Protein 4LXQ (pdb70)

Solvent-accessible surface area: 25357 Å² total; per-residue (Å²): 122,87,118,22,85,0,0,0,0,0,55,16,39,0,0,2,28,0,0,86,53,0,47,171,70,78,23,128,22,76,48,1,3,0,8,21,8,152,111,26,158,16,134,63,86,80,9,77,8,1,34,77,31,0,112,93,50,95,4,121,71,18,76,18,110,110,0,37,100,8,117,114,0,3,0,1,8,0,40,28,55,68,116,9,140,55,138,67,14,118,5,94,27,5,0,18,1,14,6,0,21,6,24,72,16,3,10,36,63,15,9,12,0,0,0,45,57,46,29,67,98,2,0,0,0,0,4,77,28,42,55,13,59,21,15,1,44,34,24,29,66,82,54,9,88,6,88,53,38,21,8,0,77,54,1,24,72,35,0,10,114,59,0,32,61,5,1,79,150,13,2,93,52,0,40,95,91,67,44,179,46,142,175,18,72,11,59,46,0,8,19,28,24,161,199,51,16,107,67,118,43,186,16,55,72,143,23,0,0,1,8,0,0,1,15,0,1,0,2,5,13,79,74,135,40,12,7,87,8,87,148,25,106,0,55,64,0,54,11,35,106,93,108,51,23,66,95,44,89,93,73,75,155,99,76,0,28,0,3,0,15,5,0,17,53,0,46,0,68,36,31,153,198,106,84,113,8,74,0,0,0,0,0,53,17,33,0,0,4,25,0,0,85,54,0,49,169,73,73,27,123,27,83,41,1,1,0,9,20,7,191,94,28,162,18,115,74,79,78,9,86,8,0,40,72,27,0,119,94,51,133,6,119,66,8,79,15,114,93,1,34,106,8,98,109,0,3,0,1,8,0,39,28,79,92,109,9,132,58,136,69,12,118,4,93,24,6,0,18,1,14,5,0,22,5,27,72,16,3,10,55,46,13,8,11,0,0,0,43,58,45,29,65,99,4,0,0,0,0,5,76,27,42,54,12,60,21,17,1,45,35,25,30,63,79,55,8,87,6,90,54,33,21,8,0,76,56,0,24,70,32,0,7,118,60,0,34,62,5,0,80,150,13,0,86,54,0,40,80,89,65,41,177,51,138,144,12,72,12,56,47,0,8,19,30,23,161,192,51,18,104,68,130,60,182,17,50,73,152,24,0,0,1,9,0,0,1,15,0,1,0,2,5,14,92,75,136,41,19,16,104,8,81,150,16,110,0,55,58,0,54,11,36,118,98,112,50,22,64,95,35,75,98,79,91,152,52,63,0,27,1,4,0,15,6,0,24,52,0,48,0,47,15,70,91,82,237

Structure (mmCIF, N/CA/C/O backbone):
data_4LXQ
#
_entry.id   4LXQ
#
_cell.length_a   97.861
_cell.length_b   63.259
_cell.length_c   136.212
_cell.angle_alpha   90.00
_cell.angle_beta   110.04
_cell.angle_gamma   90.00
#
_symmetry.space_group_name_H-M   'C 1 2 1'
#
loop_
_entity.id
_entity.type
_entity.pdbx_description
1 polymer 'WlaRD, a sugar 3N-formyl transferase'
2 non-polymer 'N-{[4-({[(6R)-2-amino-5-formyl-4-oxo-1,4,5,6,7,8-hexahydropteridin-6-yl]methyl}amino)phenyl]carbonyl}-L-glutamic acid'
3 non-polymer "THYMIDINE-5'-DIPHOSPHATE"
4 non-polymer '3[N-MORPHOLINO]PROPANE SULFONIC ACID'
5 non-polymer 1,2-ETHANEDIOL
6 non-polymer 'CHLORIDE ION'
7 water water
#
loop_
_atom_site.group_PDB
_atom_site.id
_atom_site.type_symbol
_atom_site.label_atom_id
_atom_site.label_alt_id
_atom_site.label_comp_id
_atom_site.label_asym_id
_atom_site.label_entity_id
_atom_site.label_seq_id
_atom_site.pdbx_PDB_ins_code
_atom_site.Cartn_x
_atom_site.Cartn_y
_atom_site.Cartn_z
_atom_site.occupancy
_atom_site.B_iso_or_equiv
_atom_site.auth_seq_id
_atom_site.auth_comp_id
_atom_site.auth_asym_id
_atom_site.auth_atom_id
_atom_site.pdbx_PDB_model_num
ATOM 1 N N . GLY A 1 1 ? -37.715 -18.634 1.940 1.00 29.51 -1 GLY A N 1
ATOM 2 C CA . GLY A 1 1 ? -37.426 -17.469 2.818 1.00 26.54 -1 GLY A CA 1
ATOM 3 C C . GLY A 1 1 ? -37.573 -16.216 1.982 1.00 26.91 -1 GLY A C 1
ATOM 4 O O . GLY A 1 1 ? -37.657 -16.290 0.747 1.00 26.61 -1 GLY A O 1
ATOM 5 N N . HIS A 1 2 ? -37.597 -15.066 2.658 1.00 21.86 0 HIS A N 1
ATOM 6 C CA . HIS A 1 2 ? -37.720 -13.794 1.978 1.00 20.42 0 HIS A CA 1
ATOM 7 C C . HIS A 1 2 ? -36.505 -13.593 1.071 1.00 15.83 0 HIS A C 1
ATOM 8 O O . HIS A 1 2 ? -35.428 -14.129 1.356 1.00 17.86 0 HIS A O 1
ATOM 15 N N . MET A 1 3 ? -36.677 -12.815 0.005 1.00 16.13 1 MET A N 1
ATOM 16 C CA . MET A 1 3 ? -35.555 -12.405 -0.835 1.00 16.14 1 MET A CA 1
ATOM 17 C C . MET A 1 3 ? -34.451 -11.718 -0.012 1.00 15.74 1 MET A C 1
ATOM 18 O O . MET A 1 3 ? -33.254 -11.947 -0.211 1.00 14.61 1 MET A O 1
ATOM 23 N N . ILE A 1 4 ? -34.859 -10.863 0.921 1.00 14.70 2 ILE A N 1
ATOM 24 C CA . ILE A 1 4 ? -33.884 -10.022 1.652 1.00 12.82 2 ILE A CA 1
ATOM 25 C C . ILE A 1 4 ? -33.322 -10.810 2.821 1.00 11.70 2 ILE A C 1
ATOM 26 O O . ILE A 1 4 ? -34.060 -11.389 3.619 1.00 13.04 2 ILE A O 1
ATOM 31 N N . LYS A 1 5 ? -31.996 -10.835 2.882 1.00 11.10 3 LYS A N 1
ATOM 32 C CA . LYS A 1 5 ? -31.263 -11.568 3.914 1.00 11.62 3 LYS A CA 1
ATOM 33 C C . LYS A 1 5 ? -30.633 -10.680 5.012 1.00 10.80 3 LYS A C 1
ATOM 34 O O . LYS A 1 5 ? -30.374 -11.157 6.116 1.00 10.60 3 LYS A O 1
ATOM 40 N N . ILE A 1 6 ? -30.281 -9.457 4.639 1.00 9.46 4 ILE A N 1
ATOM 41 C CA . ILE A 1 6 ? -29.467 -8.620 5.540 1.00 10.52 4 ILE A CA 1
ATOM 42 C C . ILE A 1 6 ? -29.754 -7.166 5.258 1.00 10.68 4 ILE A C 1
ATOM 43 O O . ILE A 1 6 ? -29.908 -6.753 4.116 1.00 11.17 4 ILE A O 1
ATOM 48 N N . CYS A 1 7 ? -29.707 -6.387 6.344 1.00 10.51 5 CYS A N 1
ATOM 49 C CA . CYS A 1 7 ? -29.814 -4.933 6.268 1.00 10.35 5 CYS A CA 1
ATOM 50 C C . CYS A 1 7 ? -28.589 -4.318 6.936 1.00 9.20 5 CYS A C 1
ATOM 51 O O . CYS A 1 7 ? -28.265 -4.678 8.070 1.00 9.97 5 CYS A O 1
ATOM 54 N N . ILE A 1 8 ? -27.911 -3.428 6.228 1.00 9.20 6 ILE A N 1
ATOM 55 C CA . ILE A 1 8 ? -26.822 -2.615 6.790 1.00 9.34 6 ILE A CA 1
ATOM 56 C C . ILE A 1 8 ? -27.398 -1.229 7.025 1.00 9.66 6 ILE A C 1
ATOM 57 O O . ILE A 1 8 ? -27.887 -0.574 6.103 1.00 10.71 6 ILE A O 1
ATOM 62 N N . ALA A 1 9 ? -27.369 -0.821 8.287 1.00 8.85 7 ALA A N 1
ATOM 63 C CA . ALA A 1 9 ? -27.921 0.486 8.723 1.00 8.83 7 ALA A CA 1
ATOM 64 C C . ALA A 1 9 ? -26.806 1.326 9.350 1.00 9.41 7 ALA A C 1
ATOM 65 O O . ALA A 1 9 ? -26.109 0.830 10.246 1.00 9.65 7 ALA A O 1
ATOM 67 N N . GLY A 1 10 ? -26.602 2.548 8.858 1.00 8.90 8 GLY A N 1
ATOM 68 C CA . GLY A 1 10 ? -25.549 3.383 9.438 1.00 10.11 8 GLY A CA 1
ATOM 69 C C . GLY A 1 10 ? -24.805 4.206 8.419 1.00 9.16 8 GLY A C 1
ATOM 70 O O . GLY A 1 10 ? -25.404 4.685 7.452 1.00 10.52 8 GLY A O 1
ATOM 71 N N . LYS A 1 11 ? -23.541 4.453 8.718 1.00 9.03 9 LYS A N 1
ATOM 72 C CA . LYS A 1 11 ? -22.768 5.426 7.934 1.00 8.63 9 LYS A CA 1
ATOM 73 C C . LYS A 1 11 ? -21.283 5.154 7.956 1.00 9.34 9 LYS A C 1
ATOM 74 O O . LYS A 1 11 ? -20.761 4.380 8.766 1.00 9.83 9 LYS A O 1
ATOM 80 N N . ASN A 1 12 ? -20.600 5.905 7.089 1.00 9.71 10 ASN A N 1
ATOM 81 C CA . ASN A 1 12 ? -19.145 6.101 7.073 1.00 10.01 10 ASN A CA 1
ATOM 82 C C . ASN A 1 12 ? -18.426 4.854 6.601 1.00 9.35 10 ASN A C 1
ATOM 83 O O . ASN A 1 12 ? -19.083 3.910 6.103 1.00 10.10 10 ASN A O 1
ATOM 88 N N . ASN A 1 13 ? -17.097 4.833 6.650 1.00 9.75 11 ASN A N 1
ATOM 89 C CA . ASN A 1 13 ? -16.333 3.809 5.949 1.00 10.73 11 ASN A CA 1
ATOM 90 C C . ASN A 1 13 ? -16.555 2.439 6.558 1.00 10.46 11 ASN A C 1
ATOM 91 O O . ASN A 1 13 ? -16.481 1.443 5.824 1.00 10.91 11 ASN A O 1
ATOM 96 N N . ILE A 1 14 ? -16.870 2.369 7.847 1.00 9.60 12 ILE A N 1
ATOM 97 C CA . ILE A 1 14 ? -17.183 1.070 8.415 1.00 10.55 12 ILE A CA 1
ATOM 98 C C . ILE A 1 14 ? -18.429 0.465 7.754 1.00 10.43 12 ILE A C 1
ATOM 99 O O . ILE A 1 14 ? -18.410 -0.699 7.400 1.00 11.26 12 ILE A O 1
ATOM 104 N N . ALA A 1 15 ? -19.491 1.237 7.562 1.00 8.82 13 ALA A N 1
ATOM 105 C CA . ALA A 1 15 ? -20.688 0.720 6.889 1.00 9.18 13 ALA A CA 1
ATOM 106 C C . ALA A 1 15 ? -20.425 0.418 5.433 1.00 11.11 13 ALA A C 1
ATOM 107 O O . ALA A 1 15 ? -20.832 -0.650 4.949 1.00 10.50 13 ALA A O 1
ATOM 109 N N . VAL A 1 16 ? -19.798 1.350 4.718 1.00 10.67 14 VAL A N 1
ATOM 110 C CA . VAL A 1 16 ? -19.591 1.156 3.286 1.00 10.63 14 VAL A CA 1
ATOM 111 C C . VAL A 1 16 ? -18.688 -0.045 3.055 1.00 10.76 14 VAL A C 1
ATOM 112 O O . VAL A 1 16 ? -18.977 -0.898 2.214 1.00 12.17 14 VAL A O 1
ATOM 116 N N . ASN A 1 17 ? -17.577 -0.156 3.767 1.00 10.38 15 ASN A N 1
ATOM 117 C CA . ASN A 1 17 ? -16.606 -1.219 3.511 1.00 10.88 15 ASN A CA 1
ATOM 118 C C . ASN A 1 17 ? -17.105 -2.576 3.980 1.00 12.22 15 ASN A C 1
ATOM 119 O O . ASN A 1 17 ? -16.772 -3.605 3.376 1.00 12.14 15 ASN A O 1
ATOM 124 N N . SER A 1 18 ? -17.924 -2.599 5.029 1.00 11.05 16 SER A N 1
ATOM 125 C CA . SER A 1 18 ? -18.514 -3.863 5.473 1.00 11.17 16 SER A CA 1
ATOM 126 C C . SER A 1 18 ? -19.577 -4.303 4.452 1.00 10.00 16 SER A C 1
ATOM 127 O O . SER A 1 18 ? -19.663 -5.514 4.147 1.00 11.58 16 SER A O 1
ATOM 130 N N . LEU A 1 19 ? -20.342 -3.364 3.912 1.00 10.23 17 LEU A N 1
ATOM 131 C CA . LEU A 1 19 ? -21.310 -3.692 2.864 1.00 10.21 17 LEU A CA 1
ATOM 132 C C . LEU A 1 19 ? -20.579 -4.205 1.624 1.00 12.69 17 LEU A C 1
ATOM 133 O O . LEU A 1 19 ? -20.989 -5.221 1.044 1.00 12.70 17 LEU A O 1
ATOM 138 N N . GLN A 1 20 ? -19.502 -3.560 1.214 1.00 12.65 18 GLN A N 1
ATOM 139 C CA . GLN A 1 20 ? -18.735 -4.047 0.078 1.00 13.32 18 GLN A CA 1
ATOM 140 C C . GLN A 1 20 ? -18.273 -5.469 0.316 1.00 14.26 18 GLN A C 1
ATOM 141 O O . GLN A 1 20 ? -18.342 -6.320 -0.589 1.00 14.67 18 GLN A O 1
ATOM 147 N N . PHE A 1 21 ? -17.801 -5.765 1.518 1.00 12.90 19 PHE A N 1
ATOM 148 C CA . PHE A 1 21 ? -17.293 -7.080 1.852 1.00 12.23 19 PHE A CA 1
ATOM 149 C C . PHE A 1 21 ? -18.384 -8.125 1.697 1.00 14.83 19 PHE A C 1
ATOM 150 O O . PHE A 1 21 ? -18.110 -9.210 1.180 1.00 14.24 19 PHE A O 1
ATOM 158 N N . ILE A 1 22 ? -19.586 -7.883 2.207 1.00 12.68 20 ILE A N 1
ATOM 159 C CA . ILE A 1 22 ? -20.598 -8.933 2.144 1.00 11.84 20 ILE A CA 1
ATOM 160 C C . ILE A 1 22 ? -21.146 -9.044 0.721 1.00 13.92 20 ILE A C 1
ATOM 161 O O . ILE A 1 22 ? -21.545 -10.149 0.345 1.00 13.49 20 ILE A O 1
ATOM 166 N N . LEU A 1 23 ? -21.172 -7.957 -0.040 1.00 11.49 21 LEU A N 1
ATOM 167 C CA . LEU A 1 23 ? -21.600 -8.009 -1.459 1.00 13.23 21 LEU A CA 1
ATOM 168 C C . LEU A 1 23 ? -20.600 -8.854 -2.243 1.00 15.67 21 LEU A C 1
ATOM 169 O O . LEU A 1 23 ? -21.025 -9.635 -3.114 1.00 17.18 21 LEU A O 1
ATOM 174 N N . LYS A 1 24 ? -19.311 -8.758 -1.945 1.00 15.56 22 LYS A N 1
ATOM 175 C CA . LYS A 1 24 ? -18.298 -9.556 -2.650 1.00 16.04 22 LYS A CA 1
ATOM 176 C C . LYS A 1 24 ? -18.310 -11.018 -2.215 1.00 18.07 22 LYS A C 1
ATOM 177 O O . LYS A 1 24 ? -18.219 -11.930 -3.059 1.00 20.60 22 LYS A O 1
ATOM 183 N N . ASN A 1 25 ? -18.489 -11.304 -0.932 1.00 15.93 23 ASN A N 1
ATOM 184 C CA . ASN A 1 25 ? -18.253 -12.620 -0.358 1.00 17.12 23 ASN A CA 1
ATOM 185 C C . ASN A 1 25 ? -19.454 -13.495 0.005 1.00 17.12 23 ASN A C 1
ATOM 186 O O . ASN A 1 25 ? -19.300 -14.710 0.255 1.00 17.31 23 ASN A O 1
ATOM 191 N N . TYR A 1 26 ? -20.630 -12.880 0.154 1.00 13.62 24 TYR A N 1
ATOM 192 C CA . TYR A 1 26 ? -21.771 -13.646 0.620 1.00 14.42 24 TYR A CA 1
ATOM 193 C C . TYR A 1 26 ? -23.057 -13.465 -0.151 1.00 14.23 24 TYR A C 1
ATOM 194 O O . TYR A 1 26 ? -23.758 -14.466 -0.367 1.00 16.45 24 TYR A O 1
ATOM 203 N N . PHE A 1 27 ? -23.452 -12.236 -0.474 1.00 13.90 25 PHE A N 1
ATOM 204 C CA . PHE A 1 27 ? -24.821 -11.964 -0.862 1.00 14.68 25 PHE A CA 1
ATOM 205 C C . PHE A 1 27 ? -24.880 -11.306 -2.222 1.00 15.49 25 PHE A C 1
ATOM 206 O O . PHE A 1 27 ? -23.989 -10.525 -2.585 1.00 16.13 25 PHE A O 1
ATOM 214 N N . GLU A 1 28 ? -25.963 -11.561 -2.955 1.00 14.56 26 GLU A N 1
ATOM 215 C CA . GLU A 1 28 ? -26.298 -10.786 -4.134 1.00 14.87 26 GLU A CA 1
ATOM 216 C C . GLU A 1 28 ? -26.939 -9.453 -3.780 1.00 14.94 26 GLU A C 1
ATOM 217 O O . GLU A 1 28 ? -27.490 -9.308 -2.684 1.00 14.44 26 GLU A O 1
ATOM 223 N N . ALA A 1 29 ? -26.858 -8.476 -4.678 1.00 13.72 27 ALA A N 1
ATOM 224 C CA . ALA A 1 29 ? -27.478 -7.180 -4.406 1.00 14.47 27 ALA A CA 1
ATOM 225 C C . ALA A 1 29 ? -28.921 -7.227 -3.948 1.00 15.33 27 ALA A C 1
ATOM 226 O O . ALA A 1 29 ? -29.317 -6.490 -3.031 1.00 14.76 27 ALA A O 1
ATOM 228 N N . ASP A 1 30 ? -29.724 -8.092 -4.569 1.00 15.36 28 ASP A N 1
ATOM 229 C CA . ASP A 1 30 ? -31.138 -8.156 -4.218 1.00 15.55 28 ASP A CA 1
ATOM 230 C C . ASP A 1 30 ? -31.391 -8.680 -2.812 1.00 14.10 28 ASP A C 1
ATOM 231 O O . ASP A 1 30 ? -32.491 -8.477 -2.276 1.00 15.85 28 ASP A O 1
ATOM 236 N N . GLN A 1 31 ? -30.376 -9.304 -2.206 1.00 12.31 29 GLN A N 1
ATOM 237 C CA . GLN A 1 31 ? -30.491 -9.887 -0.866 1.00 12.26 29 GLN A CA 1
ATOM 238 C C . GLN A 1 31 ? -30.158 -8.871 0.243 1.00 11.64 29 GLN A C 1
ATOM 239 O O . GLN A 1 31 ? -30.344 -9.206 1.415 1.00 12.49 29 GLN A O 1
ATOM 245 N N . ILE A 1 32 ? -29.689 -7.690 -0.151 1.00 11.42 30 ILE A N 1
ATOM 246 C CA . ILE A 1 32 ? -29.206 -6.687 0.830 1.00 10.94 30 ILE A CA 1
ATOM 247 C C . ILE A 1 32 ? -30.064 -5.439 0.718 1.00 11.39 30 ILE A C 1
ATOM 248 O O . ILE A 1 32 ? -30.419 -5.008 -0.375 1.00 13.97 30 ILE A O 1
ATOM 253 N N . VAL A 1 33 ? -30.393 -4.822 1.863 1.00 11.94 31 VAL A N 1
ATOM 254 C CA . VAL A 1 33 ? -30.996 -3.487 1.882 1.00 11.63 31 VAL A CA 1
ATOM 255 C C . VAL A 1 33 ? -30.223 -2.614 2.858 1.00 11.42 31 VAL A C 1
ATOM 256 O O . VAL A 1 33 ? -29.479 -3.140 3.699 1.00 10.87 31 VAL A O 1
ATOM 260 N N . VAL A 1 34 ? -30.358 -1.304 2.690 1.00 10.86 32 VAL A N 1
ATOM 261 C CA A VAL A 1 34 ? -29.615 -0.381 3.547 0.50 9.74 32 VAL A CA 1
ATOM 262 C CA B VAL A 1 34 ? -29.610 -0.369 3.499 0.50 10.80 32 VAL A CA 1
ATOM 263 C C . VAL A 1 34 ? -30.557 0.634 4.139 1.00 10.29 32 VAL A C 1
ATOM 264 O O . VAL A 1 34 ? -31.558 1.045 3.516 1.00 11.79 32 VAL A O 1
ATOM 271 N N . ILE A 1 35 ? -30.210 1.083 5.342 1.00 9.63 33 ILE A N 1
ATOM 272 C CA . ILE A 1 35 ? -30.861 2.254 5.954 1.00 10.75 33 ILE A CA 1
ATOM 273 C C . ILE A 1 35 ? -29.787 3.286 6.286 1.00 11.59 33 ILE A C 1
ATOM 274 O O . ILE A 1 35 ? -29.085 3.157 7.284 1.00 10.72 33 ILE A O 1
ATOM 279 N N . PRO A 1 36 ? -29.631 4.317 5.445 1.00 10.31 34 PRO A N 1
ATOM 280 C CA . PRO A 1 36 ? -28.634 5.355 5.742 1.00 11.38 34 PRO A CA 1
ATOM 281 C C . PRO A 1 36 ? -29.081 6.190 6.941 1.00 10.66 34 PRO A C 1
ATOM 282 O O . PRO A 1 36 ? -30.263 6.200 7.312 1.00 13.28 34 PRO A O 1
ATOM 286 N N . ASN A 1 37 ? -28.125 6.892 7.532 1.00 11.46 35 ASN A N 1
ATOM 287 C CA . ASN A 1 37 ? -28.450 7.848 8.576 1.00 12.76 35 ASN A CA 1
ATOM 288 C C . ASN A 1 37 ? -29.156 9.067 7.994 1.00 13.69 35 ASN A C 1
ATOM 289 O O . ASN A 1 37 ? -29.142 9.321 6.788 1.00 13.98 35 ASN A O 1
ATOM 294 N N . LYS A 1 38 ? -29.759 9.829 8.904 1.00 16.31 36 LYS A N 1
ATOM 295 C CA . LYS A 1 38 ? -30.688 10.899 8.534 1.00 20.09 36 LYS A CA 1
ATOM 296 C C . LYS A 1 38 ? -30.063 11.964 7.636 1.00 20.34 36 LYS A C 1
ATOM 297 O O . LYS A 1 38 ? -30.741 12.569 6.797 1.00 23.25 36 LYS A O 1
ATOM 303 N N . ASN A 1 39 ? -28.777 12.203 7.823 1.00 16.55 37 ASN A N 1
ATOM 304 C CA . ASN A 1 39 ? -28.101 13.291 7.140 1.00 18.22 37 ASN A CA 1
ATOM 305 C C . ASN A 1 39 ? -27.314 12.872 5.901 1.00 17.07 37 ASN A C 1
ATOM 306 O O . ASN A 1 39 ? -26.600 13.661 5.282 1.00 18.60 37 ASN A O 1
ATOM 311 N N . ASP A 1 40 ? -27.410 11.605 5.504 1.00 13.96 38 ASP A N 1
ATOM 312 C CA . ASP A 1 40 ? -26.718 11.110 4.332 1.00 14.41 38 ASP A CA 1
ATOM 313 C C . ASP A 1 40 ? -27.509 11.531 3.096 1.00 12.97 38 ASP A C 1
ATOM 314 O O . ASP A 1 40 ? -28.645 11.111 2.888 1.00 15.53 38 ASP A O 1
ATOM 319 N N . LYS A 1 41 ? -26.853 12.337 2.272 1.00 13.79 39 LYS A N 1
ATOM 320 C CA . LYS A 1 41 ? -27.472 12.815 1.027 1.00 13.75 39 LYS A CA 1
ATOM 321 C C . LYS A 1 41 ? -26.831 12.218 -0.206 1.00 14.97 39 LYS A C 1
ATOM 322 O O . LYS A 1 41 ? -27.092 12.666 -1.342 1.00 17.54 39 LYS A O 1
ATOM 328 N N . GLY A 1 42 ? -25.988 11.200 -0.041 1.00 12.72 40 GLY A N 1
ATOM 329 C CA . GLY A 1 42 ? -25.352 10.513 -1.135 1.00 14.81 40 GLY A CA 1
ATOM 330 C C . GLY A 1 42 ? -24.079 11.142 -1.663 1.00 13.34 40 GLY A C 1
ATOM 331 O O . GLY A 1 42 ? -23.679 10.828 -2.792 1.00 15.79 40 GLY A O 1
ATOM 332 N N . ILE A 1 43 ? -23.411 11.958 -0.847 1.00 13.87 41 ILE A N 1
ATOM 333 C CA . ILE A 1 43 ? -22.192 12.671 -1.272 1.00 15.72 41 ILE A CA 1
ATOM 334 C C . ILE A 1 43 ? -21.023 12.196 -0.400 1.00 11.86 41 ILE A C 1
ATOM 335 O O . ILE A 1 43 ? -21.085 12.388 0.820 1.00 13.58 41 ILE A O 1
ATOM 340 N N . ASP A 1 44 ? -19.991 11.632 -0.994 1.00 12.52 42 ASP A N 1
ATOM 341 C CA . ASP A 1 44 ? -18.791 11.265 -0.243 1.00 12.63 42 ASP A CA 1
ATOM 342 C C . ASP A 1 44 ? -18.120 12.525 0.281 1.00 14.65 42 ASP A C 1
ATOM 343 O O . ASP A 1 44 ? -18.121 13.572 -0.394 1.00 16.49 42 ASP A O 1
ATOM 348 N N . SER A 1 45 ? -17.488 12.442 1.445 1.00 12.44 43 SER A N 1
ATOM 349 C CA . SER A 1 45 ? -16.758 13.587 1.983 1.00 12.60 43 SER A CA 1
ATOM 350 C C . SER A 1 45 ? -15.499 13.056 2.642 1.00 10.88 43 SER A C 1
ATOM 351 O O . SER A 1 45 ? -14.716 12.383 1.982 1.00 13.95 43 SER A O 1
ATOM 354 N N . TRP A 1 46 ? -15.251 13.388 3.919 1.00 10.61 44 TRP A N 1
ATOM 355 C CA . TRP A 1 46 ? -14.094 12.831 4.611 1.00 11.08 44 TRP A CA 1
ATOM 356 C C . TRP A 1 46 ? -14.343 11.371 5.050 1.00 10.78 44 TRP A C 1
ATOM 357 O O . TRP A 1 46 ? -13.415 10.673 5.511 1.00 11.62 44 TRP A O 1
ATOM 368 N N . GLN A 1 47 ? -15.583 10.925 4.854 1.00 11.11 45 GLN A N 1
ATOM 369 C CA . GLN A 1 47 ? -15.971 9.508 4.879 1.00 10.54 45 GLN A CA 1
ATOM 370 C C . GLN A 1 47 ? -16.883 9.251 3.680 1.00 10.59 45 GLN A C 1
ATOM 371 O O . GLN A 1 47 ? -17.560 10.176 3.213 1.00 10.84 45 GLN A O 1
ATOM 377 N N . LYS A 1 48 ? -16.910 8.009 3.198 1.00 10.42 46 LYS A N 1
ATOM 378 C CA . LYS A 1 48 ? -17.828 7.617 2.117 1.00 10.53 46 LYS A CA 1
ATOM 379 C C . LYS A 1 48 ? -19.283 7.642 2.572 1.00 8.97 46 LYS A C 1
ATOM 380 O O . LYS A 1 48 ? -19.634 7.434 3.756 1.00 11.12 46 LYS A O 1
ATOM 386 N N . SER A 1 49 ? -20.158 7.900 1.604 1.00 10.84 47 SER A N 1
ATOM 387 C CA . SER A 1 49 ? -21.604 7.863 1.790 1.00 10.64 47 SER A CA 1
ATOM 388 C C . SER A 1 49 ? -22.159 6.444 1.596 1.00 10.22 47 SER A C 1
ATOM 389 O O . SER A 1 49 ? -22.012 5.824 0.522 1.00 11.77 47 SER A O 1
ATOM 392 N N . LEU A 1 50 ? -22.878 5.929 2.604 1.00 10.30 48 LEU A N 1
ATOM 393 C CA . LEU A 1 50 ? -23.559 4.631 2.457 1.00 12.11 48 LEU A CA 1
ATOM 394 C C . LEU A 1 50 ? -24.655 4.690 1.404 1.00 11.38 48 LEU A C 1
ATOM 395 O O . LEU A 1 50 ? -24.795 3.770 0.600 1.00 11.90 48 LEU A O 1
ATOM 400 N N . LEU A 1 51 ? -25.426 5.777 1.405 1.00 10.25 49 LEU A N 1
ATOM 401 C CA . LEU A 1 51 ? -26.459 5.965 0.386 1.00 12.96 49 LEU A CA 1
ATOM 402 C C . LEU A 1 51 ? -25.857 5.894 -1.010 1.00 12.80 49 LEU A C 1
ATOM 403 O O . LEU A 1 51 ? -26.376 5.175 -1.873 1.00 13.89 49 LEU A O 1
ATOM 408 N N . LYS A 1 52 ? -24.759 6.594 -1.244 1.00 12.66 50 LYS A N 1
ATOM 409 C CA . LYS A 1 52 ? -24.135 6.563 -2.575 1.00 13.03 50 LYS A CA 1
ATOM 410 C C . LYS A 1 52 ? -23.672 5.166 -2.959 1.00 13.38 50 LYS A C 1
ATOM 411 O O . LYS A 1 52 ? -23.907 4.715 -4.085 1.00 13.77 50 LYS A O 1
ATOM 417 N N . PHE A 1 53 ? -23.031 4.418 -2.061 1.00 12.25 51 PHE A N 1
ATOM 418 C CA . PHE A 1 53 ? -22.592 3.090 -2.409 1.00 12.38 51 PHE A CA 1
ATOM 419 C C . PHE A 1 53 ? -23.792 2.217 -2.753 1.00 13.07 51 PHE A C 1
ATOM 420 O O . PHE A 1 53 ? -23.764 1.456 -3.742 1.00 12.94 51 PHE A O 1
ATOM 428 N N . ALA A 1 54 ? -24.854 2.261 -1.953 1.00 13.03 52 ALA A N 1
ATOM 429 C CA . ALA A 1 54 ? -26.059 1.483 -2.281 1.00 12.50 52 ALA A CA 1
ATOM 430 C C . ALA A 1 54 ? -26.645 1.802 -3.653 1.00 13.95 52 ALA A C 1
ATOM 431 O O . ALA A 1 54 ? -26.904 0.884 -4.472 1.00 14.39 52 ALA A O 1
ATOM 433 N N . LEU A 1 55 ? -26.805 3.086 -3.938 1.00 13.98 53 LEU A N 1
ATOM 434 C CA . LEU A 1 55 ? -27.355 3.469 -5.257 1.00 15.08 53 LEU A CA 1
ATOM 435 C C . LEU A 1 55 ? -26.420 2.980 -6.359 1.00 17.80 53 LEU A C 1
ATOM 436 O O . LEU A 1 55 ? -26.896 2.437 -7.367 1.00 18.70 53 LEU A O 1
ATOM 441 N N . ASP A 1 56 ? -25.117 3.165 -6.212 1.00 15.39 54 ASP A N 1
ATOM 442 C CA . ASP A 1 56 ? -24.156 2.791 -7.252 1.00 17.14 54 ASP A CA 1
ATOM 443 C C . ASP A 1 56 ? -24.106 1.284 -7.479 1.00 19.74 54 ASP A C 1
ATOM 444 O O . ASP A 1 56 ? -23.590 0.798 -8.503 1.00 19.19 54 ASP A O 1
ATOM 449 N N . ASN A 1 57 ? -24.582 0.507 -6.512 1.00 15.74 55 ASN A N 1
ATOM 450 C CA . ASN A 1 57 ? -24.456 -0.950 -6.601 1.00 16.39 55 ASN A CA 1
ATOM 451 C C . ASN A 1 57 ? -25.804 -1.661 -6.607 1.00 14.90 55 ASN A C 1
ATOM 452 O O . ASN A 1 57 ? -25.873 -2.868 -6.313 1.00 17.24 55 ASN A O 1
ATOM 457 N N . ASN A 1 58 ? -26.850 -0.893 -6.870 1.00 15.56 56 ASN A N 1
ATOM 458 C CA . ASN A 1 58 ? -28.184 -1.451 -7.073 1.00 18.25 56 ASN A CA 1
ATOM 459 C C . ASN A 1 58 ? -28.731 -2.128 -5.822 1.00 18.60 56 ASN A C 1
ATOM 460 O O . ASN A 1 58 ? -29.391 -3.170 -5.892 1.00 17.65 56 ASN A O 1
ATOM 465 N N . ILE A 1 59 ? -28.440 -1.532 -4.669 1.00 15.58 57 ILE A N 1
ATOM 466 C CA . ILE A 1 59 ? -28.966 -1.998 -3.388 1.00 14.92 57 ILE A CA 1
ATOM 467 C C . ILE A 1 59 ? -30.071 -1.072 -2.907 1.00 14.68 57 ILE A C 1
ATOM 468 O O . ILE A 1 59 ? -29.890 0.143 -2.880 1.00 17.16 57 ILE A O 1
ATOM 473 N N . LYS A 1 60 ? -31.210 -1.653 -2.543 1.00 13.97 58 LYS A N 1
ATOM 474 C CA . LYS A 1 60 ? -32.368 -0.844 -2.207 1.00 14.10 58 LYS A CA 1
ATOM 475 C C . LYS A 1 60 ? -32.241 -0.161 -0.844 1.00 13.74 58 LYS A C 1
ATOM 476 O O . LYS A 1 60 ? -31.719 -0.726 0.129 1.00 14.02 58 LYS A O 1
ATOM 482 N N . ILE A 1 61 ? -32.804 1.030 -0.764 1.00 12.63 59 ILE A N 1
ATOM 483 C CA . ILE A 1 61 ? -32.869 1.795 0.465 1.00 13.81 59 ILE A CA 1
ATOM 484 C C . ILE A 1 61 ? -34.253 1.522 1.069 1.00 14.86 59 ILE A C 1
ATOM 485 O O . ILE A 1 61 ? -35.284 1.598 0.381 1.00 16.55 59 ILE A O 1
ATOM 490 N N . VAL A 1 62 ? -34.277 1.211 2.359 1.00 12.44 60 VAL A N 1
ATOM 491 C CA . VAL A 1 62 ? -35.522 0.857 3.058 1.00 13.77 60 VAL A CA 1
ATOM 492 C C . VAL A 1 62 ? -35.654 1.689 4.338 1.00 13.40 60 VAL A C 1
ATOM 493 O O . VAL A 1 62 ? -34.696 2.352 4.778 1.00 12.53 60 VAL A O 1
ATOM 497 N N . THR A 1 63 ? -36.832 1.634 4.963 1.00 13.31 61 THR A N 1
ATOM 498 C CA . THR A 1 63 ? -37.005 2.136 6.319 1.00 12.45 61 THR A CA 1
ATOM 499 C C . THR A 1 63 ? -37.099 0.957 7.288 1.00 13.18 61 THR A C 1
ATOM 500 O O . THR A 1 63 ? -37.232 -0.192 6.869 1.00 13.61 61 THR A O 1
ATOM 504 N N . LEU A 1 64 ? -37.011 1.240 8.590 1.00 11.69 62 LEU A N 1
ATOM 505 C CA . LEU A 1 64 ? -37.170 0.168 9.570 1.00 11.16 62 LEU A CA 1
ATOM 506 C C . LEU A 1 64 ? -38.519 -0.530 9.425 1.00 12.18 62 LEU A C 1
ATOM 507 O O . LEU A 1 64 ? -38.600 -1.752 9.513 1.00 12.22 62 LEU A O 1
ATOM 512 N N . ASP A 1 65 ? -39.570 0.265 9.223 1.00 12.75 63 ASP A N 1
ATOM 513 C CA . ASP A 1 65 ? -40.900 -0.327 9.097 1.00 14.83 63 ASP A CA 1
ATOM 514 C C . ASP A 1 65 ? -40.971 -1.376 7.981 1.00 15.77 63 ASP A C 1
ATOM 515 O O . ASP A 1 65 ? -41.727 -2.348 8.090 1.00 16.62 63 ASP A O 1
ATOM 520 N N . GLU A 1 66 ? -40.171 -1.215 6.929 1.00 14.59 64 GLU A N 1
ATOM 521 C CA . GLU A 1 66 ? -40.176 -2.146 5.794 1.00 15.03 64 GLU A CA 1
ATOM 522 C C . GLU A 1 66 ? -39.475 -3.455 6.069 1.00 16.01 64 GLU A C 1
ATOM 523 O O . GLU A 1 66 ? -39.628 -4.407 5.308 1.00 17.98 64 GLU A O 1
ATOM 529 N N . ILE A 1 67 ? -38.675 -3.520 7.134 1.00 12.28 65 ILE A N 1
ATOM 530 C CA . ILE A 1 67 ? -37.952 -4.746 7.438 1.00 12.69 65 ILE A CA 1
ATOM 531 C C . ILE A 1 67 ? -38.419 -5.524 8.676 1.00 11.02 65 ILE A C 1
ATOM 532 O O . ILE A 1 67 ? -38.020 -6.661 8.890 1.00 12.32 65 ILE A O 1
ATOM 537 N N . TYR A 1 68 ? -39.258 -4.895 9.497 1.00 12.18 66 TYR A N 1
ATOM 538 C CA . TYR A 1 68 ? -39.671 -5.541 10.744 1.00 10.59 66 TYR A CA 1
ATOM 539 C C . TYR A 1 68 ? -40.171 -6.973 10.582 1.00 11.98 66 TYR A C 1
ATOM 540 O O . TYR A 1 68 ? -39.874 -7.824 11.413 1.00 12.50 66 TYR A O 1
ATOM 549 N N . ASN A 1 69 ? -40.942 -7.191 9.515 1.00 12.43 67 ASN A N 1
ATOM 550 C CA . ASN A 1 69 ? -41.645 -8.457 9.350 1.00 15.41 67 ASN A CA 1
ATOM 551 C C . ASN A 1 69 ? -40.877 -9.458 8.512 1.00 16.95 67 ASN A C 1
ATOM 552 O O . ASN A 1 69 ? -41.413 -10.505 8.145 1.00 18.30 67 ASN A O 1
ATOM 557 N N . ILE A 1 70 ? -39.618 -9.178 8.196 1.00 12.78 68 ILE A N 1
ATOM 558 C CA . ILE A 1 70 ? -38.841 -10.101 7.375 1.00 12.59 68 ILE A CA 1
ATOM 559 C C . ILE A 1 70 ? -38.236 -11.170 8.262 1.00 15.23 68 ILE A C 1
ATOM 560 O O . ILE A 1 70 ? -37.315 -10.904 9.051 1.00 14.50 68 ILE A O 1
ATOM 565 N N . GLU A 1 71 ? -38.766 -12.384 8.169 1.00 15.99 69 GLU A N 1
ATOM 566 C CA . GLU A 1 71 ? -38.256 -13.468 8.961 1.00 16.03 69 GLU A CA 1
ATOM 567 C C . GLU A 1 71 ? -36.768 -13.690 8.699 1.00 12.80 69 GLU A C 1
ATOM 568 O O . GLU A 1 71 ? -36.291 -13.708 7.563 1.00 14.48 69 GLU A O 1
ATOM 574 N N . GLN A 1 72 ? -36.046 -13.877 9.793 1.00 14.23 70 GLN A N 1
ATOM 575 C CA . GLN A 1 72 ? -34.652 -14.300 9.760 1.00 14.55 70 GLN A CA 1
ATOM 576 C C . GLN A 1 72 ? -33.675 -13.246 9.214 1.00 13.64 70 GLN A C 1
ATOM 577 O O . GLN A 1 72 ? -32.525 -13.589 8.991 1.00 13.87 70 GLN A O 1
ATOM 583 N N . ILE A 1 73 ? -34.133 -12.018 8.962 1.00 11.80 71 ILE A N 1
ATOM 584 C CA . ILE A 1 73 ? -33.203 -10.991 8.483 1.00 11.76 71 ILE A CA 1
ATOM 585 C C . ILE A 1 73 ? -32.074 -10.768 9.499 1.00 11.19 71 ILE A C 1
ATOM 586 O O . ILE A 1 73 ? -32.288 -10.771 10.699 1.00 11.23 71 ILE A O 1
ATOM 591 N N . ILE A 1 74 ? -30.864 -10.597 8.975 1.00 9.79 72 ILE A N 1
ATOM 592 C CA . ILE A 1 74 ? -29.756 -10.063 9.792 1.00 10.04 72 ILE A CA 1
ATOM 593 C C . ILE A 1 74 ? -29.812 -8.534 9.740 1.00 10.49 72 ILE A C 1
ATOM 594 O O . ILE A 1 74 ? -29.767 -7.951 8.675 1.00 12.01 72 ILE A O 1
ATOM 599 N N . PHE A 1 75 ? -29.947 -7.905 10.909 1.00 10.81 73 PHE A N 1
ATOM 600 C CA . PHE A 1 75 ? -29.912 -6.443 10.995 1.00 9.97 73 PHE A CA 1
ATOM 601 C C . PHE A 1 75 ? -28.578 -6.041 11.618 1.00 9.46 73 PHE A C 1
ATOM 602 O O . PHE A 1 75 ? -28.257 -6.492 12.733 1.00 9.64 73 PHE A O 1
ATOM 610 N N . PHE A 1 76 ? -27.807 -5.228 10.900 1.00 8.30 74 PHE A N 1
ATOM 611 C CA . PHE A 1 76 ? -26.507 -4.817 11.405 1.00 10.15 74 PHE A CA 1
ATOM 612 C C . PHE A 1 76 ? -26.387 -3.302 11.426 1.00 10.02 74 PHE A C 1
ATOM 613 O O . PHE A 1 76 ? -26.392 -2.676 10.354 1.00 11.33 74 PHE A O 1
ATOM 621 N N . SER A 1 77 ? -26.286 -2.748 12.632 1.00 9.09 75 SER A N 1
ATOM 622 C CA . SER A 1 77 ? -26.035 -1.316 12.827 1.00 8.81 75 SER A CA 1
ATOM 623 C C . SER A 1 77 ? -24.531 -1.056 12.882 1.00 8.98 75 SER A C 1
ATOM 624 O O . SER A 1 77 ? -23.784 -1.683 13.662 1.00 10.10 75 SER A O 1
ATOM 627 N N . LEU A 1 78 ? -24.098 -0.164 11.983 1.00 8.80 76 LEU A N 1
ATOM 628 C CA . LEU A 1 78 ? -22.694 0.274 11.880 1.00 9.25 76 LEU A CA 1
ATOM 629 C C . LEU A 1 78 ? -22.724 1.802 11.885 1.00 9.99 76 LEU A C 1
ATOM 630 O O . LEU A 1 78 ? -22.850 2.447 10.826 1.00 10.03 76 LEU A O 1
ATOM 635 N N . GLU A 1 79 ? -22.729 2.358 13.096 1.00 9.05 77 GLU A N 1
ATOM 636 C CA . GLU A 1 79 ? -22.896 3.800 13.318 1.00 8.73 77 GLU A CA 1
ATOM 637 C C . GLU A 1 79 ? -24.266 4.330 12.993 1.00 9.03 77 GLU A C 1
ATOM 638 O O . GLU A 1 79 ? -24.488 5.510 12.744 1.00 11.35 77 GLU A O 1
ATOM 644 N N . PHE A 1 80 ? -25.270 3.451 13.109 1.00 9.33 78 PHE A N 1
ATOM 645 C CA . PHE A 1 80 ? -26.662 3.868 12.889 1.00 10.77 78 PHE A CA 1
ATOM 646 C C . PHE A 1 80 ? -27.183 4.810 13.981 1.00 10.94 78 PHE A C 1
ATOM 647 O O . PHE A 1 80 ? -26.757 4.732 15.152 1.00 12.64 78 PHE A O 1
ATOM 655 N N . ASP A 1 81 ? -28.071 5.703 13.556 1.00 10.84 79 ASP A N 1
ATOM 656 C CA . ASP A 1 81 ? -28.488 6.808 14.407 1.00 13.18 79 ASP A CA 1
ATOM 657 C C . ASP A 1 81 ? -29.832 6.616 15.050 1.00 15.93 79 ASP A C 1
ATOM 658 O O . ASP A 1 81 ? -30.233 7.528 15.758 1.00 18.83 79 ASP A O 1
ATOM 663 N N . GLN A 1 82 ? -30.545 5.508 14.842 1.00 13.19 80 GLN A N 1
ATOM 664 C CA . GLN A 1 82 ? -31.874 5.344 15.472 1.00 13.55 80 GLN A CA 1
ATOM 665 C C . GLN A 1 82 ? -31.876 4.199 16.473 1.00 13.52 80 GLN A C 1
ATOM 666 O O . GLN A 1 82 ? -31.397 3.118 16.144 1.00 13.77 80 GLN A O 1
ATOM 672 N N . ILE A 1 83 ? -32.405 4.408 17.676 1.00 14.92 81 ILE A N 1
ATOM 673 C CA . ILE A 1 83 ? -32.603 3.326 18.643 1.00 13.50 81 ILE A CA 1
ATOM 674 C C . ILE A 1 83 ? -33.751 2.441 18.146 1.00 13.31 81 ILE A C 1
ATOM 675 O O . ILE A 1 83 ? -34.806 2.931 17.770 1.00 17.00 81 ILE A O 1
ATOM 680 N N . ILE A 1 84 ? -33.497 1.143 18.102 1.00 9.37 82 ILE A N 1
ATOM 681 C CA . ILE A 1 84 ? -34.553 0.205 17.728 1.00 10.78 82 ILE A CA 1
ATOM 682 C C . ILE A 1 84 ? -35.172 -0.408 18.974 1.00 10.41 82 ILE A C 1
ATOM 683 O O . ILE A 1 84 ? -34.583 -0.452 20.059 1.00 11.38 82 ILE A O 1
ATOM 688 N N . LYS A 1 85 ? -36.385 -0.918 18.786 1.00 11.06 83 LYS A N 1
ATOM 689 C CA . LYS A 1 85 ? -37.080 -1.687 19.819 1.00 11.83 83 LYS A CA 1
ATOM 690 C C . LYS A 1 85 ? -37.166 -3.110 19.300 1.00 10.69 83 LYS A C 1
ATOM 691 O O . LYS A 1 85 ? -37.725 -3.356 18.201 1.00 11.98 83 LYS A O 1
ATOM 697 N N . ILE A 1 86 ? -36.604 -4.050 20.040 1.00 10.03 84 ILE A N 1
ATOM 698 C CA . ILE A 1 86 ? -36.412 -5.382 19.466 1.00 11.72 84 ILE A CA 1
ATOM 699 C C . ILE A 1 86 ? -37.763 -6.103 19.215 1.00 12.08 84 ILE A C 1
ATOM 700 O O . ILE A 1 86 ? -37.841 -6.954 18.310 1.00 11.63 84 ILE A O 1
ATOM 705 N N . GLU A 1 87 ? -38.818 -5.748 19.950 1.00 9.29 85 GLU A N 1
ATOM 706 C CA . GLU A 1 87 ? -40.093 -6.490 19.774 1.00 8.95 85 GLU A CA 1
ATOM 707 C C . GLU A 1 87 ? -40.771 -6.024 18.494 1.00 11.12 85 GLU A C 1
ATOM 708 O O . GLU A 1 87 ? -41.724 -6.674 18.056 1.00 12.46 85 GLU A O 1
ATOM 714 N N . ASN A 1 88 ? -40.314 -4.972 17.817 1.00 9.46 86 ASN A N 1
ATOM 715 C CA . ASN A 1 88 ? -40.814 -4.667 16.480 1.00 10.12 86 ASN A CA 1
ATOM 716 C C . ASN A 1 88 ? -40.430 -5.746 15.476 1.00 11.33 86 ASN A C 1
ATOM 717 O O . ASN A 1 88 ? -41.115 -5.890 14.454 1.00 12.18 86 ASN A O 1
ATOM 722 N N . PHE A 1 89 ? -39.288 -6.402 15.660 1.00 11.59 87 PHE A N 1
ATOM 723 C CA . PHE A 1 89 ? -38.715 -7.293 14.643 1.00 11.60 87 PHE A CA 1
ATOM 724 C C . PHE A 1 89 ? -39.185 -8.729 14.896 1.00 11.81 87 PHE A C 1
ATOM 725 O O . PHE A 1 89 ? -39.115 -9.242 16.025 1.00 13.94 87 PHE A O 1
ATOM 733 N N . LYS A 1 90 ? -39.549 -9.421 13.814 1.00 11.82 88 LYS A N 1
ATOM 734 C CA . LYS A 1 90 ? -39.716 -10.868 13.870 1.00 14.19 88 LYS A CA 1
ATOM 735 C C . LYS A 1 90 ? -38.400 -11.570 14.168 1.00 11.87 88 LYS A C 1
ATOM 736 O O . LYS A 1 90 ? -38.292 -12.495 14.981 1.00 14.06 88 LYS A O 1
ATOM 742 N N . SER A 1 91 ? -37.336 -11.101 13.508 1.00 11.48 89 SER A N 1
ATOM 743 C CA . SER A 1 91 ? -36.007 -11.674 13.655 1.00 11.43 89 SER A CA 1
ATOM 744 C C . SER A 1 91 ? -35.335 -11.254 14.969 1.00 10.41 89 SER A C 1
ATOM 745 O O . SER A 1 91 ? -35.522 -10.114 15.444 1.00 12.14 89 SER A O 1
ATOM 748 N N . ASP A 1 92 ? -34.557 -12.172 15.524 1.00 9.90 90 ASP A N 1
ATOM 749 C CA . ASP A 1 92 ? -33.741 -11.864 16.702 1.00 12.65 90 ASP A CA 1
ATOM 750 C C . ASP A 1 92 ? -32.281 -11.703 16.314 1.00 12.86 90 ASP A C 1
ATOM 751 O O . ASP A 1 92 ? -31.427 -11.683 17.215 1.00 13.63 90 ASP A O 1
ATOM 756 N N . ARG A 1 93 ? -31.985 -11.571 15.025 1.00 10.45 91 ARG A N 1
ATOM 757 C CA . ARG A 1 93 ? -30.591 -11.470 14.576 1.00 11.08 91 ARG A CA 1
ATOM 758 C C . ARG A 1 93 ? -30.159 -10.012 14.370 1.00 10.00 91 ARG A C 1
ATOM 759 O O . ARG A 1 93 ? -29.998 -9.552 13.248 1.00 10.28 91 ARG A O 1
ATOM 767 N N . LEU A 1 94 ? -30.031 -9.325 15.504 1.00 9.96 92 LEU A N 1
ATOM 768 C CA . LEU A 1 94 ? -29.870 -7.856 15.546 1.00 9.09 92 LEU A CA 1
ATOM 769 C C . LEU A 1 94 ? -28.520 -7.529 16.193 1.00 7.99 92 LEU A C 1
ATOM 770 O O . LEU A 1 94 ? -28.281 -7.896 17.361 1.00 9.58 92 LEU A O 1
ATOM 775 N N . PHE A 1 95 ? -27.638 -6.829 15.476 1.00 8.22 93 PHE A N 1
ATOM 776 C CA . PHE A 1 95 ? -26.240 -6.687 15.944 1.00 8.39 93 PHE A CA 1
ATOM 777 C C . PHE A 1 95 ? -25.772 -5.248 15.746 1.00 8.71 93 PHE A C 1
ATOM 778 O O . PHE A 1 95 ? -26.260 -4.546 14.858 1.00 9.37 93 PHE A O 1
ATOM 786 N N . ASN A 1 96 ? -24.819 -4.823 16.585 1.00 7.64 94 ASN A N 1
ATOM 787 C CA . ASN A 1 96 ? -24.211 -3.487 16.498 1.00 8.06 94 ASN A CA 1
ATOM 788 C C . ASN A 1 96 ? -22.727 -3.656 16.755 1.00 8.67 94 ASN A C 1
ATOM 789 O O . ASN A 1 96 ? -22.259 -4.498 17.529 1.00 8.67 94 ASN A O 1
ATOM 794 N N . ILE A 1 97 ? -21.954 -2.790 16.096 1.00 8.27 95 ILE A N 1
ATOM 795 C CA . ILE A 1 97 ? -20.568 -2.537 16.530 1.00 8.50 95 ILE A CA 1
ATOM 796 C C . ILE A 1 97 ? -20.480 -1.182 17.218 1.00 9.08 95 ILE A C 1
ATOM 797 O O . ILE A 1 97 ? -20.798 -0.159 16.607 1.00 9.49 95 ILE A O 1
ATOM 802 N N . HIS A 1 98 ? -20.124 -1.216 18.499 1.00 8.08 96 HIS A N 1
ATOM 803 C CA . HIS A 1 98 ? -20.049 0.018 19.293 1.00 8.91 96 HIS A CA 1
ATOM 804 C C . HIS A 1 98 ? -18.603 0.431 19.429 1.00 8.02 96 HIS A C 1
ATOM 805 O O . HIS A 1 98 ? -17.716 -0.389 19.672 1.00 8.26 96 HIS A O 1
ATOM 812 N N . PHE A 1 99 ? -18.376 1.736 19.258 1.00 9.08 97 PHE A N 1
ATOM 813 C CA . PHE A 1 99 ? -17.014 2.299 19.325 1.00 8.84 97 PHE A CA 1
ATOM 814 C C . PHE A 1 99 ? -16.574 2.583 20.772 1.00 8.69 97 PHE A C 1
ATOM 815 O O . PHE A 1 99 ? -16.300 3.734 21.140 1.00 9.33 97 PHE A O 1
ATOM 823 N N . SER A 1 100 ? -16.447 1.524 21.577 1.00 8.14 98 SER A N 1
ATOM 824 C CA . SER A 1 100 ? -15.766 1.627 22.871 1.00 7.80 98 SER A CA 1
ATOM 825 C C . SER A 1 100 ? -15.462 0.227 23.309 1.00 8.90 98 SER A C 1
ATOM 826 O O . SER A 1 100 ? -15.968 -0.744 22.729 1.00 8.75 98 SER A O 1
ATOM 829 N N . ALA A 1 101 ? -14.665 0.123 24.356 1.00 9.16 99 ALA A N 1
ATOM 830 C CA . ALA A 1 101 ? -14.403 -1.179 24.990 1.00 8.90 99 ALA A CA 1
ATOM 831 C C . ALA A 1 101 ? -15.471 -1.369 26.078 1.00 9.56 99 ALA A C 1
ATOM 832 O O . ALA A 1 101 ? -15.284 -1.058 27.272 1.00 9.79 99 ALA A O 1
ATOM 834 N N . LEU A 1 102 ? -16.639 -1.865 25.661 1.00 8.71 100 LEU A N 1
ATOM 835 C CA . LEU A 1 102 ? -17.767 -2.111 26.575 1.00 8.32 100 LEU A CA 1
ATOM 836 C C . LEU A 1 102 ? -17.299 -3.083 27.675 1.00 8.13 100 LEU A C 1
ATOM 837 O O . LEU A 1 102 ? -16.444 -3.942 27.427 1.00 8.74 100 LEU A O 1
ATOM 842 N N . PRO A 1 103 ? -17.765 -2.865 28.912 1.00 9.07 101 PRO A N 1
ATOM 843 C CA . PRO A 1 103 ? -18.912 -2.070 29.278 1.00 8.95 101 PRO A CA 1
ATOM 844 C C . PRO A 1 103 ? -18.650 -0.577 29.472 1.00 9.03 101 PRO A C 1
ATOM 845 O O . PRO A 1 103 ? -19.627 0.128 29.720 1.00 7.91 101 PRO A O 1
ATOM 849 N N . LYS A 1 104 ? -17.408 -0.118 29.320 1.00 8.85 102 LYS A N 1
ATOM 850 C CA . LYS A 1 104 ? -17.160 1.325 29.468 1.00 8.86 102 LYS A CA 1
ATOM 851 C C . LYS A 1 104 ? -17.665 2.112 28.263 1.00 7.73 102 LYS A C 1
ATOM 852 O O . LYS A 1 104 ? -17.715 1.587 27.141 1.00 9.25 102 LYS A O 1
ATOM 858 N N . TYR A 1 105 ? -18.122 3.340 28.494 1.00 8.32 103 TYR A N 1
ATOM 859 C CA . TYR A 1 105 ? -18.390 4.337 27.448 1.00 8.13 103 TYR A CA 1
ATOM 860 C C . TYR A 1 105 ? -19.500 3.872 26.515 1.00 8.78 103 TYR A C 1
ATOM 861 O O . TYR A 1 105 ? -19.449 4.048 25.295 1.00 9.20 103 TYR A O 1
ATOM 870 N N . LYS A 1 106 ? -20.556 3.368 27.128 1.00 9.11 104 LYS A N 1
ATOM 871 C CA . LYS A 1 106 ? -21.858 3.377 26.459 1.00 8.74 104 LYS A CA 1
ATOM 872 C C . LYS A 1 106 ? -22.275 4.787 26.069 1.00 9.44 104 LYS A C 1
ATOM 873 O O . LYS A 1 106 ? -21.773 5.763 26.653 1.00 9.28 104 LYS A O 1
ATOM 879 N N . GLY A 1 107 ? -23.200 4.935 25.136 1.00 9.79 105 GLY A N 1
ATOM 880 C CA . GLY A 1 107 ? -23.761 6.236 24.784 1.00 10.15 105 GLY A CA 1
ATOM 881 C C . GLY A 1 107 ? -22.988 6.839 23.614 1.00 10.24 105 GLY A C 1
ATOM 882 O O . GLY A 1 107 ? -22.623 6.110 22.664 1.00 12.10 105 GLY A O 1
ATOM 883 N N . VAL A 1 108 ? -22.772 8.159 23.673 1.00 9.05 106 VAL A N 1
ATOM 884 C CA . VAL A 1 108 ? -22.355 8.874 22.473 1.00 9.65 106 VAL A CA 1
ATOM 885 C C . VAL A 1 108 ? -20.999 9.561 22.636 1.00 8.64 106 VAL A C 1
ATOM 886 O O . VAL A 1 108 ? -20.381 9.512 23.714 1.00 9.87 106 VAL A O 1
ATOM 890 N N . PHE A 1 109 ? -20.565 10.153 21.530 1.00 9.38 107 PHE A N 1
ATOM 891 C CA . PHE A 1 109 ? -19.311 10.937 21.519 1.00 9.35 107 PHE A CA 1
ATOM 892 C C . PHE A 1 109 ? -18.169 10.083 22.059 1.00 9.08 107 PHE A C 1
ATOM 893 O O . PHE A 1 109 ? -17.334 10.549 22.858 1.00 8.87 107 PHE A O 1
ATOM 901 N N . THR A 1 110 ? -18.058 8.829 21.628 1.00 8.83 108 THR A N 1
ATOM 902 C CA . THR A 1 110 ? -17.085 7.931 22.212 1.00 8.93 108 THR A CA 1
ATOM 903 C C . THR A 1 110 ? -15.641 8.096 21.732 1.00 7.70 108 THR A C 1
ATOM 904 O O . THR A 1 110 ? -14.755 7.408 22.204 1.00 8.35 108 THR A O 1
ATOM 908 N N . SER A 1 111 ? -15.399 9.040 20.814 1.00 8.81 109 SER A N 1
ATOM 909 C CA . SER A 1 111 ? -14.025 9.474 20.528 1.00 9.43 109 SER A CA 1
ATOM 910 C C . SER A 1 111 ? -13.599 10.567 21.487 1.00 8.95 109 SER A C 1
ATOM 911 O O . SER A 1 111 ? -12.400 10.885 21.508 1.00 8.97 109 SER A O 1
ATOM 914 N N . ILE A 1 112 ? -14.527 11.145 22.222 1.00 7.66 110 ILE A N 1
ATOM 915 C CA . ILE A 1 112 ? -14.259 12.209 23.197 1.00 7.45 110 ILE A CA 1
ATOM 916 C C . ILE A 1 112 ? -14.191 11.616 24.589 1.00 9.45 110 ILE A C 1
ATOM 917 O O . ILE A 1 112 ? -13.230 11.868 25.358 1.00 9.56 110 ILE A O 1
ATOM 922 N N . THR A 1 113 ? -15.207 10.816 24.950 1.00 8.50 111 THR A N 1
ATOM 923 C CA . THR A 1 113 ? -15.370 10.435 26.350 1.00 9.10 111 THR A CA 1
ATOM 924 C C . THR A 1 113 ? -14.189 9.641 26.951 1.00 7.79 111 THR A C 1
ATOM 925 O O . THR A 1 113 ? -13.807 9.932 28.106 1.00 9.20 111 THR A O 1
ATOM 929 N N . PRO A 1 114 ? -13.595 8.674 26.246 1.00 7.72 112 PRO A N 1
ATOM 930 C CA . PRO A 1 114 ? -12.488 7.941 26.853 1.00 8.58 112 PRO A CA 1
ATOM 931 C C . PRO A 1 114 ? -11.276 8.834 27.097 1.00 8.42 112 PRO A C 1
ATOM 932 O O . PRO A 1 114 ? -10.559 8.665 28.102 1.00 9.44 112 PRO A O 1
ATOM 936 N N . ILE A 1 115 ? -11.010 9.744 26.158 1.00 8.88 113 ILE A N 1
ATOM 937 C CA . ILE A 1 115 ? -9.849 10.646 26.331 1.00 9.81 113 ILE A CA 1
ATOM 938 C C . ILE A 1 115 ? -10.080 11.577 27.514 1.00 9.83 113 ILE A C 1
ATOM 939 O O . ILE A 1 115 ? -9.194 11.772 28.369 1.00 9.66 113 ILE A O 1
ATOM 944 N N . LEU A 1 116 ? -11.270 12.157 27.573 1.00 9.00 114 LEU A N 1
ATOM 945 C CA . LEU A 1 116 ? -11.635 13.103 28.605 1.00 11.63 114 LEU A CA 1
ATOM 946 C C . LEU A 1 116 ? -11.563 12.417 29.962 1.00 11.75 114 LEU A C 1
ATOM 947 O O . LEU A 1 116 ? -11.348 13.092 30.977 1.00 13.28 114 LEU A O 1
ATOM 952 N N . ASN A 1 117 ? -11.849 11.112 30.034 1.00 9.64 115 ASN A N 1
ATOM 953 C CA . ASN A 1 117 ? -11.802 10.363 31.267 1.00 9.18 115 ASN A CA 1
ATOM 954 C C . ASN A 1 117 ? -10.489 9.617 31.416 1.00 10.47 115 ASN A C 1
ATOM 955 O O . ASN A 1 117 ? -10.376 8.682 32.200 1.00 12.15 115 ASN A O 1
ATOM 960 N N . ASN A 1 118 ? -9.445 10.123 30.749 1.00 9.18 116 ASN A N 1
ATOM 961 C CA . ASN A 1 118 ? -8.050 9.754 31.074 1.00 10.50 116 ASN A CA 1
ATOM 962 C C . ASN A 1 118 ? -7.626 8.343 30.732 1.00 11.22 116 ASN A C 1
ATOM 963 O O . ASN A 1 118 ? -6.679 7.779 31.270 1.00 11.34 116 ASN A O 1
ATOM 968 N N . GLU A 1 119 ? -8.335 7.733 29.778 1.00 9.63 117 GLU A N 1
ATOM 969 C CA . GLU A 1 119 ? -7.975 6.376 29.361 1.00 10.07 117 GLU A CA 1
ATOM 970 C C . GLU A 1 119 ? -6.719 6.327 28.499 1.00 9.64 117 GLU A C 1
ATOM 971 O O . GLU A 1 119 ? -6.477 7.233 27.696 1.00 10.31 117 GLU A O 1
ATOM 977 N N . LEU A 1 120 ? -6.028 5.191 28.579 1.00 10.41 118 LEU A N 1
ATOM 978 C CA . LEU A 1 120 ? -4.854 4.895 27.756 1.00 11.04 118 LEU A CA 1
ATOM 979 C C . LEU A 1 120 ? -5.190 3.933 26.618 1.00 9.42 118 LEU A C 1
ATOM 980 O O . LEU A 1 120 ? -4.329 3.635 25.795 1.00 11.29 118 LEU A O 1
ATOM 985 N N . GLU A 1 121 ? -6.417 3.399 26.639 1.00 10.41 119 GLU A N 1
ATOM 986 C CA . GLU A 1 121 ? -6.855 2.414 25.638 1.00 12.07 119 GLU A CA 1
ATOM 987 C C . GLU A 1 121 ? -8.342 2.596 25.395 1.00 8.86 119 GLU A C 1
ATOM 988 O O . GLU A 1 121 ? -9.074 3.161 26.218 1.00 9.69 119 GLU A O 1
ATOM 994 N N . SER A 1 122 ? -8.774 2.105 24.227 1.00 9.36 120 SER A N 1
ATOM 995 C CA . SER A 1 122 ? -10.191 2.011 23.931 1.00 9.45 120 SER A CA 1
ATOM 996 C C . SER A 1 122 ? -10.453 0.696 23.216 1.00 9.28 120 SER A C 1
ATOM 997 O O . SER A 1 122 ? -9.643 -0.237 23.336 1.00 9.80 120 SER A O 1
ATOM 1000 N N . GLY A 1 123 ? -11.543 0.588 22.466 1.00 8.82 121 GLY A N 1
ATOM 1001 C CA . GLY A 1 123 ? -11.758 -0.660 21.754 1.00 10.41 121 GLY A CA 1
ATOM 1002 C C . GLY A 1 123 ? -12.982 -0.515 20.878 1.00 8.20 121 GLY A C 1
ATOM 1003 O O . GLY A 1 123 ? -13.672 0.494 20.895 1.00 9.09 121 GLY A O 1
ATOM 1004 N N . VAL A 1 124 ? -13.252 -1.579 20.110 1.00 9.12 122 VAL A N 1
ATOM 1005 C CA . VAL A 1 124 ? -14.509 -1.764 19.380 1.00 10.34 122 VAL A CA 1
ATOM 1006 C C . VAL A 1 124 ? -15.161 -3.055 19.887 1.00 7.86 122 VAL A C 1
ATOM 1007 O O . VAL A 1 124 ? -14.445 -4.017 20.188 1.00 10.36 122 VAL A O 1
ATOM 1011 N N . THR A 1 125 ? -16.481 -3.013 20.004 1.00 8.58 123 THR A N 1
ATOM 1012 C CA . THR A 1 125 ? -17.185 -4.179 20.565 1.00 8.47 123 THR A CA 1
ATOM 1013 C C . THR A 1 125 ? -18.348 -4.531 19.669 1.00 7.92 123 THR A C 1
ATOM 1014 O O . THR A 1 125 ? -19.216 -3.716 19.410 1.00 8.89 123 THR A O 1
ATOM 1018 N N . LEU A 1 126 ? -18.390 -5.793 19.222 1.00 8.93 124 LEU A N 1
ATOM 1019 C CA . LEU A 1 126 ? -19.559 -6.354 18.527 1.00 8.95 124 LEU A CA 1
ATOM 1020 C C . LEU A 1 126 ? -20.522 -6.976 19.549 1.00 7.90 124 LEU A C 1
ATOM 1021 O O . LEU A 1 126 ? -20.034 -7.767 20.386 1.00 9.24 124 LEU A O 1
ATOM 1026 N N . HIS A 1 127 ? -21.770 -6.539 19.536 1.00 8.02 125 HIS A N 1
ATOM 1027 C CA . HIS A 1 127 ? -22.701 -7.043 20.533 1.00 8.41 125 HIS A CA 1
ATOM 1028 C C . HIS A 1 127 ? -24.090 -7.231 19.917 1.00 8.76 125 HIS A C 1
ATOM 1029 O O . HIS A 1 127 ? -24.404 -6.659 18.874 1.00 9.10 125 HIS A O 1
ATOM 1036 N N . ARG A 1 128 ? -24.908 -8.065 20.550 1.00 9.49 126 ARG A N 1
ATOM 1037 C CA A ARG A 1 128 ? -26.336 -8.135 20.217 0.50 9.82 126 ARG A CA 1
ATOM 1038 C CA B ARG A 1 128 ? -26.332 -8.131 20.204 0.50 9.76 126 ARG A CA 1
ATOM 1039 C C . ARG A 1 128 ? -27.009 -6.826 20.589 1.00 8.05 126 ARG A C 1
ATOM 1040 O O . ARG A 1 128 ? -26.710 -6.230 21.674 1.00 9.19 126 ARG A O 1
ATOM 1055 N N . ILE A 1 129 ? -27.957 -6.368 19.772 1.00 8.80 127 ILE A N 1
ATOM 1056 C CA . ILE A 1 129 ? -28.769 -5.227 20.163 1.00 8.98 127 ILE A CA 1
ATOM 1057 C C . ILE A 1 129 ? -29.871 -5.703 21.097 1.00 10.69 127 ILE A C 1
ATOM 1058 O O . ILE A 1 129 ? -30.625 -6.637 20.764 1.00 12.25 127 ILE A O 1
ATOM 1063 N N . ASP A 1 130 ? -29.983 -5.114 22.278 1.00 9.84 128 ASP A N 1
ATOM 1064 C CA . ASP A 1 130 ? -31.181 -5.271 23.114 1.00 9.75 128 ASP A CA 1
ATOM 1065 C C . ASP A 1 130 ? -31.845 -3.908 23.255 1.00 9.40 128 ASP A C 1
ATOM 1066 O O . ASP A 1 130 ? -31.469 -2.951 22.536 1.00 9.94 128 ASP A O 1
ATOM 1071 N N . ASN A 1 131 ? -32.868 -3.733 24.093 1.00 10.40 129 ASN A N 1
ATOM 1072 C CA . ASN A 1 131 ? -33.601 -2.481 24.101 1.00 10.50 129 ASN A CA 1
ATOM 1073 C C . ASN A 1 131 ? -32.866 -1.302 24.733 1.00 9.93 129 ASN A C 1
ATOM 1074 O O . ASN A 1 131 ? -33.306 -0.184 24.532 1.00 12.50 129 ASN A O 1
ATOM 1079 N N . GLY A 1 132 ? -31.777 -1.566 25.450 1.00 10.23 130 GLY A N 1
ATOM 1080 C CA . GLY A 1 132 ? -30.985 -0.460 26.055 1.00 10.70 130 GLY A CA 1
ATOM 1081 C C . GLY A 1 132 ? -29.904 0.040 25.126 1.00 11.02 130 GLY A C 1
ATOM 1082 O O . GLY A 1 132 ? -29.672 -0.512 24.048 1.00 10.83 130 GLY A O 1
ATOM 1083 N N . ILE A 1 133 ? -29.234 1.107 25.576 1.00 10.61 131 ILE A N 1
ATOM 1084 C CA . ILE A 1 133 ? -28.196 1.770 24.781 1.00 10.26 131 ILE A CA 1
ATOM 1085 C C . ILE A 1 133 ? -26.852 1.094 24.993 1.00 8.44 131 ILE A C 1
ATOM 1086 O O . ILE A 1 133 ? -26.216 1.206 26.064 1.00 9.47 131 ILE A O 1
ATOM 1091 N N . ASP A 1 134 ? -26.420 0.332 24.004 1.00 9.24 132 ASP A N 1
ATOM 1092 C CA . ASP A 1 134 ? -25.167 -0.397 24.015 1.00 8.34 132 ASP A CA 1
ATOM 1093 C C . ASP A 1 134 ? -25.010 -1.392 25.161 1.00 8.52 132 ASP A C 1
ATOM 1094 O O . ASP A 1 134 ? -23.901 -1.702 25.623 1.00 9.70 132 ASP A O 1
ATOM 1099 N N . THR A 1 135 ? -26.151 -1.998 25.537 1.00 9.22 133 THR A N 1
ATOM 1100 C CA . THR A 1 135 ? -26.246 -2.849 26.738 1.00 8.74 133 THR A CA 1
ATOM 1101 C C . THR A 1 135 ? -26.239 -4.343 26.409 1.00 7.87 133 THR A C 1
ATOM 1102 O O . THR A 1 135 ? -26.080 -5.144 27.332 1.00 9.25 133 THR A O 1
ATOM 1106 N N . GLY A 1 136 ? -26.416 -4.707 25.145 1.00 9.55 134 GLY A N 1
ATOM 1107 C CA . GLY A 1 136 ? -26.598 -6.136 24.823 1.00 9.19 134 GLY A CA 1
ATOM 1108 C C . GLY A 1 136 ? -25.356 -6.982 24.963 1.00 9.40 134 GLY A C 1
ATOM 1109 O O . GLY A 1 136 ? -24.224 -6.496 25.128 1.00 9.11 134 GLY A O 1
ATOM 1110 N N . ASN A 1 137 ? -25.532 -8.300 24.899 1.00 10.77 135 ASN A N 1
ATOM 1111 C CA . ASN A 1 137 ? -24.436 -9.217 25.199 1.00 9.90 135 ASN A CA 1
ATOM 1112 C C . ASN A 1 137 ? -23.333 -9.081 24.156 1.00 10.28 135 ASN A C 1
ATOM 1113 O O . ASN A 1 137 ? -23.563 -8.929 22.949 1.00 9.96 135 ASN A O 1
ATOM 1118 N N . ILE A 1 138 ? -22.115 -9.158 24.666 1.00 9.43 136 ILE A N 1
ATOM 1119 C CA . ILE A 1 138 ? -20.911 -9.014 23.852 1.00 9.73 136 ILE A CA 1
ATOM 1120 C C . ILE A 1 138 ? -20.558 -10.284 23.096 1.00 12.16 136 ILE A C 1
ATOM 1121 O O . ILE A 1 138 ? -20.471 -11.354 23.728 1.00 12.02 136 ILE A O 1
ATOM 1126 N N . ILE A 1 139 ? -20.309 -10.146 21.798 1.00 10.06 137 ILE A N 1
ATOM 1127 C CA . ILE A 1 139 ? -19.910 -11.254 20.929 1.00 10.42 137 ILE A CA 1
ATOM 1128 C C . ILE A 1 139 ? -18.394 -11.263 20.740 1.00 11.50 137 ILE A C 1
ATOM 1129 O O . ILE A 1 139 ? -17.731 -12.304 20.806 1.00 12.17 137 ILE A O 1
ATOM 1134 N N . ASP A 1 140 ? -17.782 -10.094 20.518 1.00 10.02 138 ASP A N 1
ATOM 1135 C CA . ASP A 1 140 ? -16.347 -10.012 20.332 1.00 10.43 138 ASP A CA 1
ATOM 1136 C C . ASP A 1 140 ? -15.911 -8.584 20.681 1.00 10.10 138 ASP A C 1
ATOM 1137 O O . ASP A 1 140 ? -16.705 -7.638 20.605 1.00 10.07 138 ASP A O 1
ATOM 1142 N N . GLN A 1 141 ? -14.640 -8.439 21.020 1.00 10.14 139 GLN A N 1
ATOM 1143 C CA . GLN A 1 141 ? -14.063 -7.127 21.351 1.00 10.90 139 GLN A CA 1
ATOM 1144 C C . GLN A 1 141 ? -12.608 -7.082 20.912 1.00 11.01 139 GLN A C 1
ATOM 1145 O O . GLN A 1 141 ? -11.878 -8.073 21.057 1.00 11.74 139 GLN A O 1
ATOM 1151 N N . HIS A 1 142 ? -12.173 -5.908 20.441 1.00 10.11 140 HIS A N 1
ATOM 1152 C CA . HIS A 1 142 ? -10.770 -5.658 20.139 1.00 10.55 140 HIS A CA 1
ATOM 1153 C C . HIS A 1 142 ? -10.366 -4.345 20.784 1.00 10.48 140 HIS A C 1
ATOM 1154 O O . HIS A 1 142 ? -10.924 -3.301 20.438 1.00 11.06 140 HIS A O 1
ATOM 1161 N N . CYS A 1 143 ? -9.470 -4.433 21.761 1.00 11.12 141 CYS A N 1
ATOM 1162 C CA . CYS A 1 143 ? -8.920 -3.238 22.413 1.00 10.84 141 CYS A CA 1
ATOM 1163 C C . CYS A 1 143 ? -7.638 -2.763 21.750 1.00 11.94 141 CYS A C 1
ATOM 1164 O O . CYS A 1 143 ? -6.881 -3.556 21.180 1.00 12.59 141 CYS A O 1
ATOM 1167 N N . PHE A 1 144 ? -7.363 -1.460 21.874 1.00 11.12 142 PHE A N 1
ATOM 1168 C CA . PHE A 1 144 ? -6.171 -0.908 21.225 1.00 11.44 142 PHE A CA 1
ATOM 1169 C C . PHE A 1 144 ? -5.792 0.376 21.986 1.00 10.56 142 PHE A C 1
ATOM 1170 O O . PHE A 1 144 ? -6.628 0.978 22.673 1.00 11.01 142 PHE A O 1
ATOM 1178 N N . PRO A 1 145 ? -4.546 0.852 21.783 1.00 10.83 143 PRO A N 1
ATOM 1179 C CA . PRO A 1 145 ? -4.095 2.018 22.554 1.00 11.05 143 PRO A CA 1
ATOM 1180 C C . PRO A 1 145 ? -4.684 3.325 22.063 1.00 10.54 143 PRO A C 1
ATOM 1181 O O . PRO A 1 145 ? -4.934 3.541 20.855 1.00 11.97 143 PRO A O 1
ATOM 1185 N N . ILE A 1 146 ? -4.875 4.245 23.006 1.00 10.26 144 ILE A N 1
ATOM 1186 C CA . ILE A 1 146 ? -4.991 5.668 22.702 1.00 11.38 144 ILE A CA 1
ATOM 1187 C C . ILE A 1 146 ? -3.596 6.232 22.956 1.00 10.63 144 ILE A C 1
ATOM 1188 O O . ILE A 1 146 ? -3.171 6.345 24.118 1.00 11.84 144 ILE A O 1
ATOM 1193 N N . ASP A 1 147 ? -2.881 6.554 21.888 1.00 11.58 145 ASP A N 1
ATOM 1194 C CA . ASP A 1 147 ? -1.514 7.057 22.078 1.00 10.55 145 ASP A CA 1
ATOM 1195 C C . ASP A 1 147 ? -1.599 8.412 22.762 1.00 11.33 145 ASP A C 1
ATOM 1196 O O . ASP A 1 147 ? -2.613 9.120 22.682 1.00 9.75 145 ASP A O 1
ATOM 1201 N N . ILE A 1 148 ? -0.518 8.762 23.458 1.00 10.41 146 ILE A N 1
ATOM 1202 C CA . ILE A 1 148 ? -0.549 9.921 24.344 1.00 11.94 146 ILE A CA 1
ATOM 1203 C C . ILE A 1 148 ? -0.926 11.243 23.672 1.00 9.11 146 ILE A C 1
ATOM 1204 O O . ILE A 1 148 ? -1.615 12.060 24.297 1.00 10.10 146 ILE A O 1
ATOM 1209 N N . ASN A 1 149 ? -0.557 11.434 22.404 1.00 9.62 147 ASN A N 1
ATOM 1210 C CA . ASN A 1 149 ? -0.940 12.648 21.688 1.00 9.50 147 ASN A CA 1
ATOM 1211 C C . ASN A 1 149 ? -2.053 12.485 20.668 1.00 10.39 147 ASN A C 1
ATOM 1212 O O . ASN A 1 149 ? -2.342 13.412 19.921 1.00 10.60 147 ASN A O 1
ATOM 1217 N N . ASP A 1 150 ? -2.735 11.335 20.715 1.00 9.93 148 ASP A N 1
ATOM 1218 C CA . ASP A 1 150 ? -3.876 11.167 19.809 1.00 10.38 148 ASP A CA 1
ATOM 1219 C C . ASP A 1 150 ? -4.986 12.150 20.142 1.00 8.65 148 ASP A C 1
ATOM 1220 O O . ASP A 1 150 ? -5.260 12.463 21.308 1.00 9.75 148 ASP A O 1
ATOM 1225 N N . THR A 1 151 ? -5.646 12.664 19.113 1.00 9.21 149 THR A N 1
ATOM 1226 C CA . THR A 1 151 ? -6.832 13.485 19.268 1.00 8.38 149 THR A CA 1
ATOM 1227 C C . THR A 1 151 ? -8.109 12.605 19.155 1.00 8.48 149 THR A C 1
ATOM 1228 O O . THR A 1 151 ? -8.023 11.427 18.769 1.00 9.54 149 THR A O 1
ATOM 1232 N N . ALA A 1 152 ? -9.247 13.215 19.449 1.00 8.31 150 ALA A N 1
ATOM 1233 C CA . ALA A 1 152 ? -10.512 12.530 19.210 1.00 7.92 150 ALA A CA 1
ATOM 1234 C C . ALA A 1 152 ? -10.587 12.059 17.760 1.00 9.39 150 ALA A C 1
ATOM 1235 O O . ALA A 1 152 ? -11.074 10.925 17.490 1.00 9.42 150 ALA A O 1
ATOM 1237 N N . ARG A 1 153 ? -10.137 12.868 16.794 1.00 9.14 151 ARG A N 1
ATOM 1238 C CA . ARG A 1 153 ? -10.212 12.448 15.394 1.00 8.88 151 ARG A CA 1
ATOM 1239 C C . ARG A 1 153 ? -9.340 11.226 15.150 1.00 9.64 151 ARG A C 1
ATOM 1240 O O . ARG A 1 153 ? -9.740 10.289 14.424 1.00 8.96 151 ARG A O 1
ATOM 1248 N N . ASP A 1 154 ? -8.113 11.229 15.660 1.00 9.56 152 ASP A N 1
ATOM 1249 C CA . ASP A 1 154 ? -7.273 10.044 15.528 1.00 9.29 152 ASP A CA 1
ATOM 1250 C C . ASP A 1 154 ? -7.920 8.786 16.110 1.00 10.03 152 ASP A C 1
ATOM 1251 O O . ASP A 1 154 ? -7.853 7.700 15.504 1.00 9.66 152 ASP A O 1
ATOM 1256 N N . LEU A 1 155 ? -8.524 8.945 17.285 1.00 8.41 153 LEU A N 1
ATOM 1257 C CA . LEU A 1 155 ? -9.252 7.830 17.883 1.00 8.99 153 LEU A CA 1
ATOM 1258 C C . LEU A 1 155 ? -10.384 7.333 16.986 1.00 9.94 153 LEU A C 1
ATOM 1259 O O . LEU A 1 155 ? -10.531 6.108 16.783 1.00 9.34 153 LEU A O 1
ATOM 1264 N N . TYR A 1 156 ? -11.172 8.271 16.466 1.00 8.31 154 TYR A N 1
ATOM 1265 C CA . TYR A 1 156 ? -12.268 7.903 15.577 1.00 8.05 154 TYR A CA 1
ATOM 1266 C C . TYR A 1 156 ? -11.778 7.109 14.376 1.00 8.40 154 TYR A C 1
ATOM 1267 O O . TYR A 1 156 ? -12.399 6.096 13.990 1.00 8.70 154 TYR A O 1
ATOM 1276 N N . PHE A 1 157 ? -10.721 7.558 13.709 1.00 8.69 155 PHE A N 1
ATOM 1277 C CA . PHE A 1 157 ? -10.207 6.804 12.569 1.00 9.30 155 PHE A CA 1
ATOM 1278 C C . PHE A 1 157 ? -9.741 5.398 12.964 1.00 9.15 155 PHE A C 1
ATOM 1279 O O . PHE A 1 157 ? -9.879 4.432 12.184 1.00 10.28 155 PHE A O 1
ATOM 1287 N N . ASN A 1 158 ? -9.205 5.244 14.170 1.00 9.81 156 ASN A N 1
ATOM 1288 C CA . ASN A 1 158 ? -8.900 3.902 14.662 1.00 10.84 156 ASN A CA 1
ATOM 1289 C C . ASN A 1 158 ? -10.182 3.077 14.901 1.00 10.64 156 ASN A C 1
ATOM 1290 O O . ASN A 1 158 ? -10.192 1.876 14.560 1.00 10.50 156 ASN A O 1
ATOM 1295 N N . TYR A 1 159 ? -11.235 3.671 15.450 1.00 9.26 157 TYR A N 1
ATOM 1296 C CA . TYR A 1 159 ? -12.477 2.883 15.584 1.00 9.94 157 TYR A CA 1
ATOM 1297 C C . TYR A 1 159 ? -12.915 2.413 14.205 1.00 9.83 157 TYR A C 1
ATOM 1298 O O . TYR A 1 159 ? -13.377 1.268 14.051 1.00 9.66 157 TYR A O 1
ATOM 1307 N N . LEU A 1 160 ? -12.861 3.261 13.174 1.00 8.88 158 LEU A N 1
ATOM 1308 C CA . LEU A 1 160 ? -13.373 2.857 11.858 1.00 8.72 158 LEU A CA 1
ATOM 1309 C C . LEU A 1 160 ? -12.547 1.681 11.369 1.00 9.96 158 LEU A C 1
ATOM 1310 O O . LEU A 1 160 ? -13.120 0.730 10.791 1.00 10.87 158 LEU A O 1
ATOM 1315 N N . LYS A 1 161 ? -11.229 1.705 11.525 1.00 10.07 159 LYS A N 1
ATOM 1316 C CA . LYS A 1 161 ? -10.371 0.656 11.017 1.00 10.41 159 LYS A CA 1
ATOM 1317 C C . LYS A 1 161 ? -10.582 -0.649 11.808 1.00 11.14 159 LYS A C 1
ATOM 1318 O O . LYS A 1 161 ? -10.832 -1.727 11.242 1.00 11.16 159 LYS A O 1
ATOM 1324 N N . TYR A 1 162 ? -10.544 -0.579 13.129 1.00 10.58 160 TYR A N 1
ATOM 1325 C CA . TYR A 1 162 ? -10.682 -1.795 13.928 1.00 8.78 160 TYR A CA 1
ATOM 1326 C C . TYR A 1 162 ? -12.128 -2.294 13.892 1.00 10.38 160 TYR A C 1
ATOM 1327 O O . TYR A 1 162 ? -12.388 -3.506 13.968 1.00 10.12 160 TYR A O 1
ATOM 1336 N N . GLY A 1 163 ? -13.096 -1.399 13.745 1.00 9.85 161 GLY A N 1
ATOM 1337 C CA . GLY A 1 163 ? -14.491 -1.817 13.612 1.00 9.20 161 GLY A CA 1
ATOM 1338 C C . GLY A 1 163 ? -14.746 -2.554 12.315 1.00 10.46 161 GLY A C 1
ATOM 1339 O O . GLY A 1 163 ? -15.434 -3.563 12.328 1.00 10.27 161 GLY A O 1
ATOM 1340 N N . GLU A 1 164 ? -14.164 -2.075 11.226 1.00 9.79 162 GLU A N 1
ATOM 1341 C CA . GLU A 1 164 ? -14.293 -2.822 9.969 1.00 9.98 162 GLU A CA 1
ATOM 1342 C C . GLU A 1 164 ? -13.661 -4.197 10.116 1.00 10.06 162 GLU A C 1
ATOM 1343 O O . GLU A 1 164 ? -14.260 -5.206 9.664 1.00 11.34 162 GLU A O 1
ATOM 1349 N N . SE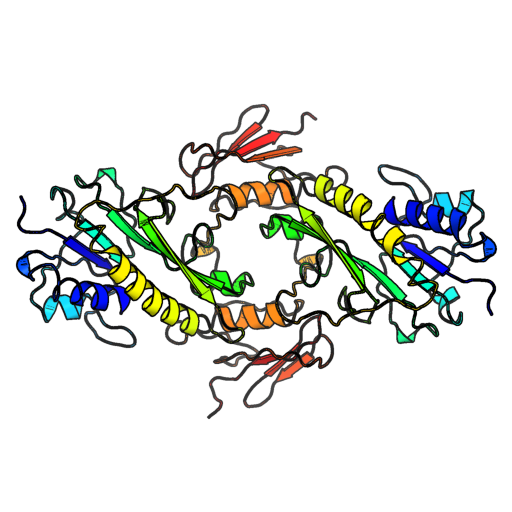R A 1 165 ? -12.505 -4.299 10.755 1.00 10.41 163 SER A N 1
ATOM 1350 C CA A SER A 1 165 ? -11.865 -5.592 10.958 0.50 9.57 163 SER A CA 1
ATOM 1351 C CA B SER A 1 165 ? -11.860 -5.589 10.941 0.50 10.65 163 SER A CA 1
ATOM 1352 C C . SER A 1 165 ? -12.685 -6.547 11.803 1.00 11.91 163 SER A C 1
ATOM 1353 O O . SER A 1 165 ? -12.778 -7.741 11.489 1.00 11.88 163 SER A O 1
ATOM 1358 N N . ILE A 1 166 ? -13.299 -6.066 12.881 1.00 9.54 164 ILE A N 1
ATOM 1359 C CA . ILE A 1 166 ? -14.051 -6.977 13.761 1.00 9.56 164 ILE A CA 1
ATOM 1360 C C . ILE A 1 166 ? -15.326 -7.422 13.041 1.00 10.19 164 ILE A C 1
ATOM 1361 O O . ILE A 1 166 ? -15.808 -8.556 13.274 1.00 10.66 164 ILE A O 1
ATOM 1366 N N . PHE A 1 167 ? -15.876 -6.593 12.165 1.00 9.99 165 PHE A N 1
ATOM 1367 C CA . PHE A 1 167 ? -16.999 -7.023 11.340 1.00 9.47 165 PHE A CA 1
ATOM 1368 C C . PHE A 1 167 ? -16.552 -8.196 10.464 1.00 11.16 165 PHE A C 1
ATOM 1369 O O . PHE A 1 167 ? -17.240 -9.251 10.454 1.00 10.54 165 PHE A O 1
ATOM 1377 N N . LYS A 1 168 ? -15.456 -8.039 9.735 1.00 11.29 166 LYS A N 1
ATOM 1378 C CA . LYS A 1 168 ? -14.967 -9.124 8.855 1.00 11.69 166 LYS A CA 1
ATOM 1379 C C . LYS A 1 168 ? -14.609 -10.376 9.617 1.00 12.25 166 LYS A C 1
ATOM 1380 O O . LYS A 1 168 ? -14.891 -11.485 9.123 1.00 13.86 166 LYS A O 1
ATOM 1386 N N . LYS A 1 169 ? -14.119 -10.252 10.844 1.00 11.38 167 LYS A N 1
ATOM 1387 C CA . LYS A 1 169 ? -13.718 -11.405 11.642 1.00 12.44 167 LYS A CA 1
ATOM 1388 C C . LYS A 1 169 ? -14.932 -12.253 12.040 1.00 12.98 167 LYS A C 1
ATOM 1389 O O . LYS A 1 169 ? -14.818 -13.481 12.192 1.00 15.04 167 LYS A O 1
ATOM 1395 N N . ASN A 1 170 ? -16.082 -11.631 12.256 1.00 11.22 168 ASN A N 1
ATOM 1396 C CA . ASN A 1 170 ? -17.219 -12.263 12.896 1.00 11.22 168 ASN A CA 1
ATOM 1397 C C . ASN A 1 170 ? -18.383 -12.544 11.959 1.00 10.11 168 ASN A C 1
ATOM 1398 O O . ASN A 1 170 ? -19.333 -13.249 12.358 1.00 11.51 168 ASN A O 1
ATOM 1403 N N . ILE A 1 171 ? -18.376 -11.997 10.752 1.00 11.37 169 ILE A N 1
ATOM 1404 C CA . ILE A 1 171 ? -19.578 -12.077 9.924 1.00 11.27 169 ILE A CA 1
ATOM 1405 C C . ILE A 1 171 ? -19.961 -13.508 9.556 1.00 11.32 169 ILE A C 1
ATOM 1406 O O . ILE A 1 171 ? -21.134 -13.824 9.534 1.00 12.62 169 ILE A O 1
ATOM 1411 N N . GLN A 1 172 ? -18.982 -14.370 9.340 1.00 12.55 170 GLN A N 1
ATOM 1412 C CA . GLN A 1 172 ? -19.364 -15.739 8.976 1.00 13.11 170 GLN A CA 1
ATOM 1413 C C . GLN A 1 172 ? -20.165 -16.426 10.079 1.00 12.26 170 GLN A C 1
ATOM 1414 O O . GLN A 1 172 ? -21.169 -17.096 9.809 1.00 13.15 170 GLN A O 1
ATOM 1420 N N . THR A 1 173 ? -19.744 -16.276 11.331 1.00 13.07 171 THR A N 1
ATOM 1421 C CA . THR A 1 173 ? -20.471 -16.862 12.455 1.00 14.57 171 THR A CA 1
ATOM 1422 C C . THR A 1 173 ? -21.813 -16.227 12.752 1.00 12.98 171 THR A C 1
ATOM 1423 O O . THR A 1 173 ? -22.713 -16.851 13.323 1.00 13.37 171 THR A O 1
ATOM 1427 N N . ILE A 1 174 ? -21.961 -14.970 12.342 1.00 12.52 172 ILE A N 1
ATOM 1428 C CA A ILE A 1 174 ? -23.275 -14.362 12.433 0.50 13.59 172 ILE A CA 1
ATOM 1429 C CA B ILE A 1 174 ? -23.256 -14.297 12.390 0.50 13.97 172 ILE A CA 1
ATOM 1430 C C . ILE A 1 174 ? -24.182 -14.926 11.339 1.00 13.20 172 ILE A C 1
ATOM 1431 O O . ILE A 1 174 ? -25.323 -15.308 11.624 1.00 14.74 172 ILE A O 1
ATOM 1440 N N . ILE A 1 175 ? -23.661 -15.056 10.118 1.00 13.16 173 ILE A N 1
ATOM 1441 C CA . ILE A 1 175 ? -24.440 -15.626 9.030 1.00 14.22 173 ILE A CA 1
ATOM 1442 C C . ILE A 1 175 ? -24.844 -17.068 9.330 1.00 14.93 173 ILE A C 1
ATOM 1443 O O . ILE A 1 175 ? -25.996 -17.461 9.062 1.00 17.00 173 ILE A O 1
ATOM 1448 N N . ASN A 1 176 ? -23.961 -17.850 9.945 1.00 13.64 174 ASN A N 1
ATOM 1449 C CA A ASN A 1 176 ? -24.206 -19.257 10.295 0.50 15.68 174 ASN A CA 1
ATOM 1450 C CA B ASN A 1 176 ? -24.381 -19.227 10.180 0.50 15.72 174 ASN A CA 1
ATOM 1451 C C . ASN A 1 176 ? -24.985 -19.411 11.580 1.00 18.34 174 ASN A C 1
ATOM 1452 O O . ASN A 1 176 ? -25.317 -20.525 12.015 1.00 20.66 174 ASN A O 1
ATOM 1461 N N . ASN A 1 177 ? -25.229 -18.293 12.250 1.00 18.06 175 ASN A N 1
ATOM 1462 C CA . ASN A 1 177 ? -25.801 -18.284 13.590 1.00 18.43 175 ASN A CA 1
ATOM 1463 C C . ASN A 1 177 ? -25.109 -19.187 14.605 1.00 18.30 175 ASN A C 1
ATOM 1464 O O . ASN A 1 177 ? -25.773 -19.813 15.440 1.00 21.96 175 ASN A O 1
ATOM 1469 N N . SER A 1 178 ? -23.786 -19.246 14.555 1.00 17.16 176 SER A N 1
ATOM 1470 C CA . SER A 1 178 ? -23.023 -20.058 15.489 1.00 17.59 176 SER A CA 1
ATOM 1471 C C . SER A 1 178 ? -22.228 -19.251 16.510 1.00 18.45 176 SER A C 1
ATOM 1472 O O . SER A 1 178 ? -21.414 -19.779 17.275 1.00 18.13 176 SER A O 1
ATOM 1475 N N . TYR A 1 179 ? -22.423 -17.934 16.466 1.00 15.49 177 TYR A N 1
ATOM 1476 C CA . TYR A 1 179 ? -21.674 -17.069 17.354 1.00 15.67 177 TYR A CA 1
ATOM 1477 C C . TYR A 1 179 ? -21.978 -17.325 18.833 1.00 16.24 177 TYR A C 1
ATOM 1478 O O . TYR A 1 179 ? -23.051 -17.827 19.186 1.00 17.66 177 TYR A O 1
ATOM 1487 N N . LYS A 1 180 ? -21.038 -16.924 19.684 1.00 14.99 178 LYS A N 1
ATOM 1488 C CA . LYS A 1 180 ? -21.165 -17.023 21.136 1.00 16.51 178 LYS A CA 1
ATOM 1489 C C . LYS A 1 180 ? -21.192 -15.617 21.734 1.00 16.50 178 LYS A C 1
ATOM 1490 O O . LYS A 1 180 ? -20.590 -14.708 21.150 1.00 18.47 178 LYS A O 1
ATOM 1496 N N . ASP A 1 181 ? -21.954 -15.416 22.800 1.00 14.25 179 ASP A N 1
ATOM 1497 C CA . ASP A 1 181 ? -21.947 -14.119 23.485 1.00 16.02 179 ASP A CA 1
ATOM 1498 C C . ASP A 1 181 ? -21.993 -14.271 24.999 1.00 17.18 179 ASP A C 1
ATOM 1499 O O . ASP A 1 181 ? -22.236 -15.361 25.547 1.00 18.64 179 ASP A O 1
ATOM 1504 N N . LEU A 1 182 ? -21.726 -13.174 25.703 1.00 14.42 180 LEU A N 1
ATOM 1505 C CA A LEU A 1 182 ? -21.640 -13.143 27.158 0.50 14.37 180 LEU A CA 1
ATOM 1506 C CA B LEU A 1 182 ? -21.709 -13.168 27.154 0.50 15.20 180 LEU A CA 1
ATOM 1507 C C . LEU A 1 182 ? -22.331 -11.870 27.659 1.00 14.76 180 LEU A C 1
ATOM 1508 O O . LEU A 1 182 ? -22.122 -10.778 27.090 1.00 13.02 180 LEU A O 1
ATOM 1517 N N . LYS A 1 183 ? -23.136 -11.933 28.708 1.00 13.82 181 LYS A N 1
ATOM 1518 C CA A LYS A 1 183 ? -23.741 -10.752 29.319 0.50 12.55 181 LYS A CA 1
ATOM 1519 C CA B LYS A 1 183 ? -23.749 -10.707 29.210 0.50 11.73 181 LYS A CA 1
ATOM 1520 C C . LYS A 1 183 ? -22.675 -9.738 29.706 1.00 11.66 181 LYS A C 1
ATOM 1521 O O . LYS A 1 183 ? -21.618 -10.141 30.173 1.00 14.27 181 LYS A O 1
ATOM 1532 N N . GLN A 1 184 ? -22.970 -8.458 29.543 1.00 11.07 182 GLN A N 1
ATOM 1533 C CA . GLN A 1 184 ? -22.055 -7.448 30.108 1.00 11.27 182 GLN A CA 1
ATOM 1534 C C . GLN A 1 184 ? -22.147 -7.437 31.629 1.00 11.90 182 GLN A C 1
ATOM 1535 O O . GLN A 1 184 ? -23.226 -7.609 32.204 1.00 12.48 182 GLN A O 1
ATOM 1541 N N . THR A 1 185 ? -21.017 -7.098 32.245 1.00 13.08 183 THR A N 1
ATOM 1542 C CA . THR A 1 185 ? -20.952 -6.890 33.699 1.00 13.37 183 THR A CA 1
ATOM 1543 C C . THR A 1 185 ? -21.626 -5.614 34.147 1.00 11.73 183 THR A C 1
ATOM 1544 O O . THR A 1 185 ? -21.706 -4.635 33.390 1.00 12.11 183 THR A O 1
ATOM 1548 N N . ASN A 1 186 ? -22.038 -5.575 35.405 1.00 11.54 184 ASN A N 1
ATOM 1549 C CA . ASN A 1 186 ? -22.430 -4.327 36.035 1.00 11.22 184 ASN A CA 1
ATOM 1550 C C . ASN A 1 186 ? -21.253 -3.395 36.385 1.00 10.54 184 ASN A C 1
ATOM 1551 O O . ASN A 1 186 ? -21.340 -2.189 36.147 1.00 11.85 184 ASN A O 1
ATOM 1556 N N . ILE A 1 187 ? -20.149 -3.979 36.868 1.00 11.96 185 ILE A N 1
ATOM 1557 C CA . ILE A 1 187 ? -19.010 -3.143 37.239 1.00 11.55 185 ILE A CA 1
ATOM 1558 C C . ILE A 1 187 ? -18.362 -2.674 35.951 1.00 12.48 185 ILE A C 1
ATOM 1559 O O . ILE A 1 187 ? -18.405 -3.292 34.893 1.00 12.74 185 ILE A O 1
ATOM 1564 N N . ASN A 1 188 ? -17.720 -1.524 36.076 1.00 9.99 186 ASN A N 1
ATOM 1565 C CA . ASN A 1 188 ? -17.049 -0.836 34.972 1.00 11.47 186 ASN A CA 1
ATOM 1566 C C . ASN A 1 188 ? -17.991 -0.210 33.979 1.00 10.88 186 ASN A C 1
ATOM 1567 O O . ASN A 1 188 ? -17.535 0.487 33.089 1.00 12.54 186 ASN A O 1
ATOM 1572 N N . SER A 1 189 ? -19.298 -0.441 34.056 1.00 8.71 187 SER A N 1
ATOM 1573 C CA . SER A 1 189 ? -20.203 0.091 33.061 1.00 9.19 187 SER A CA 1
ATOM 1574 C C . SER A 1 189 ? -20.341 1.599 33.223 1.00 10.09 187 SER A C 1
ATOM 1575 O O . SER A 1 189 ? -20.600 2.099 34.318 1.00 9.53 187 SER A O 1
ATOM 1578 N N . SER A 1 190 ? -20.136 2.335 32.120 1.00 8.99 188 SER A N 1
ATOM 1579 C CA . SER A 1 190 ? -20.308 3.779 32.180 1.00 9.61 188 SER A CA 1
ATOM 1580 C C . SER A 1 190 ? -20.998 4.283 30.924 1.00 8.34 188 SER A C 1
ATOM 1581 O O . SER A 1 190 ? -21.104 3.533 29.951 1.00 9.74 188 SER A O 1
ATOM 1584 N N . TYR A 1 191 ? -21.562 5.481 30.997 1.00 9.26 189 TYR A N 1
ATOM 1585 C CA . TYR A 1 191 ? -22.491 5.977 29.983 1.00 9.78 189 TYR A CA 1
ATOM 1586 C C . TYR A 1 191 ? -22.419 7.496 29.940 1.00 9.60 189 TYR A C 1
ATOM 1587 O O . TYR A 1 191 ? -22.405 8.160 30.975 1.00 10.39 189 TYR A O 1
ATOM 1596 N N . PHE A 1 192 ? -22.378 8.045 28.729 1.00 10.10 190 PHE A N 1
ATOM 1597 C CA . PHE A 1 192 ? -22.494 9.477 28.511 1.00 9.88 190 PHE A CA 1
ATOM 1598 C C . PHE A 1 192 ? -23.502 9.783 27.439 1.00 10.73 190 PHE A C 1
ATOM 1599 O O . PHE A 1 192 ? -23.511 9.183 26.356 1.00 11.59 190 PHE A O 1
ATOM 1607 N N . SER A 1 193 ? -24.356 10.747 27.750 1.00 10.47 191 SER A N 1
ATOM 1608 C CA . SER A 1 193 ? -25.329 11.263 26.791 1.00 12.09 191 SER A CA 1
ATOM 1609 C C . SER A 1 193 ? -24.888 12.591 26.181 1.00 12.52 191 SER A C 1
ATOM 1610 O O . SER A 1 193 ? -23.917 13.194 26.653 1.00 13.13 191 SER A O 1
ATOM 1613 N N . ARG A 1 194 ? -25.591 13.042 25.150 1.00 12.82 192 ARG A N 1
ATOM 1614 C CA . ARG A 1 194 ? -25.215 14.299 24.515 1.00 14.57 192 ARG A CA 1
ATOM 1615 C C . ARG A 1 194 ? -25.256 15.463 25.489 1.00 16.99 192 ARG A C 1
ATOM 1616 O O . ARG A 1 194 ? -24.376 16.311 25.427 1.00 18.54 192 ARG A O 1
ATOM 1624 N N . LYS A 1 195 ? -26.205 15.492 26.415 1.00 16.19 193 LYS A N 1
ATOM 1625 C CA . LYS A 1 195 ? -26.279 16.537 27.451 1.00 19.29 193 LYS A CA 1
ATOM 1626 C C . LYS A 1 195 ? -25.079 16.545 28.381 1.00 19.79 193 LYS A C 1
ATOM 1627 O O . LYS A 1 195 ? -24.767 17.591 28.972 1.00 22.32 193 LYS A O 1
ATOM 1633 N N . ASP A 1 196 ? -24.392 15.424 28.564 1.00 15.88 194 ASP A N 1
ATOM 1634 C CA . ASP A 1 196 ? -23.251 15.335 29.455 1.00 16.74 194 ASP A CA 1
ATOM 1635 C C . ASP A 1 196 ? -22.010 16.050 28.918 1.00 17.61 194 ASP A C 1
ATOM 1636 O O . ASP A 1 196 ? -21.064 16.307 29.673 1.00 20.10 194 ASP A O 1
ATOM 1641 N N . ILE A 1 197 ? -21.966 16.222 27.605 1.00 15.21 195 ILE A N 1
ATOM 1642 C CA . ILE A 1 197 ? -20.733 16.728 26.994 1.00 15.07 195 ILE A CA 1
ATOM 1643 C C . ILE A 1 197 ? -21.015 18.126 26.426 1.00 15.38 195 ILE A C 1
ATOM 1644 O O . ILE A 1 197 ? -21.891 18.288 25.592 1.00 18.45 195 ILE A O 1
ATOM 1649 N N . ASN A 1 198 ? -20.267 19.134 26.876 1.00 14.68 196 ASN A N 1
ATOM 1650 C CA . ASN A 1 198 ? -20.398 20.438 26.223 1.00 14.07 196 ASN A CA 1
ATOM 1651 C C . ASN A 1 198 ? -19.267 20.535 25.186 1.00 15.46 196 ASN A C 1
ATOM 1652 O O . ASN A 1 198 ? -18.095 20.566 25.556 1.00 15.62 196 ASN A O 1
ATOM 1657 N N . LEU A 1 199 ? -19.616 20.573 23.907 1.00 14.89 197 LEU A N 1
ATOM 1658 C CA . LEU A 1 199 ? -18.626 20.554 22.837 1.00 19.23 197 LEU A CA 1
ATOM 1659 C C . LEU A 1 199 ? -17.788 21.812 22.752 1.00 21.35 197 LEU A C 1
ATOM 1660 O O . LEU A 1 199 ? -16.771 21.822 22.036 1.00 25.26 197 LEU A O 1
ATOM 1665 N N . VAL A 1 200 ? -18.208 22.846 23.469 1.00 16.44 198 VAL A N 1
ATOM 1666 C CA . VAL A 1 200 ? -17.404 24.058 23.586 1.00 18.47 198 VAL A CA 1
ATOM 1667 C C . VAL A 1 200 ? -16.859 23.981 24.989 1.00 19.60 198 VAL A C 1
ATOM 1668 O O . VAL A 1 200 ? -17.458 24.434 25.957 1.00 20.58 198 VAL A O 1
ATOM 1672 N N . HIS A 1 201 ? -15.728 23.289 25.086 1.00 20.87 199 HIS A N 1
ATOM 1673 C CA . HIS A 1 201 ? -15.192 22.951 26.389 1.00 21.79 199 HIS A CA 1
ATOM 1674 C C . HIS A 1 201 ? -14.409 24.109 27.003 1.00 19.23 199 HIS A C 1
ATOM 1675 O O . HIS A 1 201 ? -13.596 24.742 26.313 1.00 21.19 199 HIS A O 1
ATOM 1682 N N . LYS A 1 202 ? -14.696 24.394 28.268 1.00 20.46 200 LYS A N 1
ATOM 1683 C CA . LYS A 1 202 ? -13.910 25.336 29.067 1.00 21.01 200 LYS A CA 1
ATOM 1684 C C . LYS A 1 202 ? -12.886 24.521 29.863 1.00 18.42 200 LYS A C 1
ATOM 1685 O O . LYS A 1 202 ? -13.242 23.693 30.713 1.00 19.42 200 LYS A O 1
ATOM 1691 N N . ILE A 1 203 ? -11.608 24.797 29.611 1.00 15.18 201 ILE A N 1
ATOM 1692 C CA . ILE A 1 203 ? -10.567 23.990 30.233 1.00 13.54 201 ILE A CA 1
ATOM 1693 C C . ILE A 1 203 ? -10.436 24.407 31.694 1.00 14.31 201 ILE A C 1
ATOM 1694 O O . ILE A 1 203 ? -10.372 25.599 32.030 1.00 14.41 201 ILE A O 1
ATOM 1699 N N . ASN A 1 204 ? -10.352 23.431 32.592 1.00 12.57 202 ASN A N 1
ATOM 1700 C CA . ASN A 1 204 ? -9.980 23.610 33.982 1.00 11.76 202 ASN A CA 1
ATOM 1701 C C . ASN A 1 204 ? -8.461 23.416 34.058 1.00 12.07 202 ASN A C 1
ATOM 1702 O O . ASN A 1 204 ? -7.955 22.306 33.854 1.00 11.59 202 ASN A O 1
ATOM 1707 N N . PHE A 1 205 ? -7.747 24.512 34.340 1.00 11.38 203 PHE A N 1
ATOM 1708 C CA . PHE A 1 205 ? -6.292 24.492 34.402 1.00 11.53 203 PHE A CA 1
ATOM 1709 C C . PHE A 1 205 ? -5.765 24.111 35.785 1.00 13.15 203 PHE A C 1
ATOM 1710 O O . PHE A 1 205 ? -4.580 23.845 35.917 1.00 12.57 203 PHE A O 1
ATOM 1718 N N . LYS A 1 206 ? -6.634 24.029 36.792 1.00 12.10 204 LYS A N 1
ATOM 1719 C CA . LYS A 1 206 ? -6.218 23.557 38.126 1.00 13.59 204 LYS A CA 1
ATOM 1720 C C . LYS A 1 206 ? -6.341 22.043 38.209 1.00 12.40 204 LYS A C 1
ATOM 1721 O O . LYS A 1 206 ? -7.120 21.437 38.949 1.00 13.44 204 LYS A O 1
ATOM 1727 N N . LYS A 1 207 ? -5.551 21.444 37.344 1.00 10.36 205 LYS A N 1
ATOM 1728 C CA . LYS A 1 207 ? -5.575 20.020 37.026 1.00 9.30 205 LYS A CA 1
ATOM 1729 C C . LYS A 1 207 ? -4.164 19.578 36.672 1.00 9.27 205 LYS A C 1
ATOM 1730 O O . LYS A 1 207 ? -3.251 20.445 36.530 1.00 9.07 205 LYS A O 1
ATOM 1736 N N . THR A 1 208 ? -3.866 18.301 36.528 1.00 8.95 206 THR A N 1
ATOM 1737 C CA . THR A 1 208 ? -2.544 17.872 36.128 1.00 8.45 206 THR A CA 1
ATOM 1738 C C . THR A 1 208 ? -2.311 18.191 34.649 1.00 8.68 206 THR A C 1
ATOM 1739 O O . THR A 1 208 ? -3.239 18.462 33.882 1.00 7.73 206 THR A O 1
ATOM 1743 N N . SER A 1 209 ? -1.028 18.142 34.256 1.00 7.99 207 SER A N 1
ATOM 1744 C CA . SER A 1 209 ? -0.747 18.355 32.836 1.00 8.20 207 SER A CA 1
ATOM 1745 C C . SER A 1 209 ? -1.481 17.290 31.993 1.00 8.80 207 SER A C 1
ATOM 1746 O O . SER A 1 209 ? -2.032 17.650 30.957 1.00 8.85 207 SER A O 1
ATOM 1749 N N . PHE A 1 210 ? -1.454 16.025 32.419 1.00 8.54 208 PHE A N 1
ATOM 1750 C CA . PHE A 1 210 ? -2.151 14.951 31.656 1.00 7.98 208 PHE A CA 1
ATOM 1751 C C . PHE A 1 210 ? -3.643 15.295 31.567 1.00 9.14 208 PHE A C 1
ATOM 1752 O O . PHE A 1 210 ? -4.165 15.224 30.451 1.00 8.21 208 PHE A O 1
ATOM 1760 N N . GLU A 1 211 ? -4.283 15.805 32.611 1.00 8.57 209 GLU A N 1
ATOM 1761 C CA . GLU A 1 211 ? -5.690 16.197 32.533 1.00 9.23 209 GLU A CA 1
ATOM 1762 C C . GLU A 1 211 ? -5.932 17.397 31.625 1.00 9.58 209 GLU A C 1
ATOM 1763 O O . GLU A 1 211 ? -6.912 17.453 30.900 1.00 9.86 209 GLU A O 1
ATOM 1769 N N . ILE A 1 212 ? -5.051 18.405 31.639 1.00 8.70 210 ILE A N 1
ATOM 1770 C CA . ILE A 1 212 ? -5.249 19.564 30.756 1.00 9.29 210 ILE A CA 1
ATOM 1771 C C . ILE A 1 212 ? -5.085 19.150 29.288 1.00 8.21 210 ILE A C 1
ATOM 1772 O O . ILE A 1 212 ? -5.921 19.507 28.452 1.00 8.89 210 ILE A O 1
ATOM 1777 N N . HIS A 1 213 ? -4.034 18.370 29.036 1.00 8.88 211 HIS A N 1
ATOM 1778 C CA . HIS A 1 213 ? -3.778 17.813 27.709 1.00 8.69 211 HIS A CA 1
ATOM 1779 C C . HIS A 1 213 ? -4.998 17.010 27.231 1.00 9.07 211 HIS A C 1
ATOM 1780 O O . HIS A 1 213 ? -5.408 17.190 26.080 1.00 9.48 211 HIS A O 1
ATOM 1787 N N . ASN A 1 214 ? -5.570 16.188 28.120 1.00 9.06 212 ASN A N 1
ATOM 1788 C CA . ASN A 1 214 ? -6.706 15.374 27.707 1.00 9.41 212 ASN A CA 1
ATOM 1789 C C . ASN A 1 214 ? -7.932 16.213 27.454 1.00 10.21 212 ASN A C 1
ATOM 1790 O O . ASN A 1 214 ? -8.668 15.954 26.479 1.00 11.07 212 ASN A O 1
ATOM 1795 N N . GLN A 1 215 ? -8.150 17.274 28.213 1.00 9.60 213 GLN A N 1
ATOM 1796 C CA . GLN A 1 215 ? -9.217 18.217 27.987 1.00 9.90 213 GLN A CA 1
ATOM 1797 C C . GLN A 1 215 ? -9.083 18.874 26.623 1.00 13.89 213 GLN A C 1
ATOM 1798 O O . GLN A 1 215 ? -10.112 19.156 25.958 1.00 19.20 213 GLN A O 1
ATOM 1804 N N . ILE A 1 216 ? -7.850 19.155 26.196 1.00 9.20 214 ILE A N 1
ATOM 1805 C CA . ILE A 1 216 ? -7.686 19.784 24.894 1.00 10.48 214 ILE A CA 1
ATOM 1806 C C . ILE A 1 216 ? -7.919 18.749 23.800 1.00 8.68 214 ILE A C 1
ATOM 1807 O O . ILE A 1 216 ? -8.748 18.960 22.901 1.00 9.67 214 ILE A O 1
ATOM 1812 N N . ARG A 1 217 ? -7.162 17.658 23.810 1.00 8.67 215 ARG A N 1
ATOM 1813 C CA . ARG A 1 217 ? -7.152 16.781 22.641 1.00 8.65 215 ARG A CA 1
ATOM 1814 C C . ARG A 1 217 ? -8.460 15.991 22.474 1.00 9.81 215 ARG A C 1
ATOM 1815 O O . ARG A 1 217 ? -8.750 15.547 21.351 1.00 9.31 215 ARG A O 1
ATOM 1823 N N . ALA A 1 218 ? -9.232 15.829 23.554 1.00 9.48 216 ALA A N 1
ATOM 1824 C CA . ALA A 1 218 ? -10.524 15.141 23.467 1.00 8.72 216 ALA A CA 1
ATOM 1825 C C . ALA A 1 218 ? -11.483 15.894 22.562 1.00 10.18 216 ALA A C 1
ATOM 1826 O O . ALA A 1 218 ? -12.448 15.276 22.054 1.00 9.81 216 ALA A O 1
ATOM 1828 N N . PHE A 1 219 ? -11.259 17.176 22.306 1.00 9.26 217 PHE A N 1
ATOM 1829 C CA . PHE A 1 219 ? -12.157 17.985 21.490 1.00 9.04 217 PHE A CA 1
ATOM 1830 C C . PHE A 1 219 ? -11.580 18.343 20.140 1.00 8.69 217 PHE A C 1
ATOM 1831 O O . PHE A 1 219 ? -12.246 19.070 19.382 1.00 10.54 217 PHE A O 1
ATOM 1839 N N . ILE A 1 220 ? -10.405 17.806 19.833 1.00 9.15 218 ILE A N 1
ATOM 1840 C CA . ILE A 1 220 ? -9.798 18.141 18.530 1.00 10.04 218 ILE A CA 1
ATOM 1841 C C . ILE A 1 220 ? -10.412 17.152 17.509 1.00 9.89 218 ILE A C 1
ATOM 1842 O O . ILE A 1 220 ? -9.989 15.980 17.429 1.00 9.71 218 ILE A O 1
ATOM 1847 N N . PHE A 1 221 ? -11.325 17.676 16.703 1.00 10.09 219 PHE A N 1
ATOM 1848 C CA . PHE A 1 221 ? -11.884 16.859 15.607 1.00 10.00 219 PHE A CA 1
ATOM 1849 C C . PHE A 1 221 ? -12.404 17.868 14.585 1.00 10.46 219 PHE A C 1
ATOM 1850 O O . PHE A 1 221 ? -13.579 18.269 14.632 1.00 11.19 219 PHE A O 1
ATOM 1858 N N . GLN A 1 222 ? -11.465 18.313 13.738 1.00 10.38 220 GLN A N 1
ATOM 1859 C CA . GLN A 1 222 ? -11.650 19.596 13.023 1.00 12.47 220 GLN A CA 1
ATOM 1860 C C . GLN A 1 222 ? -12.918 19.674 12.173 1.00 11.61 220 GLN A C 1
ATOM 1861 O O . GLN A 1 222 ? -13.519 20.755 12.101 1.00 13.05 220 GLN A O 1
ATOM 1867 N N . GLU A 1 223 ? -13.373 18.548 11.604 1.00 10.81 221 GLU A N 1
ATOM 1868 C CA . GLU A 1 223 ? -14.600 18.573 10.803 1.00 13.80 221 GLU A CA 1
ATOM 1869 C C . GLU A 1 223 ? -15.814 19.001 11.619 1.00 14.24 221 GLU A C 1
ATOM 1870 O O . GLU A 1 223 ? -16.810 19.469 11.055 1.00 15.75 221 GLU A O 1
ATOM 1876 N N . TYR A 1 224 ? -15.744 18.872 12.950 1.00 12.22 222 TYR A N 1
ATOM 1877 C CA . TYR A 1 224 ? -16.758 19.338 13.867 1.00 13.65 222 TYR A CA 1
ATOM 1878 C C . TYR A 1 224 ? -16.390 20.610 14.644 1.00 12.86 222 TYR A C 1
ATOM 1879 O O . TYR A 1 224 ? -17.079 21.641 14.559 1.00 14.52 222 TYR A O 1
ATOM 1888 N N . GLN A 1 225 ? -15.290 20.543 15.399 1.00 12.28 223 GLN A N 1
ATOM 1889 C CA . GLN A 1 225 ? -14.848 21.712 16.168 1.00 13.52 223 GLN A CA 1
ATOM 1890 C C . GLN A 1 225 ? -13.395 21.513 16.548 1.00 13.08 223 GLN A C 1
ATOM 1891 O O . GLN A 1 225 ? -12.825 20.429 16.467 1.00 11.06 223 GLN A O 1
ATOM 1897 N N . LEU A 1 226 ? -12.810 22.626 17.008 1.00 12.74 224 LEU A N 1
ATOM 1898 C CA . LEU A 1 226 ? -11.526 22.613 17.728 1.00 11.55 224 LEU A CA 1
ATOM 1899 C C . LEU A 1 226 ? -11.626 23.380 19.033 1.00 12.05 224 LEU A C 1
ATOM 1900 O O . LEU A 1 226 ? -12.372 24.363 19.099 1.00 13.39 224 LEU A O 1
ATOM 1905 N N . PRO A 1 227 ? -10.929 22.940 20.082 1.00 12.65 225 PRO A N 1
ATOM 1906 C CA . PRO A 1 227 ? -10.965 23.660 21.336 1.00 12.05 225 PRO A CA 1
ATOM 1907 C C . PRO A 1 227 ? -10.222 25.004 21.164 1.00 13.15 225 PRO A C 1
ATOM 1908 O O . PRO A 1 227 ? -9.342 25.164 20.308 1.00 12.66 225 PRO A O 1
ATOM 1912 N N . ILE A 1 228 ? -10.611 25.976 21.986 1.00 13.42 226 ILE A N 1
ATOM 1913 C CA . ILE A 1 228 ? -10.199 27.369 21.821 1.00 13.76 226 ILE A CA 1
ATOM 1914 C C . ILE A 1 228 ? -9.596 27.778 23.143 1.00 14.00 226 ILE A C 1
ATOM 1915 O O . ILE A 1 228 ? -10.169 27.530 24.206 1.00 15.34 226 ILE A O 1
ATOM 1920 N N . ILE A 1 229 ? -8.407 28.384 23.043 1.00 11.87 227 ILE A N 1
ATOM 1921 C CA . ILE A 1 229 ? -7.705 28.953 24.197 1.00 12.90 227 ILE A CA 1
ATOM 1922 C C . ILE A 1 229 ? -7.459 30.417 23.812 1.00 12.54 227 ILE A C 1
ATOM 1923 O O . ILE A 1 229 ? -6.896 30.683 22.768 1.00 13.59 227 ILE A O 1
ATOM 1928 N N . ASN A 1 230 ? -7.948 31.352 24.630 1.00 15.25 228 ASN A N 1
ATOM 1929 C CA . ASN A 1 230 ? -7.800 32.784 24.344 1.00 17.20 228 ASN A CA 1
ATOM 1930 C C . ASN A 1 230 ? -8.216 33.107 22.902 1.00 18.48 228 ASN A C 1
ATOM 1931 O O . ASN A 1 230 ? -7.477 33.760 22.160 1.00 20.92 228 ASN A O 1
ATOM 1936 N N . ASN A 1 231 ? -9.378 32.646 22.463 1.00 21.33 229 ASN A N 1
ATOM 1937 C CA . ASN A 1 231 ? -9.749 32.871 21.048 1.00 24.53 229 ASN A CA 1
ATOM 1938 C C . ASN A 1 231 ? -8.822 32.374 19.921 1.00 22.50 229 ASN A C 1
ATOM 1939 O O . ASN A 1 231 ? -8.967 32.826 18.775 1.00 24.53 229 ASN A O 1
ATOM 1944 N N . SER A 1 232 ? -7.895 31.454 20.207 1.00 14.96 230 SER A N 1
ATOM 1945 C CA . SER A 1 232 ? -7.208 30.675 19.173 1.00 14.11 230 SER A CA 1
ATOM 1946 C C . SER A 1 232 ? -7.658 29.207 19.190 1.00 12.95 230 SER A C 1
ATOM 1947 O O . SER A 1 232 ? -7.606 28.539 20.245 1.00 13.75 230 SER A O 1
ATOM 1950 N N . LYS A 1 233 ? -7.972 28.672 18.014 1.00 12.44 231 LYS A N 1
ATOM 1951 C CA . LYS A 1 233 ? -8.242 27.228 17.900 1.00 14.37 231 LYS A CA 1
ATOM 1952 C C . LYS A 1 233 ? -6.937 26.434 17.994 1.00 14.38 231 LYS A C 1
ATOM 1953 O O . LYS A 1 233 ? -5.868 26.841 17.475 1.00 13.28 231 LYS A O 1
ATOM 1959 N N . ILE A 1 234 ? -7.012 25.286 18.670 1.00 11.44 232 ILE A N 1
ATOM 1960 C CA . ILE A 1 234 ? -5.873 24.397 18.864 1.00 10.77 232 ILE A CA 1
ATOM 1961 C C . ILE A 1 234 ? -6.023 23.180 17.959 1.00 11.58 232 ILE A C 1
ATOM 1962 O O . ILE A 1 234 ? -7.074 22.510 17.993 1.00 11.82 232 ILE A O 1
ATOM 1967 N N . ILE A 1 235 ? -4.992 22.849 17.198 1.00 9.89 233 ILE A N 1
ATOM 1968 C CA . ILE A 1 235 ? -5.045 21.704 16.284 1.00 10.47 233 ILE A CA 1
ATOM 1969 C C . ILE A 1 235 ? -4.308 20.490 16.826 1.00 10.32 233 ILE A C 1
ATOM 1970 O O . ILE A 1 235 ? -4.560 19.378 16.358 1.00 10.69 233 ILE A O 1
ATOM 1975 N N . LYS A 1 236 ? -3.436 20.663 17.806 1.00 9.95 234 LYS A N 1
ATOM 1976 C CA . LYS A 1 236 ? -2.667 19.533 18.313 1.00 9.43 234 LYS A CA 1
ATOM 1977 C C . LYS A 1 236 ? -2.179 19.854 19.692 1.00 10.33 234 LYS A C 1
ATOM 1978 O O . LYS A 1 236 ? -1.715 20.978 19.930 1.00 11.07 234 LYS A O 1
ATOM 1984 N N . SER A 1 237 ? -2.219 18.903 20.619 1.00 9.60 235 SER A N 1
ATOM 1985 C CA . SER A 1 237 ? -1.553 19.051 21.927 1.00 8.28 235 SER A CA 1
ATOM 1986 C C . SER A 1 237 ? -0.491 17.983 22.059 1.00 9.70 235 SER A C 1
ATOM 1987 O O . SER A 1 237 ? -0.678 16.806 21.708 1.00 10.35 235 SER A O 1
ATOM 1990 N N . ILE A 1 238 ? 0.646 18.378 22.637 1.00 10.29 236 ILE A N 1
ATOM 1991 C CA . ILE A 1 238 ? 1.775 17.485 22.786 1.00 9.41 236 ILE A CA 1
ATOM 1992 C C . ILE A 1 238 ? 2.172 17.473 24.252 1.00 9.99 236 ILE A C 1
ATOM 1993 O O . ILE A 1 238 ? 2.547 18.529 24.799 1.00 10.53 236 ILE A O 1
ATOM 1998 N N . LEU A 1 239 ? 2.115 16.316 24.906 1.00 9.16 237 LEU A N 1
ATOM 1999 C CA . LEU A 1 239 ? 2.475 16.200 26.324 1.00 8.85 237 LEU A CA 1
ATOM 2000 C C . LEU A 1 239 ? 3.818 15.509 26.459 1.00 9.32 237 LEU A C 1
ATOM 2001 O O . LEU A 1 239 ? 4.035 14.401 25.951 1.00 11.25 237 LEU A O 1
ATOM 2006 N N . ALA A 1 240 ? 4.734 16.186 27.163 1.00 9.12 238 ALA A N 1
ATOM 2007 C CA . ALA A 1 240 ? 6.061 15.609 27.403 1.00 10.73 238 ALA A CA 1
ATOM 2008 C C . ALA A 1 240 ? 6.256 15.306 28.866 1.00 10.70 238 ALA A C 1
ATOM 2009 O O . ALA A 1 240 ? 5.524 15.778 29.727 1.00 11.63 238 ALA A O 1
ATOM 2011 N N . ASN A 1 241 ? 7.294 14.525 29.138 1.00 12.18 239 ASN A N 1
ATOM 2012 C CA . ASN A 1 241 ? 7.621 14.274 30.539 1.00 15.85 239 ASN A CA 1
ATOM 2013 C C . ASN A 1 241 ? 8.628 15.248 31.148 1.00 14.49 239 ASN A C 1
ATOM 2014 O O . ASN A 1 241 ? 9.055 15.094 32.300 1.00 17.30 239 ASN A O 1
ATOM 2019 N N . GLU A 1 242 ? 8.899 16.333 30.452 1.00 12.79 240 GLU A N 1
ATOM 2020 C CA . GLU A 1 242 ? 9.803 17.348 30.974 1.00 12.74 240 GLU A CA 1
ATOM 2021 C C . GLU A 1 242 ? 9.090 18.198 32.005 1.00 11.24 240 GLU A C 1
ATOM 2022 O O . GLU A 1 242 ? 8.050 18.790 31.762 1.00 11.81 240 GLU A O 1
ATOM 2028 N N . PHE A 1 243 ? 9.732 18.340 33.170 1.00 12.59 241 PHE A N 1
ATOM 2029 C CA . PHE A 1 243 ? 9.223 19.197 34.218 1.00 11.63 241 PHE A CA 1
ATOM 2030 C C . PHE A 1 243 ? 9.657 20.634 33.937 1.00 10.47 241 PHE A C 1
ATOM 2031 O O . PHE A 1 243 ? 10.876 20.858 33.765 1.00 14.22 241 PHE A O 1
ATOM 2039 N N . ILE A 1 244 ? 8.722 21.563 33.910 1.00 9.79 242 ILE A N 1
ATOM 2040 C CA . ILE A 1 244 ? 9.009 22.985 33.629 1.00 10.92 242 ILE A CA 1
ATOM 2041 C C . ILE A 1 244 ? 8.513 23.937 34.710 1.00 11.51 242 ILE A C 1
ATOM 2042 O O . ILE A 1 244 ? 8.391 25.127 34.481 1.00 13.99 242 ILE A O 1
ATOM 2047 N N . GLY A 1 245 ? 8.164 23.380 35.876 1.00 11.49 243 GLY A N 1
ATOM 2048 C CA . GLY A 1 245 ? 7.563 24.188 36.923 1.00 12.54 243 GLY A CA 1
ATOM 2049 C C . GLY A 1 245 ? 6.046 24.035 36.938 1.00 12.22 243 GLY A C 1
ATOM 2050 O O . GLY A 1 245 ? 5.440 23.745 35.904 1.00 10.99 243 GLY A O 1
ATOM 2051 N N . TYR A 1 246 ? 5.447 24.311 38.083 1.00 11.98 244 TYR A N 1
ATOM 2052 C CA . TYR A 1 246 ? 4.001 24.168 38.260 1.00 11.59 244 TYR A CA 1
ATOM 2053 C C . TYR A 1 246 ? 3.208 25.286 37.618 1.00 12.82 244 TYR A C 1
ATOM 2054 O O . TYR A 1 246 ? 3.566 26.478 37.736 1.00 12.96 244 TYR A O 1
ATOM 2063 N N . ASN A 1 247 ? 2.062 24.982 37.005 1.00 11.26 245 ASN A N 1
ATOM 2064 C CA . ASN A 1 247 ? 1.084 25.985 36.648 1.00 10.68 245 ASN A CA 1
ATOM 2065 C C . ASN A 1 247 ? 1.629 27.062 35.708 1.00 11.04 245 ASN A C 1
ATOM 2066 O O . ASN A 1 247 ? 1.269 28.244 35.844 1.00 13.26 245 ASN A O 1
ATOM 2071 N N . VAL A 1 248 ? 2.330 26.599 34.683 1.00 10.58 246 VAL A N 1
ATOM 2072 C CA . VAL A 1 248 ? 2.820 27.508 33.638 1.00 11.33 246 VAL A CA 1
ATOM 2073 C C . VAL A 1 248 ? 1.717 27.774 32.635 1.00 13.00 246 VAL A C 1
ATOM 2074 O O . VAL A 1 248 ? 0.951 26.872 32.244 1.00 10.33 246 VAL A O 1
ATOM 2078 N N . PHE A 1 249 ? 1.579 29.010 32.174 1.00 12.21 247 PHE A N 1
ATOM 2079 C CA . PHE A 1 249 ? 0.740 29.292 31.012 1.00 10.81 247 PHE A CA 1
ATOM 2080 C C . PHE A 1 249 ? 1.355 30.486 30.291 1.00 13.48 247 PHE A C 1
ATOM 2081 O O . PHE A 1 249 ? 1.348 31.607 30.844 1.00 14.70 247 PHE A O 1
ATOM 2089 N N . GLU A 1 250 ? 1.824 30.234 29.076 1.00 11.36 248 GLU A N 1
A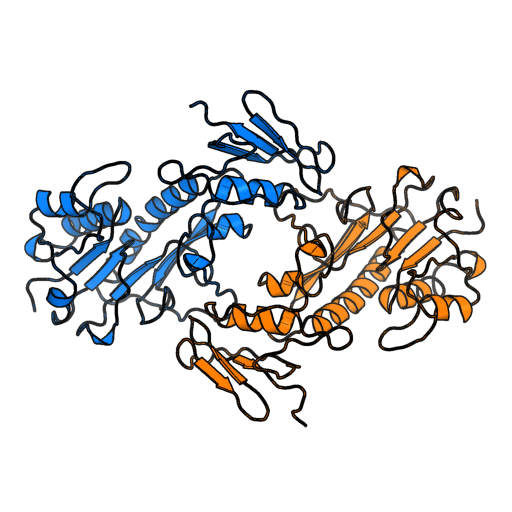TOM 2090 C CA A GLU A 1 250 ? 2.338 31.342 28.268 0.50 14.65 248 GLU A CA 1
ATOM 2091 C CA B GLU A 1 250 ? 2.411 31.311 28.261 0.50 13.11 248 GLU A CA 1
ATOM 2092 C C . GLU A 1 250 ? 1.912 31.207 26.826 1.00 13.00 248 GLU A C 1
ATOM 2093 O O . GLU A 1 250 ? 2.047 30.145 26.228 1.00 12.87 248 GLU A O 1
ATOM 2104 N N . GLU A 1 251 ? 1.416 32.297 26.263 1.00 12.51 249 GLU A N 1
ATOM 2105 C CA . GLU A 1 251 ? 0.946 32.359 24.878 1.00 12.88 249 GLU A CA 1
ATOM 2106 C C . GLU A 1 251 ? 2.026 32.919 23.949 1.00 12.58 249 GLU A C 1
ATOM 2107 O O . GLU A 1 251 ? 2.563 34.020 24.225 1.00 15.70 249 GLU A O 1
ATOM 2113 N N . PHE A 1 252 ? 2.280 32.237 22.845 1.00 11.52 250 PHE A N 1
ATOM 2114 C CA . PHE A 1 252 ? 3.165 32.725 21.765 1.00 10.89 250 PHE A CA 1
ATOM 2115 C C . PHE A 1 252 ? 2.342 32.799 20.479 1.00 13.06 250 PHE A C 1
ATOM 2116 O O . PHE A 1 252 ? 1.185 32.364 20.421 1.00 13.26 250 PHE A O 1
ATOM 2124 N N . GLU A 1 253 ? 2.914 33.353 19.412 1.00 12.75 251 GLU A N 1
ATOM 2125 C CA . GLU A 1 253 ? 2.172 33.511 18.186 1.00 14.21 251 GLU A CA 1
ATOM 2126 C C . GLU A 1 253 ? 1.616 32.184 17.658 1.00 12.46 251 GLU A C 1
ATOM 2127 O O . GLU A 1 253 ? 0.494 32.159 17.142 1.00 14.38 251 GLU A O 1
ATOM 2133 N N . ASN A 1 254 ? 2.406 31.115 17.766 1.00 10.87 252 ASN A N 1
ATOM 2134 C CA . ASN A 1 254 ? 2.014 29.851 17.098 1.00 11.12 252 ASN A CA 1
ATOM 2135 C C . ASN A 1 254 ? 1.569 28.740 18.069 1.00 11.54 252 ASN A C 1
ATOM 2136 O O . ASN A 1 254 ? 1.177 27.652 17.593 1.00 12.01 252 ASN A O 1
ATOM 2141 N N . TYR A 1 255 ? 1.687 28.971 19.373 1.00 10.34 253 TYR A N 1
ATOM 2142 C CA . TYR A 1 255 ? 1.454 27.859 20.343 1.00 10.85 253 TYR A CA 1
ATOM 2143 C C . TYR A 1 255 ? 1.308 28.451 21.729 1.00 10.58 253 TYR A C 1
ATOM 2144 O O . TYR A 1 255 ? 1.682 29.618 21.976 1.00 11.04 253 TYR A O 1
ATOM 2153 N N . PHE A 1 256 ? 0.807 27.643 22.674 1.00 10.37 254 PHE A N 1
ATOM 2154 C CA . PHE A 1 256 ? 0.891 27.909 24.104 1.00 9.10 254 PHE A CA 1
ATOM 2155 C C . PHE A 1 256 ? 1.796 26.888 24.745 1.00 9.80 254 PHE A C 1
ATOM 2156 O O . PHE A 1 256 ? 1.878 25.728 24.312 1.00 10.36 254 PHE A O 1
ATOM 2164 N N . ILE A 1 257 ? 2.512 27.315 25.789 1.00 9.73 255 ILE A N 1
ATOM 2165 C CA . ILE A 1 257 ? 3.255 26.416 26.651 1.00 9.09 255 ILE A CA 1
ATOM 2166 C C . ILE A 1 257 ? 2.490 26.410 27.974 1.00 10.24 255 ILE A C 1
ATOM 2167 O O . ILE A 1 257 ? 2.134 27.454 28.536 1.00 10.39 255 ILE A O 1
ATOM 2172 N N . ILE A 1 258 ? 2.086 25.206 28.412 1.00 10.37 256 ILE A N 1
ATOM 2173 C CA . ILE A 1 258 ? 1.186 25.060 29.569 1.00 10.66 256 ILE A CA 1
ATOM 2174 C C . ILE A 1 258 ? 1.739 23.925 30.431 1.00 7.96 256 ILE A C 1
ATOM 2175 O O . ILE A 1 258 ? 2.288 22.945 29.941 1.00 9.54 256 ILE A O 1
ATOM 2180 N N . SER A 1 259 ? 1.645 24.072 31.756 1.00 9.71 257 SER A N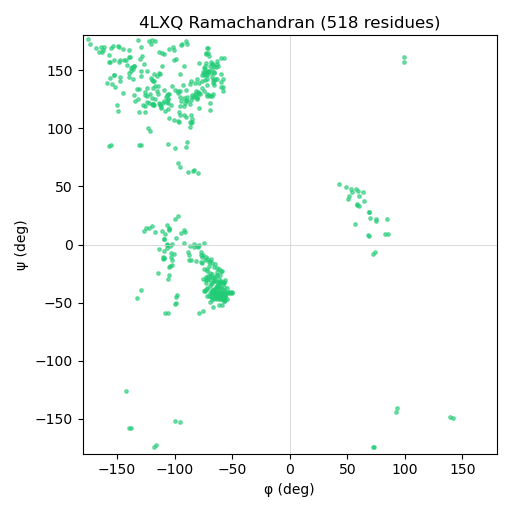 1
ATOM 2181 C CA . SER A 1 259 ? 1.760 22.936 32.677 1.00 10.97 257 SER A CA 1
ATOM 2182 C C . SER A 1 259 ? 0.707 23.075 33.756 1.00 9.24 257 SER A C 1
ATOM 2183 O O . SER A 1 259 ? 0.208 24.152 34.070 1.00 10.63 257 SER A O 1
ATOM 2186 N N . GLY A 1 260 ? 0.302 21.900 34.264 1.00 9.87 258 GLY A N 1
ATOM 2187 C CA . GLY A 1 260 ? -0.653 21.876 35.379 1.00 10.47 258 GLY A CA 1
ATOM 2188 C C . GLY A 1 260 ? 0.017 21.759 36.728 1.00 10.18 258 GLY A C 1
ATOM 2189 O O . GLY A 1 260 ? 1.194 22.149 36.930 1.00 10.22 258 GLY A O 1
ATOM 2190 N N . ILE A 1 261 ? -0.708 21.176 37.683 1.00 9.67 259 ILE A N 1
ATOM 2191 C CA . ILE A 1 261 ? -0.264 21.192 39.074 1.00 9.25 259 ILE A CA 1
ATOM 2192 C C . ILE A 1 261 ? 0.914 20.281 39.312 1.00 9.32 259 ILE A C 1
ATOM 2193 O O . ILE A 1 261 ? 1.544 20.363 40.385 1.00 9.84 259 ILE A O 1
ATOM 2198 N N . ASP A 1 262 ? 1.225 19.424 38.343 1.00 8.69 260 ASP A N 1
ATOM 2199 C CA . ASP A 1 262 ? 2.385 18.550 38.441 1.00 9.13 260 ASP A CA 1
ATOM 2200 C C . ASP A 1 262 ? 3.564 18.980 37.524 1.0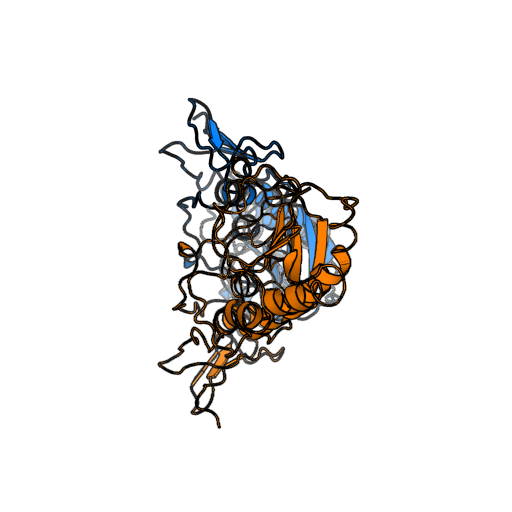0 7.61 260 ASP A C 1
ATOM 2201 O O . ASP A 1 262 ? 4.579 18.294 37.504 1.00 9.75 260 ASP A O 1
ATOM 2206 N N . GLY A 1 263 ? 3.330 20.027 36.746 1.00 8.40 261 GLY A N 1
ATOM 2207 C CA . GLY A 1 263 ? 4.506 20.695 36.140 1.00 9.15 261 GLY A CA 1
ATOM 2208 C C . GLY A 1 263 ? 5.037 20.125 34.852 1.00 10.56 261 GLY A C 1
ATOM 2209 O O . GLY A 1 263 ? 6.087 20.584 34.387 1.00 11.09 261 GLY A O 1
ATOM 2210 N N . PHE A 1 264 ? 4.368 19.177 34.184 1.00 9.45 262 PHE A N 1
ATOM 2211 C CA . PHE A 1 264 ? 4.883 18.648 32.936 1.00 7.96 262 PHE A CA 1
ATOM 2212 C C . PHE A 1 264 ? 4.474 19.486 31.728 1.00 7.93 262 PHE A C 1
ATOM 2213 O O . PHE A 1 264 ? 3.419 20.080 31.641 1.00 9.13 262 PHE A O 1
ATOM 2221 N N . LYS A 1 265 ? 5.447 19.625 30.815 1.00 9.15 263 LYS A N 1
ATOM 2222 C CA . LYS A 1 265 ? 5.270 20.501 29.648 1.00 9.05 263 LYS A CA 1
ATOM 2223 C C . LYS A 1 265 ? 4.239 19.994 28.625 1.00 7.85 263 LYS A C 1
ATOM 2224 O O . LYS A 1 265 ? 4.381 18.892 28.082 1.00 9.58 263 LYS A O 1
ATOM 2230 N N . ILE A 1 266 ? 3.320 20.891 28.322 1.00 8.43 264 ILE A N 1
ATOM 2231 C CA . ILE A 1 266 ? 2.372 20.754 27.201 1.00 9.32 264 ILE A CA 1
ATOM 2232 C C . ILE A 1 266 ? 2.681 21.847 26.168 1.00 9.99 264 ILE A C 1
ATOM 2233 O O . ILE A 1 266 ? 2.886 23.019 26.542 1.00 9.90 264 ILE A O 1
ATOM 2238 N N . ILE A 1 267 ? 2.686 21.473 24.894 1.00 8.63 265 ILE A N 1
ATOM 2239 C CA . ILE A 1 267 ? 2.677 22.447 23.811 1.00 10.04 265 ILE A CA 1
ATOM 2240 C C . ILE A 1 267 ? 1.320 22.318 23.130 1.00 9.31 265 ILE A C 1
ATOM 2241 O O . ILE A 1 267 ? 1.009 21.238 22.583 1.00 10.28 265 ILE A O 1
ATOM 2246 N N . ALA A 1 268 ? 0.523 23.377 23.167 1.00 9.98 266 ALA A N 1
ATOM 2247 C CA . ALA A 1 268 ? -0.767 23.443 22.476 1.00 10.89 266 ALA A CA 1
ATOM 2248 C C . ALA A 1 268 ? -0.560 24.234 21.197 1.00 11.47 266 ALA A C 1
ATOM 2249 O O . ALA A 1 268 ? -0.393 25.455 21.271 1.00 11.03 266 ALA A O 1
ATOM 2251 N N . GLN A 1 269 ? -0.571 23.560 20.054 1.00 10.42 267 GLN A N 1
ATOM 2252 C CA . GLN A 1 269 ? -0.264 24.220 18.770 1.00 10.73 267 GLN A CA 1
ATOM 2253 C C . GLN A 1 269 ? -1.503 24.877 18.192 1.00 11.10 267 GLN A C 1
ATOM 2254 O O . GLN A 1 269 ? -2.576 24.252 18.050 1.00 10.91 267 GLN A O 1
ATOM 2260 N N . LYS A 1 270 ? -1.411 26.156 17.868 1.00 11.37 268 LYS A N 1
ATOM 2261 C CA . LYS A 1 270 ? -2.524 26.856 17.246 1.00 11.24 268 LYS A CA 1
ATOM 2262 C C . LYS A 1 270 ? -2.735 26.425 15.799 1.00 12.65 268 LYS A C 1
ATOM 2263 O O . LYS A 1 270 ? -1.778 26.127 15.071 1.00 13.57 268 LYS A O 1
ATOM 2269 N N . LEU A 1 271 ? -3.998 26.328 15.388 1.00 12.63 269 LEU A N 1
ATOM 2270 C CA . LEU A 1 271 ? -4.317 26.097 13.985 1.00 13.76 269 LEU A CA 1
ATOM 2271 C C . LEU A 1 271 ? -3.710 27.214 13.118 1.00 16.01 269 LEU A C 1
ATOM 2272 O O . LEU A 1 271 ? -3.846 28.391 13.463 1.00 17.02 269 LEU A O 1
ATOM 2277 N N . ASN A 1 272 ? -3.043 26.818 12.041 1.00 16.65 270 ASN A N 1
ATOM 2278 C CA . ASN A 1 272 ? -2.339 27.833 11.252 1.00 30.72 270 ASN A CA 1
ATOM 2279 C C . ASN A 1 272 ? -3.301 28.778 10.536 1.00 34.09 270 ASN A C 1
ATOM 2280 O O . ASN A 1 272 ? -3.131 30.001 10.537 1.00 32.62 270 ASN A O 1
ATOM 2285 N N . LYS A 1 273 ? -4.326 28.200 9.923 1.00 38.90 271 LYS A N 1
ATOM 2286 C CA . LYS A 1 273 ? -5.544 28.966 9.683 1.00 46.05 271 LYS A CA 1
ATOM 2287 C C . LYS A 1 273 ? -5.707 29.924 10.861 1.00 46.85 271 LYS A C 1
ATOM 2288 O O . LYS A 1 273 ? -6.634 29.789 11.665 1.00 51.55 271 LYS A O 1
ATOM 2294 N N . GLY B 1 1 ? 22.995 17.741 65.260 1.00 45.60 -1 GLY B N 1
ATOM 2295 C CA . GLY B 1 1 ? 23.172 17.133 66.612 1.00 41.50 -1 GLY B CA 1
ATOM 2296 C C . GLY B 1 1 ? 22.067 17.537 67.572 1.00 40.77 -1 GLY B C 1
ATOM 2297 O O . GLY B 1 1 ? 22.200 17.365 68.787 1.00 41.33 -1 GLY B O 1
ATOM 2298 N N . HIS B 1 2 ? 20.970 18.058 67.026 1.00 35.70 0 HIS B N 1
ATOM 2299 C CA . HIS B 1 2 ? 19.865 18.593 67.822 1.00 28.86 0 HIS B CA 1
ATOM 2300 C C . HIS B 1 2 ? 19.225 17.473 68.646 1.00 26.21 0 HIS B C 1
ATOM 2301 O O . HIS B 1 2 ? 19.261 16.303 68.251 1.00 24.69 0 HIS B O 1
ATOM 2308 N N . MET B 1 3 ? 18.640 17.855 69.777 1.00 22.79 1 MET B N 1
ATOM 2309 C CA . MET B 1 3 ? 17.836 16.963 70.616 1.00 20.64 1 MET B CA 1
ATOM 2310 C C . MET B 1 3 ? 16.721 16.309 69.763 1.00 17.76 1 MET B C 1
ATOM 2311 O O . MET B 1 3 ? 16.465 15.106 69.883 1.00 17.57 1 MET B O 1
ATOM 2316 N N . ILE B 1 4 ? 16.043 17.143 68.975 1.00 15.49 2 ILE B N 1
ATOM 2317 C CA . ILE B 1 4 ? 14.866 16.655 68.228 1.00 15.71 2 ILE B CA 1
ATOM 2318 C C . ILE B 1 4 ? 15.299 15.908 66.946 1.00 14.73 2 ILE B C 1
ATOM 2319 O O . ILE B 1 4 ? 16.028 16.458 66.099 1.00 15.51 2 ILE B O 1
ATOM 2324 N N . LYS B 1 5 ? 14.812 14.683 66.777 1.00 13.38 3 LYS B N 1
ATOM 2325 C CA . LYS B 1 5 ? 15.134 13.856 65.617 1.00 14.23 3 LYS B CA 1
ATOM 2326 C C . LYS B 1 5 ? 13.986 13.752 64.591 1.00 12.42 3 LYS B C 1
ATOM 2327 O O . LYS B 1 5 ? 14.220 13.423 63.425 1.00 13.23 3 LYS B O 1
ATOM 2333 N N . ILE B 1 6 ? 12.748 13.922 65.065 1.00 11.78 4 ILE B N 1
ATOM 2334 C CA . ILE B 1 6 ? 11.587 13.617 64.199 1.00 12.65 4 ILE B CA 1
ATOM 2335 C C . ILE B 1 6 ? 10.398 14.455 64.620 1.00 10.68 4 ILE B C 1
ATOM 2336 O O . ILE B 1 6 ? 10.173 14.719 65.801 1.00 11.60 4 ILE B O 1
ATOM 2341 N N . CYS B 1 7 ? 9.612 14.827 63.607 1.00 10.23 5 CYS B N 1
ATOM 2342 C CA . CYS B 1 7 ? 8.357 15.529 63.793 1.00 10.46 5 CYS B CA 1
ATOM 2343 C C . CYS B 1 7 ? 7.242 14.769 63.101 1.00 10.52 5 CYS B C 1
ATOM 2344 O O . CYS B 1 7 ? 7.401 14.375 61.940 1.00 10.65 5 CYS B O 1
ATOM 2347 N N . ILE B 1 8 ? 6.163 14.508 63.849 1.00 9.42 6 ILE B N 1
ATOM 2348 C CA . ILE B 1 8 ? 4.952 13.928 63.243 1.00 9.28 6 ILE B CA 1
ATOM 2349 C C . ILE B 1 8 ? 3.956 15.075 63.179 1.00 8.62 6 ILE B C 1
ATOM 2350 O O . ILE B 1 8 ? 3.585 15.668 64.202 1.00 9.63 6 ILE B O 1
ATOM 2355 N N . ALA B 1 9 ? 3.499 15.374 61.955 1.00 8.42 7 ALA B N 1
ATOM 2356 C CA . ALA B 1 9 ? 2.541 16.433 61.718 1.00 7.95 7 ALA B CA 1
ATOM 2357 C C . ALA B 1 9 ? 1.296 15.822 61.116 1.00 8.89 7 ALA B C 1
ATOM 2358 O O . ALA B 1 9 ? 1.406 15.097 60.120 1.00 9.94 7 ALA B O 1
ATOM 2360 N N . GLY B 1 10 ? 0.138 16.207 61.613 1.00 8.36 8 GLY B N 1
ATOM 2361 C CA . GLY B 1 10 ? -1.105 15.665 61.049 1.00 9.18 8 GLY B CA 1
ATOM 2362 C C . GLY B 1 10 ? -2.167 15.309 62.073 1.00 8.55 8 GLY B C 1
ATOM 2363 O O . GLY B 1 10 ? -2.341 15.996 63.100 1.00 10.70 8 GLY B O 1
ATOM 2364 N N . LYS B 1 11 ? -2.948 14.284 61.743 1.00 8.96 9 LYS B N 1
ATOM 2365 C CA . LYS B 1 11 ? -4.127 13.942 62.548 1.00 8.97 9 LYS B CA 1
ATOM 2366 C C . LYS B 1 11 ? -4.509 12.484 62.410 1.00 9.45 9 LYS B C 1
ATOM 2367 O O . LYS B 1 11 ? -4.063 11.759 61.536 1.00 9.63 9 LYS B O 1
ATOM 2373 N N . ASN B 1 12 ? -5.422 12.128 63.320 1.00 8.49 10 ASN B N 1
ATOM 2374 C CA . ASN B 1 12 ? -6.260 10.907 63.222 1.00 7.88 10 ASN B CA 1
ATOM 2375 C C . ASN B 1 12 ? -5.428 9.665 63.500 1.00 9.35 10 ASN B C 1
ATOM 2376 O O . ASN B 1 12 ? -4.297 9.717 63.980 1.00 9.78 10 ASN B O 1
ATOM 2381 N N . ASN B 1 13 ? -6.048 8.495 63.314 1.00 8.32 11 ASN B N 1
ATOM 2382 C CA . ASN B 1 13 ? -5.451 7.266 63.851 1.00 8.93 11 ASN B CA 1
ATOM 2383 C C . ASN B 1 13 ? -4.084 7.016 63.226 1.00 10.38 11 ASN B C 1
ATOM 2384 O O . ASN B 1 13 ? -3.185 6.481 63.886 1.00 9.94 11 ASN B O 1
ATOM 2389 N N . ILE B 1 14 ? -3.910 7.385 61.954 1.00 8.96 12 ILE B N 1
ATOM 2390 C CA . ILE B 1 14 ? -2.628 7.121 61.299 1.00 9.16 12 ILE B CA 1
ATOM 2391 C C . ILE B 1 14 ? -1.490 7.911 61.965 1.00 8.69 12 ILE B C 1
ATOM 2392 O O . ILE B 1 14 ? -0.443 7.354 62.236 1.00 9.56 12 ILE B O 1
ATOM 2397 N N . ALA B 1 15 ? -1.735 9.172 62.305 1.00 9.28 13 ALA B N 1
ATOM 2398 C CA . ALA B 1 15 ? -0.678 9.966 62.950 1.00 8.51 13 ALA B CA 1
ATOM 2399 C C . ALA B 1 15 ? -0.438 9.455 64.381 1.00 9.39 13 ALA B C 1
ATOM 2400 O O . ALA B 1 15 ? 0.727 9.333 64.790 1.00 10.13 13 ALA B O 1
ATOM 2402 N N . VAL B 1 16 ? -1.499 9.179 65.137 1.00 9.85 14 VAL B N 1
ATOM 2403 C CA . VAL B 1 16 ? -1.357 8.750 66.529 1.00 9.33 14 VAL B CA 1
ATOM 2404 C C . VAL B 1 16 ? -0.657 7.395 66.574 1.00 10.34 14 VAL B C 1
ATOM 2405 O O . VAL B 1 16 ? 0.262 7.213 67.365 1.00 11.20 14 VAL B O 1
ATOM 2409 N N . ASN B 1 17 ? -1.063 6.439 65.740 1.00 9.57 15 ASN B N 1
ATOM 2410 C CA . ASN B 1 17 ? -0.501 5.094 65.820 1.00 10.43 15 ASN B CA 1
ATOM 2411 C C . ASN B 1 17 ? 0.926 5.067 65.296 1.00 10.03 15 ASN B C 1
ATOM 2412 O O . ASN B 1 17 ? 1.759 4.286 65.771 1.00 11.87 15 ASN B O 1
ATOM 2417 N N . SER B 1 18 ? 1.252 5.897 64.308 1.00 10.41 16 SER B N 1
ATOM 2418 C CA . SER B 1 18 ? 2.631 6.006 63.846 1.00 10.69 16 SER B CA 1
ATOM 2419 C C . SER B 1 18 ? 3.530 6.679 64.888 1.00 10.42 16 SER B C 1
ATOM 2420 O O . SER B 1 18 ? 4.657 6.181 65.131 1.00 11.79 16 SER B O 1
ATOM 2423 N N . LEU B 1 19 ? 3.035 7.734 65.528 1.00 11.55 17 LEU B N 1
ATOM 2424 C CA . LEU B 1 19 ? 3.735 8.337 66.673 1.00 12.43 17 LEU B CA 1
ATOM 2425 C C . LEU B 1 19 ? 3.981 7.316 67.779 1.00 13.03 17 LEU B C 1
ATOM 2426 O O . LEU B 1 19 ? 5.095 7.220 68.316 1.00 13.69 17 LEU B O 1
ATOM 2431 N N . GLN B 1 20 ? 2.942 6.568 68.148 1.00 12.10 18 GLN B N 1
ATOM 2432 C CA . GLN B 1 20 ? 3.095 5.570 69.207 1.00 15.01 18 GLN B CA 1
ATOM 2433 C C . GLN B 1 20 ? 4.156 4.557 68.817 1.00 14.99 18 GLN B C 1
ATOM 2434 O O . GLN B 1 20 ? 4.956 4.142 69.680 1.00 15.35 18 GLN B O 1
ATOM 2440 N N . PHE B 1 21 ? 4.159 4.120 67.560 1.00 12.97 19 PHE B N 1
ATOM 2441 C CA . PHE B 1 21 ? 5.131 3.172 67.059 1.00 13.95 19 PHE B CA 1
ATOM 2442 C C . PHE B 1 21 ? 6.560 3.670 67.198 1.00 16.25 19 PHE B C 1
ATOM 2443 O O . PHE B 1 21 ? 7.481 2.921 67.605 1.00 14.99 19 PHE B O 1
ATOM 2451 N N . ILE B 1 22 ? 6.825 4.908 66.825 1.00 13.89 20 ILE B N 1
ATOM 2452 C CA A ILE B 1 22 ? 8.186 5.427 66.944 0.50 14.39 20 ILE B CA 1
ATOM 2453 C CA B ILE B 1 22 ? 8.188 5.382 66.954 0.50 16.12 20 ILE B CA 1
ATOM 2454 C C . ILE B 1 22 ? 8.588 5.644 68.407 1.00 15.04 20 ILE B C 1
ATOM 2455 O O . ILE B 1 22 ? 9.763 5.446 68.757 1.00 15.73 20 ILE B O 1
ATOM 2464 N N . LEU B 1 23 ? 7.641 6.052 69.251 1.00 13.54 21 LEU B N 1
ATOM 2465 C CA . LEU B 1 23 ? 7.921 6.234 70.678 1.00 15.17 21 LEU B CA 1
ATOM 2466 C C . LEU B 1 23 ? 8.287 4.894 71.295 1.00 18.18 21 LEU B C 1
ATOM 2467 O O . LEU B 1 23 ? 9.221 4.817 72.099 1.00 18.47 21 LEU B O 1
ATOM 2472 N N . LYS B 1 24 ? 7.591 3.843 70.902 1.00 16.72 22 LYS B N 1
ATOM 2473 C CA . LYS B 1 24 ? 7.845 2.520 71.468 1.00 19.45 22 LYS B CA 1
ATOM 2474 C C . LYS B 1 24 ? 9.171 1.965 70.963 1.00 19.55 22 LYS B C 1
ATOM 2475 O O . LYS B 1 24 ? 9.897 1.298 71.732 1.00 21.66 22 LYS B O 1
ATOM 2481 N N . ASN B 1 25 ? 9.522 2.207 69.703 1.00 17.23 23 ASN B N 1
ATOM 2482 C CA . ASN B 1 25 ? 10.566 1.433 69.033 1.00 18.46 23 ASN B CA 1
ATOM 2483 C C . ASN B 1 25 ? 11.835 2.202 68.645 1.00 19.80 23 ASN B C 1
ATOM 2484 O O . ASN B 1 25 ? 12.887 1.592 68.441 1.00 22.82 23 ASN B O 1
ATOM 2489 N N . TYR B 1 26 ? 11.778 3.520 68.464 1.00 17.46 24 TYR B N 1
ATOM 2490 C CA . TYR B 1 26 ? 12.899 4.203 67.855 1.00 19.28 24 TYR B CA 1
ATOM 2491 C C . TYR B 1 26 ? 13.410 5.407 68.616 1.00 18.66 24 TYR B C 1
ATOM 2492 O O . TYR B 1 26 ? 14.620 5.640 68.606 1.00 22.28 24 TYR B O 1
ATOM 2501 N N . PHE B 1 27 ? 12.546 6.226 69.217 1.00 17.64 25 PHE B N 1
ATOM 2502 C CA . PHE B 1 27 ? 12.999 7.496 69.785 1.00 16.76 25 PHE B CA 1
ATOM 2503 C C . PHE B 1 27 ? 12.367 7.667 71.155 1.00 17.72 25 PHE B C 1
ATOM 2504 O O . PHE B 1 27 ? 11.286 7.130 71.409 1.00 19.73 25 PHE B O 1
ATOM 2512 N N . GLU B 1 28 ? 13.024 8.427 72.026 1.00 17.16 26 GLU B N 1
ATOM 2513 C CA A GLU B 1 28 ? 12.409 8.801 73.299 0.50 18.74 26 GLU B CA 1
ATOM 2514 C CA B GLU B 1 28 ? 12.446 8.826 73.308 0.50 19.10 26 GLU B CA 1
ATOM 2515 C C . GLU B 1 28 ? 11.527 10.035 73.150 1.00 18.06 26 GLU B C 1
ATOM 2516 O O . GLU B 1 28 ? 11.640 10.767 72.166 1.00 17.24 26 GLU B O 1
ATOM 2527 N N . ALA B 1 29 ? 10.636 10.269 74.110 1.00 16.44 27 ALA B N 1
ATOM 2528 C CA . ALA B 1 29 ? 9.693 11.380 74.043 1.00 15.59 27 ALA B CA 1
ATOM 2529 C C . ALA B 1 29 ? 10.398 12.705 73.777 1.00 17.24 27 ALA B C 1
ATOM 2530 O O . ALA B 1 29 ? 9.881 13.575 73.073 1.00 15.79 27 ALA B O 1
ATOM 2532 N N . ASP B 1 30 ? 11.548 12.914 74.420 1.00 16.80 28 ASP B N 1
ATOM 2533 C CA . ASP B 1 30 ? 12.274 14.175 74.268 1.00 16.95 28 ASP B CA 1
ATOM 2534 C C . ASP B 1 30 ? 13.010 14.368 72.931 1.00 17.06 28 ASP B C 1
ATOM 2535 O O . ASP B 1 30 ? 13.643 15.406 72.723 1.00 21.15 28 ASP B O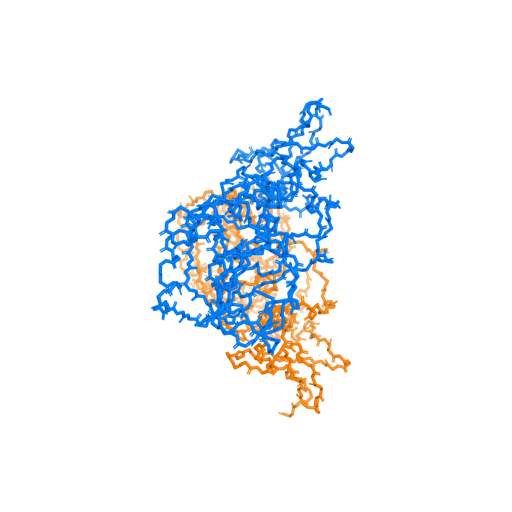 1
ATOM 2540 N N . GLN B 1 31 ? 12.894 13.398 72.028 1.00 15.01 29 GLN B N 1
ATOM 2541 C CA . GLN B 1 31 ? 13.473 13.458 70.689 1.00 14.51 29 GLN B CA 1
ATOM 2542 C C . GLN B 1 31 ? 12.407 13.676 69.605 1.00 13.86 29 GLN B C 1
ATOM 2543 O O . GLN B 1 31 ? 12.755 13.739 68.434 1.00 13.91 29 GLN B O 1
ATOM 2549 N N . ILE B 1 32 ? 11.139 13.774 70.027 1.00 13.70 30 ILE B N 1
ATOM 2550 C CA . ILE B 1 32 ? 10.013 13.854 69.088 1.00 12.10 30 ILE B CA 1
ATOM 2551 C C . ILE B 1 32 ? 9.278 15.154 69.331 1.00 13.39 30 ILE B C 1
ATOM 2552 O O . ILE B 1 32 ? 9.103 15.573 70.486 1.00 14.79 30 ILE B O 1
ATOM 2557 N N . VAL B 1 33 ? 8.787 15.781 68.256 1.00 12.40 31 VAL B N 1
ATOM 2558 C CA . VAL B 1 33 ? 7.823 16.867 68.365 1.00 12.07 31 VAL B CA 1
ATOM 2559 C C . VAL B 1 33 ? 6.620 16.568 67.456 1.00 11.38 31 VAL B C 1
ATOM 2560 O O . VAL B 1 33 ? 6.744 15.788 66.516 1.00 11.70 31 VAL B O 1
ATOM 2564 N N . VAL B 1 34 ? 5.521 17.261 67.727 1.00 11.52 32 VAL B N 1
ATOM 2565 C CA A VAL B 1 34 ? 4.271 17.069 67.017 0.50 10.81 32 VAL B CA 1
ATOM 2566 C CA B VAL B 1 34 ? 4.328 17.076 66.894 0.50 10.04 32 VAL B CA 1
ATOM 2567 C C . VAL B 1 34 ? 3.722 18.402 66.500 1.00 10.81 32 VAL B C 1
ATOM 2568 O O . VAL B 1 34 ? 3.804 19.426 67.215 1.00 10.68 32 VAL B O 1
ATOM 2575 N N . ILE B 1 35 ? 3.147 18.413 65.293 1.00 9.69 33 ILE B N 1
ATOM 2576 C CA . ILE B 1 35 ? 2.351 19.559 64.831 1.00 9.62 33 ILE B CA 1
ATOM 2577 C C . ILE B 1 35 ? 0.964 18.999 64.522 1.00 9.87 33 ILE B C 1
ATOM 2578 O O . ILE B 1 35 ? 0.699 18.488 63.412 1.00 9.66 33 ILE B O 1
ATOM 2583 N N . PRO B 1 36 ? 0.022 19.127 65.469 1.00 10.21 34 PRO B N 1
ATOM 2584 C CA . PRO B 1 36 ? -1.365 18.740 65.140 1.00 10.31 34 PRO B CA 1
ATOM 2585 C C . PRO B 1 36 ? -1.986 19.667 64.115 1.00 12.01 34 PRO 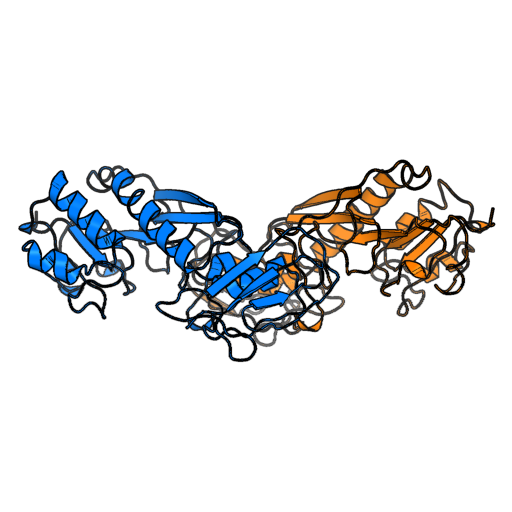B C 1
ATOM 2586 O O . PRO B 1 36 ? -1.597 20.828 63.988 1.00 13.45 34 PRO B O 1
ATOM 2590 N N . ASN B 1 37 ? -2.981 19.167 63.387 1.00 10.27 35 ASN B N 1
ATOM 2591 C CA . ASN B 1 37 ? -3.744 20.063 62.529 1.00 11.08 35 ASN B CA 1
ATOM 2592 C C . ASN B 1 37 ? -4.479 21.121 63.346 1.00 13.74 35 ASN B C 1
ATOM 2593 O O . ASN B 1 37 ? -4.780 20.906 64.516 1.00 12.62 35 ASN B O 1
ATOM 2598 N N . LYS B 1 38 ? -4.767 22.254 62.710 1.00 17.95 36 LYS B N 1
ATOM 2599 C CA . LYS B 1 38 ? -5.388 23.396 63.380 1.00 21.34 36 LYS B CA 1
ATOM 2600 C C . LYS B 1 38 ? -6.693 23.050 64.093 1.00 18.81 36 LYS B C 1
ATOM 2601 O O . LYS B 1 38 ? -6.951 23.563 65.190 1.00 23.60 36 LYS B O 1
ATOM 2607 N N . ASN B 1 39 ? -7.479 22.183 63.487 1.00 16.54 37 ASN B N 1
ATOM 2608 C CA . ASN B 1 39 ? -8.767 21.829 64.065 1.00 18.55 37 ASN B CA 1
ATOM 2609 C C . ASN B 1 39 ? -8.743 20.813 65.208 1.00 18.52 37 ASN B C 1
ATOM 2610 O O . ASN B 1 39 ? -9.780 20.463 65.751 1.00 17.80 37 ASN B O 1
ATOM 2615 N N . ASP B 1 40 ? -7.584 20.279 65.573 1.00 14.49 38 ASP B N 1
ATOM 2616 C CA . ASP B 1 40 ? -7.501 19.264 66.623 1.00 13.83 38 ASP B CA 1
ATOM 2617 C C . ASP B 1 40 ? -7.815 19.882 67.973 1.00 16.96 38 ASP B C 1
ATOM 2618 O O . ASP B 1 40 ? -7.086 20.745 68.466 1.00 18.19 38 ASP B O 1
ATOM 2623 N N . LYS B 1 41 ? -8.919 19.411 68.549 1.00 14.90 39 LYS B N 1
ATOM 2624 C CA . LYS B 1 41 ? -9.461 19.908 69.812 1.00 19.23 39 LYS B CA 1
ATOM 2625 C C . LYS B 1 41 ? -8.924 19.101 70.995 1.00 18.03 39 LYS B C 1
ATOM 2626 O O . LYS B 1 41 ? -9.280 19.370 72.146 1.00 21.19 39 LYS B O 1
ATOM 2632 N N . GLY B 1 42 ? -8.058 18.115 70.756 1.00 13.64 40 GLY B N 1
ATOM 2633 C CA . GLY B 1 42 ? -7.558 17.297 71.845 1.00 12.76 40 GLY B CA 1
ATOM 2634 C C . GLY B 1 42 ? -8.532 16.271 72.408 1.00 10.95 40 GLY B C 1
ATOM 2635 O O . GLY B 1 42 ? -8.329 15.820 73.531 1.00 11.91 40 GLY B O 1
ATOM 2636 N N . ILE B 1 43 ? -9.535 15.896 71.620 1.00 11.12 41 ILE B N 1
ATOM 2637 C CA A ILE B 1 43 ? -10.627 14.989 72.037 0.50 10.55 41 ILE B CA 1
ATOM 2638 C CA B ILE B 1 43 ? -10.544 14.957 72.103 0.50 11.76 41 ILE B CA 1
ATOM 2639 C C . ILE B 1 43 ? -10.553 13.694 71.249 1.00 12.13 41 ILE B C 1
ATOM 2640 O O . ILE B 1 43 ? -10.634 13.729 70.019 1.00 13.96 41 ILE B O 1
ATOM 2649 N N . ASP B 1 44 ? -10.411 12.552 71.914 1.00 10.67 42 ASP B N 1
ATOM 2650 C CA . ASP B 1 44 ? -10.560 11.257 71.222 1.00 12.87 42 ASP B CA 1
ATOM 2651 C C . ASP B 1 44 ? -12.026 11.088 70.837 1.00 13.95 42 ASP B C 1
ATOM 2652 O O . ASP B 1 44 ? -12.901 11.146 71.717 1.00 14.29 42 ASP B O 1
ATOM 2657 N N . SER B 1 45 ? -12.322 10.922 69.556 1.00 11.80 43 SER B N 1
ATOM 2658 C CA A SER B 1 45 ? -13.709 10.840 69.086 0.50 12.06 43 SER B CA 1
ATOM 2659 C CA B SER B 1 45 ? -13.696 10.875 69.052 0.50 12.10 43 SER B CA 1
ATOM 2660 C C . SER B 1 45 ? -13.811 9.672 68.118 1.00 11.34 43 SER B C 1
ATOM 2661 O O . SER B 1 45 ? -13.359 8.601 68.447 1.00 12.60 43 SER B O 1
ATOM 2666 N N . TRP B 1 46 ? -14.365 9.860 66.917 1.00 10.32 44 TRP B N 1
ATOM 2667 C CA . TRP B 1 46 ? -14.368 8.747 65.970 1.00 10.24 44 TRP B CA 1
ATOM 2668 C C . TRP B 1 46 ? -12.956 8.420 65.427 1.00 9.95 44 TRP B C 1
ATOM 2669 O O . TRP B 1 46 ? -12.753 7.364 64.827 1.00 10.31 44 TRP B O 1
ATOM 2680 N N . GLN B 1 47 ? -12.004 9.348 65.623 1.00 10.19 45 GLN B N 1
ATOM 2681 C CA . GLN B 1 47 ? -10.574 9.110 65.443 1.00 8.72 45 GLN B CA 1
ATOM 2682 C C . GLN B 1 47 ? -9.892 9.532 66.747 1.00 8.93 45 GLN B C 1
ATOM 2683 O O . GLN B 1 47 ? -10.366 10.426 67.465 1.00 10.13 45 GLN B O 1
ATOM 2689 N N . LYS B 1 48 ? -8.733 8.945 66.963 1.00 9.54 46 LYS B N 1
ATOM 2690 C CA . LYS B 1 48 ? -7.847 9.407 68.050 1.00 9.90 46 LYS B CA 1
ATOM 2691 C C . LYS B 1 48 ? -7.243 10.769 67.716 1.00 10.01 46 LYS B C 1
ATOM 2692 O O . LYS B 1 48 ? -7.057 11.155 66.557 1.00 10.59 46 LYS B O 1
ATOM 2698 N N . SER B 1 49 ? -7.008 11.532 68.777 1.00 10.56 47 SER B N 1
ATOM 2699 C CA . SER B 1 49 ? -6.453 12.888 68.655 1.00 10.35 47 SER B CA 1
ATOM 2700 C C . SER B 1 49 ? -4.939 12.887 68.828 1.00 9.61 47 SER B C 1
ATOM 2701 O O . SER B 1 49 ? -4.426 12.406 69.846 1.00 9.55 47 SER B O 1
ATOM 2704 N N . LEU B 1 50 ? -4.230 13.461 67.865 1.00 9.74 48 LEU B N 1
ATOM 2705 C CA . LEU B 1 50 ? -2.779 13.637 67.959 1.00 9.93 48 LEU B CA 1
ATOM 2706 C C . LEU B 1 50 ? -2.338 14.573 69.080 1.00 9.26 48 LEU B C 1
ATOM 2707 O O . LEU B 1 50 ? -1.425 14.231 69.831 1.00 11.30 48 LEU B O 1
ATOM 2712 N N . LEU B 1 51 ? -3.049 15.685 69.223 1.00 8.63 49 LEU B N 1
ATOM 2713 C CA . LEU B 1 51 ? -2.788 16.598 70.319 1.00 11.33 49 LEU B CA 1
ATOM 2714 C C . LEU B 1 51 ? -2.953 15.869 71.656 1.00 10.83 49 LEU B C 1
ATOM 2715 O O . LEU B 1 51 ? -2.077 15.985 72.532 1.00 12.16 49 LEU B O 1
ATOM 2720 N N . LYS B 1 52 ? -4.039 15.110 71.825 1.00 9.44 50 LYS B N 1
ATOM 2721 C CA . LYS B 1 52 ? -4.237 14.391 73.088 1.00 10.63 50 LYS B CA 1
ATOM 2722 C C . LYS B 1 52 ? -3.109 13.399 73.338 1.00 10.71 50 LYS B C 1
ATOM 2723 O O . LYS B 1 52 ? -2.588 13.329 74.463 1.00 12.17 50 LYS B O 1
ATOM 2729 N N . PHE B 1 53 ? -2.720 12.603 72.349 1.00 10.71 51 PHE B N 1
ATOM 2730 C CA . PHE B 1 53 ? -1.642 11.667 72.554 1.00 10.22 51 PHE B CA 1
ATOM 2731 C C . PHE B 1 53 ? -0.369 12.409 72.968 1.00 11.85 51 PHE B C 1
ATOM 2732 O O . PHE B 1 53 ? 0.319 11.951 73.906 1.00 11.12 51 PHE B O 1
ATOM 2740 N N . ALA B 1 54 ? -0.034 13.506 72.302 1.00 11.76 52 ALA B N 1
ATOM 2741 C CA . ALA B 1 54 ? 1.192 14.239 72.655 1.00 12.06 52 ALA B CA 1
ATOM 2742 C C . ALA B 1 54 ? 1.134 14.721 74.096 1.00 12.94 52 ALA B C 1
ATOM 2743 O O . ALA B 1 54 ? 2.109 14.555 74.852 1.00 13.06 52 ALA B O 1
ATOM 2745 N N . LEU B 1 55 ? -0.003 15.287 74.492 1.00 11.85 53 LEU B N 1
ATOM 2746 C CA . LEU B 1 55 ? -0.118 15.798 75.865 1.00 12.63 53 LEU B CA 1
ATOM 2747 C C . LEU B 1 55 ? -0.031 14.641 76.866 1.00 16.17 53 LEU B C 1
ATOM 2748 O O . LEU B 1 55 ? 0.642 14.760 77.894 1.00 18.05 53 LEU B O 1
ATOM 2753 N N . ASP B 1 56 ? -0.677 13.513 76.581 1.00 13.76 54 ASP B N 1
ATOM 2754 C CA . ASP B 1 56 ? -0.720 12.373 77.504 1.00 14.30 54 ASP B CA 1
ATOM 2755 C C . ASP B 1 56 ? 0.658 11.700 77.601 1.00 17.23 54 ASP B C 1
ATOM 2756 O O . ASP B 1 56 ? 0.897 10.957 78.558 1.00 17.83 54 ASP B O 1
ATOM 2761 N N . ASN B 1 57 ? 1.575 11.917 76.652 1.00 14.10 55 ASN B N 1
ATOM 2762 C CA . ASN B 1 57 ? 2.851 11.209 76.616 1.00 15.07 55 ASN B CA 1
ATOM 2763 C C . ASN B 1 57 ? 4.035 12.170 76.659 1.00 14.47 55 ASN B C 1
ATOM 2764 O O . ASN B 1 57 ? 5.144 11.758 76.320 1.00 16.70 55 ASN B O 1
ATOM 2769 N N . ASN B 1 58 ? 3.781 13.419 77.017 1.00 14.34 56 ASN B N 1
ATOM 2770 C CA A ASN B 1 58 ? 4.864 14.385 77.235 0.50 15.79 56 ASN B CA 1
ATOM 2771 C CA B ASN B 1 58 ? 4.822 14.428 77.218 0.50 15.75 56 ASN B CA 1
ATOM 2772 C C . ASN B 1 58 ? 5.695 14.631 75.972 1.00 18.41 56 ASN B C 1
ATOM 2773 O O . ASN B 1 58 ? 6.934 14.648 76.018 1.00 18.78 56 ASN B O 1
ATOM 2782 N N . ILE B 1 59 ? 5.022 14.757 74.833 1.00 15.43 57 ILE B N 1
ATOM 2783 C CA A ILE B 1 59 ? 5.643 15.030 73.522 0.50 14.41 57 ILE B CA 1
ATOM 2784 C CA B ILE B 1 59 ? 5.710 15.070 73.583 0.50 14.53 57 ILE B CA 1
ATOM 2785 C C . ILE B 1 59 ? 5.383 16.501 73.212 1.00 12.29 57 ILE B C 1
ATOM 2786 O O . ILE B 1 59 ? 4.219 16.919 73.207 1.00 14.54 57 ILE B O 1
ATOM 2795 N N . LYS B 1 60 ? 6.435 17.297 72.967 1.00 12.94 58 LYS B N 1
ATOM 2796 C CA . LYS B 1 60 ? 6.266 18.729 72.743 1.00 12.79 58 LYS B CA 1
ATOM 2797 C C . LYS B 1 60 ? 5.496 19.043 71.460 1.00 11.30 58 LYS B C 1
ATOM 2798 O O . LYS B 1 60 ? 5.749 18.475 70.397 1.00 13.17 58 LYS B O 1
ATOM 2804 N N . ILE B 1 61 ? 4.597 19.999 71.579 1.00 10.97 59 ILE B N 1
ATOM 2805 C CA . ILE B 1 61 ? 3.826 20.568 70.480 1.00 12.72 59 ILE B CA 1
ATOM 2806 C C . ILE B 1 61 ? 4.552 21.778 69.920 1.00 13.29 59 ILE B C 1
ATOM 2807 O O . ILE B 1 61 ? 4.879 22.716 70.678 1.00 13.68 59 ILE B O 1
ATOM 2812 N N . VAL B 1 62 ? 4.793 21.786 68.614 1.00 11.60 60 VAL B N 1
ATOM 2813 C CA . VAL B 1 62 ? 5.565 22.863 68.002 1.00 11.20 60 VAL B CA 1
ATOM 2814 C C . VAL B 1 62 ? 4.850 23.392 66.773 1.00 12.55 60 VAL B C 1
ATOM 2815 O O . VAL B 1 62 ? 3.815 22.870 66.344 1.00 12.49 60 VAL B O 1
ATOM 2819 N N . THR B 1 63 ? 5.417 24.438 66.181 1.00 13.15 61 THR B N 1
ATOM 2820 C CA . THR B 1 63 ? 4.983 25.005 64.890 1.00 11.81 61 THR B CA 1
ATOM 2821 C C . THR B 1 63 ? 6.028 24.688 63.826 1.00 11.15 61 THR B C 1
ATOM 2822 O O . THR B 1 63 ? 7.138 24.321 64.160 1.00 12.28 61 THR B O 1
ATOM 2826 N N . LEU B 1 64 ? 5.642 24.835 62.558 1.00 10.98 62 LEU B N 1
ATOM 2827 C CA . LEU B 1 64 ? 6.631 24.676 61.469 1.00 11.49 62 LEU B CA 1
ATOM 2828 C C . LEU B 1 64 ? 7.831 25.624 61.655 1.00 11.79 62 LEU B C 1
ATOM 2829 O O . LEU B 1 64 ? 8.963 25.200 61.484 1.00 12.85 62 LEU B O 1
ATOM 2834 N N . ASP B 1 65 ? 7.556 26.872 62.068 1.00 12.36 63 ASP B N 1
ATOM 2835 C CA A ASP B 1 65 ? 8.673 27.800 62.181 0.50 14.53 63 ASP B CA 1
ATOM 2836 C CA B ASP B 1 65 ? 8.629 27.858 62.265 0.50 12.79 63 ASP B CA 1
ATOM 2837 C C . ASP B 1 65 ? 9.723 27.366 63.196 1.00 16.78 63 ASP B C 1
ATOM 2838 O O . ASP B 1 65 ? 10.902 27.677 63.032 1.00 19.13 63 ASP B O 1
ATOM 2847 N N . GLU B 1 66 ? 9.345 26.576 64.195 1.00 15.16 64 GLU B N 1
ATOM 2848 C CA . GLU B 1 66 ? 10.266 26.044 65.200 1.00 15.86 64 GLU B CA 1
ATOM 2849 C C . GLU B 1 66 ? 11.151 24.931 64.709 1.00 17.71 64 GLU B C 1
ATOM 2850 O O . GLU B 1 66 ? 12.147 24.591 65.348 1.00 20.29 64 GLU B O 1
ATOM 2856 N N . ILE B 1 67 ? 10.750 24.268 63.629 1.00 12.62 65 ILE B N 1
ATOM 2857 C CA . ILE B 1 67 ? 11.530 23.131 63.190 1.00 12.80 65 ILE B CA 1
ATOM 2858 C C . ILE B 1 67 ? 12.314 23.359 61.901 1.00 11.72 65 ILE B C 1
ATOM 2859 O O . ILE B 1 67 ? 1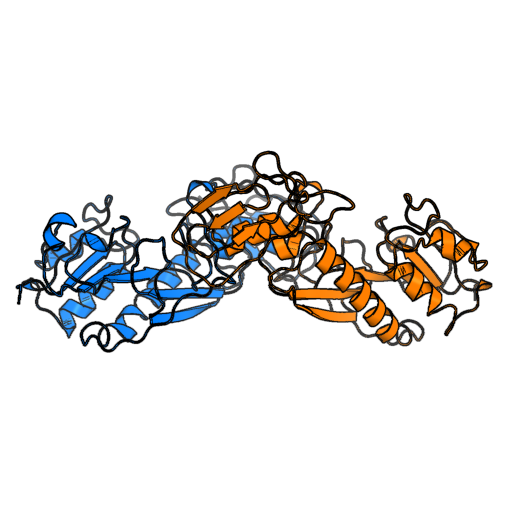3.181 22.554 61.587 1.00 12.69 65 ILE B O 1
ATOM 2864 N N . TYR B 1 68 ? 12.021 24.461 61.215 1.00 10.97 66 TYR B N 1
ATOM 2865 C CA . TYR B 1 68 ? 12.695 24.678 59.925 1.00 13.88 66 TYR B CA 1
ATOM 2866 C C . TYR B 1 68 ? 14.208 24.572 59.990 1.00 13.86 66 TYR B C 1
ATOM 2867 O O . TYR B 1 68 ? 14.851 24.010 59.093 1.00 14.61 66 TYR B O 1
ATOM 2876 N N . ASN B 1 69 ? 14.797 25.142 61.040 1.00 12.73 67 ASN B N 1
ATOM 2877 C CA . ASN B 1 69 ? 16.259 25.217 61.068 1.00 15.09 67 ASN B CA 1
ATOM 2878 C C . ASN B 1 69 ? 16.910 24.001 61.745 1.00 16.29 67 ASN B C 1
ATOM 2879 O O . ASN B 1 69 ? 18.116 23.982 62.008 1.00 17.69 67 ASN B O 1
ATOM 2884 N N . ILE B 1 70 ? 16.141 22.938 62.032 1.00 12.42 68 ILE B N 1
ATOM 2885 C CA . ILE B 1 70 ? 16.703 21.808 62.761 1.00 12.66 68 ILE B CA 1
ATOM 2886 C C . ILE B 1 70 ? 17.355 20.883 61.759 1.00 14.71 68 ILE B C 1
ATOM 2887 O O . ILE B 1 70 ? 16.690 20.217 60.927 1.00 13.89 68 ILE B O 1
ATOM 2892 N N . GLU B 1 71 ? 18.677 20.825 61.817 1.00 18.03 69 GLU B N 1
ATOM 2893 C CA . GLU B 1 71 ? 19.443 20.009 60.900 1.00 19.44 69 GLU B CA 1
ATOM 2894 C C . GLU B 1 71 ? 19.024 18.556 61.030 1.00 15.77 69 GLU B C 1
ATOM 2895 O O . GLU B 1 71 ? 18.879 18.042 62.135 1.00 17.67 69 GLU B O 1
ATOM 2901 N N . GLN B 1 72 ? 18.846 17.923 59.879 1.00 16.12 70 GLN B N 1
ATOM 2902 C CA . GLN B 1 72 ? 18.640 16.482 59.814 1.00 16.18 70 GLN B CA 1
ATOM 2903 C C . GLN B 1 72 ? 17.325 15.942 60.395 1.00 14.59 70 GLN B C 1
ATOM 2904 O O . GLN B 1 72 ? 17.193 14.742 60.519 1.00 14.94 70 GLN B O 1
ATOM 2910 N N . ILE B 1 73 ? 16.396 16.815 60.754 1.00 13.76 71 ILE B N 1
ATOM 2911 C CA . ILE B 1 73 ? 15.115 16.360 61.315 1.00 12.38 71 ILE B CA 1
ATOM 2912 C C . ILE B 1 73 ? 14.391 15.538 60.235 1.00 10.66 71 ILE B C 1
ATOM 2913 O O . ILE B 1 73 ? 14.403 15.859 59.045 1.00 12.04 71 ILE B O 1
ATOM 2918 N N . ILE B 1 74 ? 13.723 14.483 60.694 1.00 10.94 72 ILE B N 1
ATOM 2919 C CA . ILE B 1 74 ? 12.802 13.733 59.832 1.00 12.02 72 ILE B CA 1
ATOM 2920 C C . ILE B 1 74 ? 11.426 14.368 60.009 1.00 11.97 72 ILE B C 1
ATOM 2921 O O . ILE B 1 74 ? 10.947 14.455 61.129 1.00 11.97 72 ILE B O 1
ATOM 2926 N N . PHE B 1 75 ? 10.849 14.842 58.912 1.00 11.05 73 PHE B N 1
ATOM 2927 C CA . PHE B 1 75 ? 9.513 15.453 58.985 1.00 11.51 73 PHE B CA 1
ATOM 2928 C C . PHE B 1 75 ? 8.549 14.506 58.283 1.00 10.10 73 PHE B C 1
ATOM 2929 O O . PHE B 1 75 ? 8.736 14.183 57.113 1.00 10.73 73 PHE B O 1
ATOM 2937 N N . PHE B 1 76 ? 7.525 14.052 59.010 1.00 8.82 74 PHE B N 1
ATOM 2938 C CA . PHE B 1 76 ? 6.497 13.177 58.440 1.00 10.28 74 PHE B CA 1
ATOM 2939 C C . PHE B 1 76 ? 5.138 13.859 58.525 1.00 10.87 74 PHE B C 1
ATOM 2940 O O . PHE B 1 76 ? 4.656 14.165 59.617 1.00 12.47 74 PHE B O 1
ATOM 2948 N N . SER B 1 77 ? 4.502 14.069 57.372 1.00 9.46 75 SER B N 1
ATOM 2949 C CA . SER B 1 77 ? 3.108 14.494 57.290 1.00 8.74 75 SER B CA 1
ATOM 2950 C C . SER B 1 77 ? 2.204 13.257 57.129 1.00 8.01 75 SER B C 1
ATOM 2951 O O . SER B 1 77 ? 2.408 12.421 56.224 1.00 10.13 75 SER B O 1
ATOM 2954 N N . LEU B 1 78 ? 1.276 13.166 58.077 1.00 7.41 76 LEU B N 1
ATOM 2955 C CA . LEU B 1 78 ? 0.324 12.032 58.143 1.00 8.22 76 LEU B CA 1
ATOM 2956 C C . LEU B 1 78 ? -1.039 12.697 58.299 1.00 8.76 76 LEU B C 1
ATOM 2957 O O . LEU B 1 78 ? -1.521 12.943 59.409 1.00 9.23 76 LEU B O 1
ATOM 2962 N N . GLU B 1 79 ? -1.623 13.058 57.151 1.00 8.89 77 GLU B N 1
ATOM 2963 C CA . GLU B 1 79 ? -2.864 13.811 57.060 1.00 8.34 77 GLU B CA 1
ATOM 2964 C C . GLU B 1 79 ? -2.754 15.258 57.521 1.00 8.31 77 GLU B C 1
ATOM 2965 O O . GLU B 1 79 ? -3.728 15.915 57.887 1.00 9.37 77 GLU B O 1
ATOM 2971 N N . PHE B 1 80 ? -1.543 15.810 57.385 1.00 9.58 78 PHE B N 1
ATOM 2972 C CA . PHE B 1 80 ? -1.307 17.208 57.738 1.00 10.05 78 PHE B CA 1
ATOM 2973 C C . PHE B 1 80 ? -1.941 18.147 56.731 1.00 9.51 78 PHE B C 1
ATOM 2974 O O . PHE B 1 80 ? -2.081 17.830 55.548 1.00 11.06 78 PHE B O 1
ATOM 2982 N N . ASP B 1 81 ? -2.364 19.303 57.228 1.00 10.52 79 ASP B N 1
ATOM 2983 C CA . ASP B 1 81 ? -3.243 20.185 56.456 1.00 12.22 79 ASP B CA 1
ATOM 2984 C C . ASP B 1 81 ? -2.539 21.404 55.860 1.00 14.45 79 ASP B C 1
ATOM 2985 O O . ASP B 1 81 ? -3.222 22.195 55.208 1.00 17.88 79 ASP B O 1
ATOM 2990 N N . GLN B 1 82 ? -1.242 21.587 56.094 1.00 12.05 80 GLN B N 1
ATOM 2991 C CA . GLN B 1 82 ? -0.577 22.807 55.608 1.00 12.19 80 GLN B CA 1
ATOM 2992 C C . GLN B 1 82 ? 0.446 22.431 54.543 1.00 11.94 80 GLN B C 1
ATOM 2993 O O . GLN B 1 82 ? 1.285 21.566 54.767 1.00 13.12 80 GLN B O 1
ATOM 2999 N N . ILE B 1 83 ? 0.392 23.108 53.389 1.00 14.00 81 ILE B N 1
ATOM 3000 C CA . ILE B 1 83 ? 1.410 22.987 52.341 1.00 13.66 81 ILE B CA 1
ATOM 3001 C C . ILE B 1 83 ? 2.718 23.583 52.838 1.00 12.70 81 ILE B C 1
ATOM 3002 O O . ILE B 1 83 ? 2.717 24.703 53.329 1.00 17.82 81 ILE B O 1
ATOM 3007 N N . ILE B 1 84 ? 3.775 22.798 52.736 1.00 10.65 82 ILE B N 1
ATOM 3008 C CA . ILE B 1 84 ? 5.092 23.308 53.123 1.00 11.64 82 ILE B CA 1
ATOM 3009 C C . ILE B 1 84 ? 5.859 23.713 51.874 1.00 12.59 82 ILE B C 1
ATOM 3010 O O . ILE B 1 84 ? 5.569 23.313 50.750 1.00 10.86 82 ILE B O 1
ATOM 3015 N N . LYS B 1 85 ? 6.843 24.575 52.102 1.00 11.69 83 LYS B N 1
ATOM 3016 C CA . LYS B 1 85 ? 7.773 24.996 51.050 1.00 11.74 83 LYS B CA 1
ATOM 3017 C C . LYS B 1 85 ? 9.108 24.410 51.457 1.00 10.72 83 LYS B C 1
ATOM 3018 O O . LYS B 1 85 ? 9.636 24.689 52.568 1.00 11.41 83 LYS B O 1
ATOM 3024 N N . ILE B 1 86 ? 9.691 23.560 50.622 1.00 9.89 84 ILE B N 1
ATOM 3025 C CA . ILE B 1 86 ? 10.839 22.777 51.037 1.00 11.82 84 ILE B CA 1
ATOM 3026 C C . ILE B 1 86 ? 12.087 23.649 51.324 1.00 11.50 84 ILE B C 1
ATOM 3027 O O . ILE B 1 86 ? 12.933 23.254 52.128 1.00 11.43 84 ILE B O 1
ATOM 3032 N N . GLU B 1 87 ? 12.207 24.797 50.656 1.00 9.75 85 GLU B N 1
ATOM 3033 C CA . GLU B 1 87 ? 13.364 25.680 50.889 1.00 10.02 85 GLU B CA 1
ATOM 3034 C C . GLU B 1 87 ? 13.305 26.308 52.266 1.00 11.35 85 GLU B C 1
ATOM 3035 O O . GLU B 1 87 ? 14.341 26.799 52.711 1.00 13.09 85 GLU B O 1
ATOM 3041 N N . ASN B 1 88 ? 12.178 26.275 52.979 1.00 9.51 86 ASN B N 1
ATOM 3042 C CA . ASN B 1 88 ? 12.209 26.672 54.374 1.00 10.42 86 ASN B CA 1
ATOM 3043 C C . ASN B 1 88 ? 13.029 25.737 55.244 1.00 11.89 86 ASN B C 1
ATOM 3044 O O . ASN B 1 88 ? 13.579 26.160 56.278 1.00 12.55 86 ASN B O 1
ATOM 3049 N N . PHE B 1 89 ? 13.073 24.457 54.917 1.00 11.87 87 PHE B N 1
ATOM 3050 C CA . PHE B 1 89 ? 13.711 23.459 55.783 1.00 10.94 87 PHE B CA 1
ATOM 3051 C C . PHE B 1 89 ? 15.175 23.328 55.423 1.00 13.42 87 PHE B C 1
ATOM 3052 O O . PHE B 1 89 ? 15.536 23.144 54.260 1.00 14.93 87 PHE B O 1
ATOM 3060 N N . LYS B 1 90 ? 16.006 23.335 56.459 1.00 12.04 88 LYS B N 1
ATOM 3061 C CA A LYS B 1 90 ? 17.381 22.911 56.309 0.50 13.57 88 LYS B CA 1
ATOM 3062 C CA B LYS B 1 90 ? 17.392 22.906 56.322 0.50 14.11 88 LYS B CA 1
ATOM 3063 C C . LYS B 1 90 ? 17.464 21.437 55.916 1.00 12.03 88 LYS B C 1
ATOM 3064 O O . LYS B 1 90 ? 18.239 21.033 55.036 1.00 16.13 88 LYS B O 1
ATOM 3075 N N . SER B 1 91 ? 16.658 20.597 56.570 1.00 11.50 89 SER B N 1
ATOM 3076 C CA . SER B 1 91 ? 16.634 19.168 56.260 1.00 11.95 89 SER B CA 1
ATOM 3077 C C . SER B 1 91 ? 15.924 18.844 54.924 1.00 10.94 89 SER B C 1
ATOM 3078 O O . SER B 1 91 ? 14.940 19.509 54.581 1.00 12.95 89 SER B O 1
ATOM 3081 N N . ASP B 1 92 ? 16.396 17.799 54.241 1.00 11.83 90 ASP B N 1
ATOM 3082 C CA . ASP B 1 92 ? 15.734 17.297 53.035 1.00 11.55 90 ASP B CA 1
ATOM 3083 C C . ASP B 1 92 ? 14.975 16.002 53.337 1.00 12.71 90 ASP B C 1
ATOM 3084 O O . ASP B 1 92 ? 14.568 15.295 52.415 1.00 16.63 90 ASP B O 1
ATOM 3089 N N . ARG B 1 93 ? 14.794 15.680 54.613 1.00 11.07 91 ARG B N 1
ATOM 3090 C CA . ARG B 1 93 ? 14.149 14.429 55.032 1.00 11.09 91 ARG B CA 1
ATOM 3091 C C . ARG B 1 93 ? 12.651 14.643 55.300 1.00 10.60 91 ARG B C 1
ATOM 3092 O O . ARG B 1 93 ? 12.208 14.578 56.438 1.00 10.39 91 ARG B O 1
ATOM 3100 N N . LEU B 1 94 ? 11.921 14.938 54.231 1.00 9.94 92 LEU B N 1
ATOM 3101 C CA . LEU B 1 94 ? 10.528 15.405 54.310 1.00 8.84 92 LEU B CA 1
ATOM 3102 C C . LEU B 1 94 ? 9.641 14.403 53.554 1.00 7.67 92 LEU B C 1
ATOM 3103 O O . LEU B 1 94 ? 9.794 14.205 52.345 1.00 9.42 92 LEU B O 1
ATOM 3108 N N . PHE B 1 95 ? 8.682 13.842 54.284 1.00 8.53 93 PHE B N 1
ATOM 3109 C CA . PHE B 1 95 ? 7.895 12.696 53.761 1.00 8.74 93 PHE B CA 1
ATOM 3110 C C . PHE B 1 95 ? 6.428 12.864 54.059 1.00 8.70 93 PHE B C 1
ATOM 3111 O O . PHE B 1 95 ? 6.031 13.481 55.036 1.00 8.67 93 PHE B O 1
ATOM 3119 N N . ASN B 1 96 ? 5.626 12.272 53.171 1.00 8.25 94 ASN B N 1
ATOM 3120 C CA . ASN B 1 96 ? 4.168 12.281 53.316 1.00 9.29 94 ASN B CA 1
ATOM 3121 C C . ASN B 1 96 ? 3.650 10.871 52.954 1.00 8.39 94 ASN B C 1
ATOM 3122 O O . ASN B 1 96 ? 4.187 10.187 52.082 1.00 8.17 94 ASN B O 1
ATOM 3127 N N . ILE B 1 97 ? 2.539 10.485 53.603 1.00 8.09 95 ILE B N 1
ATOM 3128 C CA . ILE B 1 97 ? 1.710 9.355 53.144 1.00 7.68 95 ILE B CA 1
ATOM 3129 C C . ILE B 1 97 ? 0.432 9.933 52.595 1.00 7.17 95 ILE B C 1
ATOM 3130 O O . ILE B 1 97 ? -0.342 10.571 53.299 1.00 8.86 95 ILE B O 1
ATOM 3135 N N . HIS B 1 98 ? 0.265 9.737 51.289 1.00 7.24 96 HIS B N 1
ATOM 3136 C CA . HIS B 1 98 ? -0.928 10.233 50.588 1.00 7.98 96 HIS B CA 1
ATOM 3137 C C . HIS B 1 98 ? -1.944 9.099 50.382 1.00 7.94 96 HIS B C 1
ATOM 3138 O O . HIS B 1 98 ? -1.581 7.982 50.006 1.00 8.14 96 HIS B O 1
ATOM 3145 N N . PHE B 1 99 ? -3.189 9.421 50.713 1.00 8.04 97 PHE B N 1
ATOM 3146 C CA . PHE B 1 99 ? -4.284 8.422 50.597 1.00 7.32 97 PHE B CA 1
ATOM 3147 C C . PHE B 1 99 ? -4.812 8.257 49.150 1.00 8.23 97 PHE B C 1
ATOM 3148 O O . PHE B 1 99 ? -5.950 8.604 48.831 1.00 8.47 97 PHE B O 1
ATOM 3156 N N . SER B 1 100 ? -3.923 7.826 48.254 1.00 7.49 98 SER B N 1
ATOM 3157 C CA . SER B 1 100 ? -4.367 7.347 46.918 1.00 7.20 98 SER B CA 1
ATOM 3158 C C . SER B 1 100 ? -3.248 6.522 46.316 1.00 8.16 98 SER B C 1
ATOM 3159 O O . SER B 1 100 ? -2.129 6.545 46.858 1.00 8.72 98 SER B O 1
ATOM 3162 N N . ALA B 1 101 ? -3.542 5.841 45.217 1.00 7.84 99 ALA B N 1
ATOM 3163 C CA . ALA B 1 101 ? -2.488 5.182 44.445 1.00 8.03 99 ALA B CA 1
ATOM 3164 C C . ALA B 1 101 ? -1.969 6.178 43.420 1.00 8.44 99 ALA B C 1
ATOM 3165 O O . ALA B 1 101 ? -2.385 6.262 42.257 1.00 9.64 99 ALA B O 1
ATOM 3167 N N . LEU B 1 102 ? -0.979 6.953 43.875 1.00 8.62 100 LEU B N 1
ATOM 3168 C CA . LEU B 1 102 ? -0.361 7.968 43.002 1.00 8.84 100 LEU B CA 1
ATOM 3169 C C . LEU B 1 102 ? 0.223 7.238 41.782 1.00 8.44 100 LEU B C 1
ATOM 3170 O O . LEU B 1 102 ? 0.696 6.121 41.896 1.00 8.92 100 LEU B O 1
ATOM 3175 N N . PRO B 1 103 ? 0.216 7.885 40.614 1.00 10.09 101 PRO B N 1
ATOM 3176 C CA . PRO B 1 103 ? -0.041 9.308 40.431 1.00 9.37 101 PRO B CA 1
ATOM 3177 C C . PRO B 1 103 ? -1.491 9.746 40.365 1.00 9.48 101 PRO B C 1
ATOM 3178 O O . PRO B 1 103 ? -1.789 10.927 40.219 1.00 8.38 101 PRO B O 1
ATOM 3182 N N . LYS B 1 104 ? -2.432 8.788 40.436 1.00 7.76 102 LYS B N 1
ATOM 3183 C CA . LYS B 1 104 ? -3.862 9.156 40.425 1.00 8.05 102 LYS B CA 1
ATOM 3184 C C . LYS B 1 104 ? -4.306 9.850 41.712 1.00 6.38 102 LYS B C 1
ATOM 3185 O O . LYS B 1 104 ? -3.768 9.517 42.776 1.00 9.11 102 LYS B O 1
ATOM 3191 N N . TYR B 1 105 ? -5.289 10.732 41.612 1.00 7.51 103 TYR B N 1
ATOM 3192 C CA . TYR B 1 105 ? -5.993 11.312 42.758 1.00 8.09 103 TYR B CA 1
ATOM 3193 C C . TYR B 1 105 ? -5.051 12.018 43.733 1.00 9.84 103 TYR B C 1
ATOM 3194 O O . TYR B 1 105 ? -5.152 11.886 44.959 1.00 9.69 103 TYR B O 1
ATOM 3203 N N . LYS B 1 106 ? -4.177 12.847 43.163 1.00 9.18 104 LYS B N 1
ATOM 3204 C CA . LYS B 1 106 ? -3.591 13.959 43.932 1.00 9.16 104 LYS B CA 1
ATOM 3205 C C . LYS B 1 106 ? -4.700 14.871 44.423 1.00 8.90 104 LYS B C 1
ATOM 3206 O O . LYS B 1 106 ? -5.842 14.888 43.900 1.00 9.15 104 LYS B O 1
ATOM 3212 N N . GLY B 1 107 ? -4.350 15.662 45.443 1.00 8.61 105 GLY B N 1
ATOM 3213 C CA . GLY B 1 107 ? -5.310 16.632 45.961 1.00 9.33 105 GLY B CA 1
ATOM 3214 C C . GLY B 1 107 ? -6.136 16.077 47.114 1.00 10.06 105 GLY B C 1
ATOM 3215 O O . GLY B 1 107 ? -5.587 15.375 47.977 1.00 12.45 105 GLY B O 1
ATOM 3216 N N . VAL B 1 108 ? -7.398 16.477 47.162 1.00 9.00 106 VAL B N 1
ATOM 3217 C CA . VAL B 1 108 ? -8.177 16.309 48.375 1.00 9.76 106 VAL B CA 1
ATOM 3218 C C . VAL B 1 108 ? -9.369 15.372 48.174 1.00 9.40 106 VAL B C 1
ATOM 3219 O O . VAL B 1 108 ? -9.646 14.878 47.065 1.00 9.10 106 VAL B O 1
ATOM 3223 N N . PHE B 1 109 ? -10.052 15.095 49.276 1.00 8.87 107 PHE B N 1
ATOM 3224 C CA . PHE B 1 109 ? -11.264 14.264 49.273 1.00 8.89 107 PHE B CA 1
ATOM 3225 C C . PHE B 1 109 ? -10.982 12.944 48.581 1.00 8.88 107 PHE B C 1
ATOM 3226 O O . PHE B 1 109 ? -11.819 12.455 47.799 1.00 7.51 107 PHE B O 1
ATOM 3234 N N . THR B 1 110 ? -9.887 12.268 48.911 1.00 8.18 108 THR B N 1
ATOM 3235 C CA . THR B 1 110 ? -9.493 11.068 48.180 1.00 8.07 108 THR B CA 1
ATOM 3236 C C . THR B 1 110 ? -10.246 9.805 48.599 1.00 8.08 108 THR B C 1
ATOM 3237 O O . THR B 1 110 ? -10.015 8.743 48.010 1.00 8.11 108 THR B O 1
ATOM 3241 N N . SER B 1 111 ? -11.141 9.925 49.578 1.00 7.50 109 SER B N 1
ATOM 3242 C CA . SER B 1 111 ? -12.091 8.819 49.884 1.00 7.72 109 SER B CA 1
ATOM 3243 C C . SER B 1 111 ? -13.321 8.973 49.011 1.00 8.86 109 SER B C 1
ATOM 3244 O O . SER B 1 111 ? -14.130 8.012 48.924 1.00 8.50 109 SER B O 1
ATOM 3247 N N . ILE B 1 112 ? -13.512 10.111 48.360 1.00 8.10 110 ILE B N 1
ATOM 3248 C CA . ILE B 1 112 ? -14.633 10.392 47.466 1.00 7.48 110 ILE B CA 1
ATOM 3249 C C . ILE B 1 112 ? -14.225 10.222 46.018 1.00 8.33 110 ILE B C 1
ATOM 3250 O O . ILE B 1 112 ? -14.885 9.510 45.233 1.00 8.19 110 ILE B O 1
ATOM 3255 N N . THR B 1 113 ? -13.131 10.851 45.606 1.00 8.53 111 THR B N 1
ATOM 3256 C CA . THR B 1 113 ? -12.825 10.955 44.169 1.00 9.26 111 THR B CA 1
ATOM 3257 C C . THR B 1 113 ? -12.578 9.607 43.474 1.00 7.68 111 THR B C 1
ATOM 3258 O O . THR B 1 113 ? -13.024 9.470 42.325 1.00 8.40 111 THR B O 1
ATOM 3262 N N . PRO B 1 114 ? -11.904 8.592 44.054 1.00 7.86 112 PRO B N 1
ATOM 3263 C CA . PRO B 1 114 ? -11.725 7.345 43.299 1.00 8.35 112 PRO B CA 1
ATOM 3264 C C . PRO B 1 114 ? -13.051 6.616 43.106 1.00 8.58 112 PRO B C 1
ATOM 3265 O O . PRO B 1 114 ? -13.258 6.026 42.011 1.00 9.08 112 PRO B O 1
ATOM 3269 N N . ILE B 1 115 ? -13.936 6.712 44.098 1.00 8.04 113 ILE B N 1
ATOM 3270 C CA . ILE B 1 115 ? -15.222 6.012 43.948 1.00 8.25 113 ILE B CA 1
ATOM 3271 C C . ILE B 1 115 ? -16.065 6.740 42.908 1.00 9.27 113 ILE B C 1
ATOM 3272 O O . ILE B 1 115 ? -16.645 6.091 42.001 1.00 9.68 113 ILE B O 1
ATOM 3277 N N . LEU B 1 116 ? -16.125 8.070 42.960 1.00 8.70 114 LEU B N 1
ATOM 3278 C CA . LEU B 1 116 ? -16.901 8.873 42.038 1.00 9.55 114 LEU B CA 1
ATOM 3279 C C . LEU B 1 116 ? -16.335 8.694 40.638 1.00 8.54 114 LEU B C 1
ATOM 3280 O O . LEU B 1 116 ? -17.093 8.820 39.676 1.00 9.48 114 LEU B O 1
ATOM 3285 N N . ASN B 1 117 ? -15.061 8.375 40.465 1.00 9.50 115 ASN B N 1
ATOM 3286 C CA . ASN B 1 117 ? -14.483 8.152 39.160 1.00 10.55 115 ASN B CA 1
ATOM 3287 C C . ASN B 1 117 ? -14.354 6.684 38.791 1.00 11.28 115 ASN B C 1
ATOM 3288 O O . ASN B 1 117 ? -13.581 6.290 37.929 1.00 12.19 115 ASN B O 1
ATOM 3293 N N . ASN B 1 118 ? -15.177 5.870 39.458 1.00 9.70 116 ASN B N 1
ATOM 3294 C CA . ASN B 1 118 ? -15.468 4.498 38.970 1.00 10.34 116 ASN B CA 1
ATOM 3295 C C . ASN B 1 118 ? -14.335 3.511 39.185 1.00 10.91 116 ASN B C 1
ATOM 3296 O O . ASN B 1 118 ? -14.225 2.480 38.527 1.00 11.53 116 ASN B O 1
ATOM 3301 N N . GLU B 1 119 ? -13.414 3.807 40.105 1.00 8.58 117 GLU B N 1
ATOM 3302 C CA . GLU B 1 119 ? -12.319 2.889 40.369 1.00 8.45 117 GLU B CA 1
ATOM 3303 C C . GLU B 1 119 ? -12.758 1.645 41.145 1.00 9.10 117 GLU B C 1
ATOM 3304 O O . GLU B 1 119 ? -13.630 1.726 42.016 1.00 9.51 117 GLU B O 1
ATOM 3310 N N . LEU B 1 120 ? -12.030 0.564 40.891 1.00 9.67 118 LEU B N 1
ATOM 3311 C CA . LEU B 1 120 ? -12.165 -0.680 41.634 1.00 10.97 118 LEU B CA 1
ATOM 3312 C C . LEU B 1 120 ? -11.091 -0.874 42.686 1.00 10.73 118 LEU B C 1
ATOM 3313 O O . LEU B 1 120 ? -11.148 -1.816 43.470 1.00 10.80 118 LEU B O 1
ATOM 3318 N N . GLU B 1 121 ? -10.074 0.001 42.713 1.00 9.85 119 GLU B N 1
ATOM 3319 C CA . GLU B 1 121 ? -8.965 -0.119 43.656 1.00 10.11 119 GLU B CA 1
ATOM 3320 C C . GLU B 1 121 ? -8.460 1.292 43.994 1.00 9.31 119 GLU B C 1
ATOM 3321 O O . GLU B 1 121 ? -8.731 2.234 43.250 1.00 9.52 119 GLU B O 1
ATOM 3327 N N . SER B 1 122 ? -7.815 1.372 45.152 1.00 8.61 120 SER B N 1
ATOM 3328 C CA . SER B 1 122 ? -7.103 2.598 45.500 1.00 9.42 120 SER B CA 1
ATOM 3329 C C . SER B 1 122 ? -5.793 2.171 46.110 1.00 9.87 120 SER B C 1
ATOM 3330 O O . SER B 1 122 ? -5.260 1.100 45.801 1.00 9.61 120 SER B O 1
ATOM 3333 N N . GLY B 1 123 ? -5.179 3.046 46.909 1.00 8.69 121 GLY B N 1
ATOM 3334 C CA . GLY B 1 123 ? -3.891 2.704 47.495 1.00 10.03 121 GLY B CA 1
ATOM 3335 C C . GLY B 1 123 ? -3.460 3.773 48.477 1.00 7.79 121 GLY B C 1
ATOM 3336 O O . GLY B 1 123 ? -4.152 4.787 48.627 1.00 8.44 121 GLY B O 1
ATOM 3337 N N . VAL B 1 124 ? -2.369 3.471 49.186 1.00 8.06 122 VAL B N 1
ATOM 3338 C CA . VAL B 1 124 ? -1.656 4.501 49.942 1.00 8.66 122 VAL B CA 1
ATOM 3339 C C . VAL B 1 124 ? -0.257 4.581 49.361 1.00 8.86 122 VAL B C 1
ATOM 3340 O O . VAL B 1 124 ? 0.323 3.568 48.943 1.00 9.23 122 VAL B O 1
ATOM 3344 N N . THR B 1 125 ? 0.307 5.794 49.377 1.00 8.17 123 THR B N 1
ATOM 3345 C CA . THR B 1 125 ? 1.626 6.037 48.767 1.00 8.85 123 THR B CA 1
ATOM 3346 C C . THR B 1 125 ? 2.491 6.853 49.704 1.00 7.95 123 THR B C 1
ATOM 3347 O O . THR B 1 125 ? 2.106 7.969 50.086 1.00 9.21 123 THR B O 1
ATOM 3351 N N . LEU B 1 126 ? 3.653 6.309 50.040 1.00 8.01 124 LEU B N 1
ATOM 3352 C CA . LEU B 1 126 ? 4.683 7.070 50.745 1.00 8.12 124 LEU B CA 1
ATOM 3353 C C . LEU B 1 126 ? 5.567 7.759 49.709 1.00 9.18 124 LEU B C 1
ATOM 3354 O O . LEU B 1 126 ? 6.091 7.091 48.809 1.00 9.38 124 LEU B O 1
ATOM 3359 N N . HIS B 1 127 ? 5.731 9.078 49.862 1.00 8.41 125 HIS B N 1
ATOM 3360 C CA . HIS B 1 127 ? 6.529 9.846 48.909 1.00 8.22 125 HIS B CA 1
ATOM 3361 C C . HIS B 1 127 ? 7.315 10.953 49.606 1.00 8.64 125 HIS B C 1
ATOM 3362 O O . HIS B 1 127 ? 6.968 11.392 50.701 1.00 8.96 125 HIS B O 1
ATOM 3369 N N . ARG B 1 128 ? 8.372 11.409 48.933 1.00 9.12 126 ARG B N 1
ATOM 3370 C CA . ARG B 1 128 ? 9.046 12.622 49.374 1.00 9.67 126 ARG B CA 1
ATOM 3371 C C . ARG B 1 128 ? 8.127 13.802 49.171 1.00 9.36 126 ARG B C 1
ATOM 3372 O O . ARG B 1 128 ? 7.390 13.874 48.164 1.00 9.28 126 ARG B O 1
ATOM 3380 N N . ILE B 1 129 ? 8.179 14.776 50.074 1.00 9.21 127 ILE B N 1
ATOM 3381 C CA . ILE B 1 129 ? 7.483 16.048 49.847 1.00 9.01 127 ILE B CA 1
ATOM 3382 C C . ILE B 1 129 ? 8.308 16.952 48.931 1.00 8.89 127 ILE B C 1
ATOM 3383 O O . ILE B 1 129 ? 9.489 17.192 49.223 1.00 12.16 127 ILE B O 1
ATOM 3388 N N . ASP B 1 130 ? 7.701 17.412 47.850 1.00 9.06 128 ASP B N 1
ATOM 3389 C CA . ASP B 1 130 ? 8.285 18.512 47.053 1.00 9.63 128 ASP B CA 1
ATOM 3390 C C . ASP B 1 130 ? 7.307 19.668 47.089 1.00 10.52 128 ASP B C 1
ATOM 3391 O O . ASP B 1 130 ? 6.328 19.644 47.848 1.00 9.29 128 ASP B O 1
ATOM 3396 N N . ASN B 1 131 ? 7.543 20.748 46.349 1.00 9.92 129 ASN B N 1
ATOM 3397 C CA . ASN B 1 131 ? 6.717 21.912 46.513 1.00 9.70 129 ASN B CA 1
ATOM 3398 C C . ASN B 1 131 ? 5.326 21.832 45.904 1.00 9.56 129 ASN B C 1
ATOM 3399 O O . ASN B 1 131 ? 4.495 22.671 46.217 1.00 11.63 129 ASN B O 1
ATOM 3404 N N . GLY B 1 132 ? 5.081 20.780 45.127 1.00 10.54 130 GLY B N 1
ATOM 3405 C CA . GLY B 1 132 ? 3.733 20.546 44.566 1.00 11.37 130 GLY B CA 1
ATOM 3406 C C . GLY B 1 132 ? 2.864 19.702 45.489 1.00 10.50 130 GLY B C 1
ATOM 3407 O O . GLY B 1 132 ? 3.313 19.144 46.488 1.00 10.14 130 GLY B O 1
ATOM 3408 N N . ILE B 1 133 ? 1.613 19.621 45.060 1.00 9.90 131 ILE B N 1
ATOM 3409 C CA . ILE B 1 133 ? 0.619 18.852 45.825 1.00 10.61 131 ILE B CA 1
ATOM 3410 C C . ILE B 1 133 ? 0.636 17.361 45.464 1.00 8.84 131 ILE B C 1
ATOM 3411 O O . ILE B 1 133 ? 0.215 16.961 44.375 1.00 9.26 131 ILE B O 1
ATOM 3416 N N . ASP B 1 134 ? 1.204 16.580 46.362 1.00 8.78 132 ASP B N 1
ATOM 3417 C CA . ASP B 1 134 ? 1.335 15.120 46.225 1.00 8.99 132 ASP B CA 1
ATOM 3418 C C . ASP B 1 134 ? 2.095 14.720 44.979 1.00 9.91 132 ASP B C 1
ATOM 3419 O O . ASP B 1 134 ? 1.885 13.644 44.415 1.00 9.84 132 ASP B O 1
ATOM 3424 N N . THR B 1 135 ? 3.092 15.526 44.598 1.00 9.15 133 THR B N 1
ATOM 3425 C CA . THR B 1 135 ? 3.839 15.365 43.343 1.00 8.71 133 THR B CA 1
ATOM 3426 C C . THR B 1 135 ? 5.217 14.757 43.506 1.00 8.52 133 THR B C 1
ATOM 3427 O O . THR B 1 135 ? 5.838 14.350 42.521 1.00 9.88 133 THR B O 1
ATOM 3431 N N . GLY B 1 136 ? 5.693 14.649 44.752 1.00 8.60 134 GLY B N 1
ATOM 3432 C CA . GLY B 1 136 ? 7.063 14.164 44.969 1.00 9.39 134 GLY B CA 1
ATOM 3433 C C . GLY B 1 136 ? 7.328 12.701 44.705 1.00 10.82 134 GLY B C 1
ATOM 3434 O O . GLY B 1 136 ? 6.407 11.892 44.485 1.00 9.55 134 GLY B O 1
ATOM 3435 N N . ASN B 1 137 ? 8.600 12.321 44.681 1.00 10.28 135 ASN B N 1
ATOM 3436 C CA . ASN B 1 137 ? 8.989 10.996 44.221 1.00 9.83 135 ASN B CA 1
ATOM 3437 C C . ASN B 1 137 ? 8.471 9.919 45.181 1.00 8.80 135 ASN B C 1
ATOM 3438 O O . ASN B 1 137 ? 8.507 10.063 46.388 1.00 9.96 135 ASN B O 1
ATOM 3443 N N . ILE B 1 138 ? 7.996 8.833 44.572 1.00 9.13 136 ILE B N 1
ATOM 3444 C CA . ILE B 1 138 ? 7.392 7.742 45.313 1.00 9.79 136 ILE B CA 1
ATOM 3445 C C . ILE B 1 138 ? 8.459 6.835 45.925 1.00 10.18 136 ILE B C 1
ATOM 3446 O O . ILE B 1 138 ? 9.376 6.356 45.215 1.00 11.07 136 ILE B O 1
ATOM 3451 N N . ILE B 1 139 ? 8.307 6.529 47.207 1.00 9.73 137 ILE B N 1
ATOM 3452 C CA . ILE B 1 139 ? 9.185 5.592 47.924 1.00 9.23 137 ILE B CA 1
ATOM 3453 C C . ILE B 1 139 ? 8.521 4.223 47.994 1.00 10.74 137 ILE B C 1
ATOM 3454 O O . ILE B 1 139 ? 9.207 3.218 47.807 1.00 11.74 137 ILE B O 1
ATOM 3459 N N . ASP B 1 140 ? 7.227 4.141 48.321 1.00 10.78 138 ASP B N 1
ATOM 3460 C CA . ASP B 1 140 ? 6.543 2.828 48.401 1.00 9.38 138 ASP B CA 1
ATOM 3461 C C . ASP B 1 140 ? 5.067 3.085 48.203 1.00 8.62 138 ASP B C 1
ATOM 3462 O O . ASP B 1 140 ? 4.564 4.203 48.373 1.00 10.59 138 ASP B O 1
ATOM 3467 N N . GLN B 1 141 ? 4.368 2.037 47.764 1.00 9.60 139 GLN B N 1
ATOM 3468 C CA . GLN B 1 141 ? 2.935 2.108 47.495 1.00 10.48 139 GLN B CA 1
ATOM 3469 C C . GLN B 1 141 ? 2.321 0.752 47.816 1.00 9.95 139 GLN B C 1
ATOM 3470 O O . GLN B 1 141 ? 2.924 -0.304 47.528 1.00 11.22 139 GLN B O 1
ATOM 3476 N N . HIS B 1 142 ? 1.139 0.799 48.412 1.00 9.30 140 HIS B N 1
ATOM 3477 C CA . HIS B 1 142 ? 0.353 -0.416 48.579 1.00 10.23 140 HIS B CA 1
ATOM 3478 C C . HIS B 1 142 ? -1.035 -0.169 48.017 1.00 10.00 140 HIS B C 1
ATOM 3479 O O . HIS B 1 142 ? -1.777 0.689 48.509 1.00 10.68 140 HIS B O 1
ATOM 3486 N N . CYS B 1 143 ? -1.423 -0.951 47.016 1.00 11.10 141 CYS B N 1
ATOM 3487 C CA . CYS B 1 143 ? -2.747 -0.879 46.383 1.00 11.33 141 CYS B CA 1
ATOM 3488 C C . CYS B 1 143 ? -3.699 -1.890 46.996 1.00 10.76 141 CYS B C 1
ATOM 3489 O O . CYS B 1 143 ? -3.261 -2.930 47.463 1.00 13.94 141 CYS B O 1
ATOM 3492 N N . PHE B 1 144 ? -4.980 -1.561 47.068 1.00 10.88 142 PHE B N 1
ATOM 3493 C CA . PHE B 1 144 ? -5.943 -2.461 47.697 1.00 10.19 142 PHE B CA 1
ATOM 3494 C C . PHE B 1 144 ? -7.318 -2.198 47.065 1.00 10.38 142 PHE B C 1
ATOM 3495 O O . PHE B 1 144 ? -7.578 -1.157 46.442 1.00 9.76 142 PHE B O 1
ATOM 3503 N N . PRO B 1 145 ? -8.249 -3.182 47.161 1.00 10.24 143 PRO B N 1
ATOM 3504 C CA . PRO B 1 145 ? -9.540 -3.023 46.498 1.00 10.18 143 PRO B CA 1
ATOM 3505 C C . PRO B 1 145 ? -10.483 -2.018 47.146 1.00 8.75 143 PRO B C 1
ATOM 3506 O O . PRO B 1 145 ? -10.476 -1.857 48.381 1.00 10.65 143 PRO B O 1
ATOM 3510 N N . ILE B 1 146 ? -11.282 -1.376 46.307 1.00 9.48 144 ILE B N 1
ATOM 3511 C CA . ILE B 1 146 ? -12.488 -0.696 46.778 1.00 9.68 144 ILE B CA 1
ATOM 3512 C C . ILE B 1 146 ? -13.606 -1.723 46.540 1.00 10.64 144 ILE B C 1
ATOM 3513 O O . ILE B 1 146 ? -13.963 -1.966 45.366 1.00 12.34 144 ILE B O 1
ATOM 3518 N N . ASP B 1 147 ? -14.106 -2.356 47.593 1.00 9.80 145 ASP B N 1
ATOM 3519 C CA . ASP B 1 147 ? -15.150 -3.365 47.383 1.00 10.32 145 ASP B CA 1
ATOM 3520 C C . ASP B 1 147 ? -16.387 -2.667 46.847 1.00 9.33 145 ASP B C 1
ATOM 3521 O O . ASP B 1 147 ? -16.601 -1.465 47.046 1.00 10.42 145 ASP B O 1
ATOM 3526 N N . ILE B 1 148 ? -17.190 -3.431 46.112 1.00 9.34 146 ILE B N 1
ATOM 3527 C CA . ILE B 1 148 ? -18.230 -2.802 45.338 1.00 9.61 146 ILE B CA 1
ATOM 3528 C C . ILE B 1 148 ? -19.214 -2.001 46.189 1.00 8.59 146 ILE B C 1
ATOM 3529 O O . ILE B 1 148 ? -19.788 -1.054 45.677 1.00 9.31 146 ILE B O 1
ATOM 3534 N N . ASN B 1 149 ? -19.477 -2.406 47.435 1.00 9.05 147 ASN B N 1
ATOM 3535 C CA . ASN B 1 149 ? -20.411 -1.648 48.257 1.00 8.67 147 ASN B CA 1
ATOM 3536 C C . ASN B 1 149 ? -19.729 -0.835 49.351 1.00 9.02 147 ASN B C 1
ATOM 3537 O O . ASN B 1 149 ? -20.418 -0.299 50.223 1.00 9.05 147 ASN B O 1
ATOM 3542 N N . ASP B 1 150 ? -18.422 -0.627 49.226 1.00 9.97 148 ASP B N 1
ATOM 3543 C CA . ASP B 1 150 ? -17.747 0.259 50.186 1.00 8.79 148 ASP B CA 1
ATOM 3544 C C . ASP B 1 150 ? -18.244 1.703 50.018 1.00 8.16 148 ASP B C 1
ATOM 3545 O O . ASP B 1 150 ? -18.492 2.195 48.911 1.00 8.95 148 ASP B O 1
ATOM 3550 N N . THR B 1 151 ? -18.394 2.402 51.135 1.00 8.68 149 THR B N 1
ATOM 3551 C CA . THR B 1 151 ? -18.684 3.847 51.112 1.00 7.60 149 THR B CA 1
ATOM 3552 C C . THR B 1 151 ? -17.344 4.616 51.219 1.00 6.94 149 THR B C 1
ATOM 3553 O O . THR B 1 151 ? -16.292 4.016 51.471 1.00 7.46 149 THR B O 1
ATOM 3557 N N . ALA B 1 152 ? -17.463 5.922 51.053 1.00 7.81 150 ALA B N 1
ATOM 3558 C CA . ALA B 1 152 ? -16.299 6.783 51.278 1.00 7.08 150 ALA B CA 1
ATOM 3559 C C . ALA B 1 152 ? -15.715 6.524 52.666 1.00 8.46 150 ALA B C 1
ATOM 3560 O O . ALA B 1 152 ? -14.493 6.466 52.821 1.00 7.85 150 ALA B O 1
ATOM 3562 N N . ARG B 1 153 ? -16.557 6.369 53.680 1.00 7.23 151 ARG B N 1
ATOM 3563 C CA . ARG B 1 153 ? -16.068 6.156 55.035 1.00 6.95 151 ARG B CA 1
ATOM 3564 C C . ARG B 1 153 ? -15.316 4.829 55.116 1.00 8.50 151 ARG B C 1
ATOM 3565 O O . ARG B 1 153 ? -14.276 4.743 55.779 1.00 8.46 151 ARG B O 1
ATOM 3573 N N . ASP B 1 154 ? -15.862 3.764 54.500 1.00 7.41 152 ASP B N 1
ATOM 3574 C CA . ASP B 1 154 ? -15.158 2.476 54.512 1.00 8.09 152 ASP B CA 1
ATOM 3575 C C . ASP B 1 154 ? -13.798 2.601 53.848 1.00 8.02 152 ASP B C 1
ATOM 3576 O O . ASP B 1 154 ? -12.801 2.042 54.348 1.00 9.58 152 ASP B O 1
ATOM 3581 N N . LEU B 1 155 ? -13.737 3.282 52.706 1.00 7.85 153 LEU B N 1
ATOM 3582 C CA . LEU B 1 155 ? -12.430 3.513 52.061 1.00 7.09 153 LEU B CA 1
ATOM 3583 C C . LEU B 1 155 ? -11.457 4.302 52.957 1.00 8.24 153 LEU B C 1
ATOM 3584 O O . LEU B 1 155 ? -10.265 3.905 53.064 1.00 7.76 153 LEU B O 1
ATOM 3589 N N . TYR B 1 156 ? -11.975 5.329 53.635 1.00 6.85 154 TYR B N 1
ATOM 3590 C CA . TYR B 1 156 ? -11.109 6.110 54.534 1.00 7.09 154 TYR B CA 1
ATOM 3591 C C . TYR B 1 156 ? -10.505 5.234 55.623 1.00 8.03 154 TYR B C 1
ATOM 3592 O O . TYR B 1 156 ? -9.304 5.313 55.922 1.00 8.60 154 TYR B O 1
ATOM 3601 N N . PHE B 1 157 ? -11.314 4.379 56.239 1.00 8.22 155 PHE B N 1
ATOM 3602 C CA . PHE B 1 157 ? -10.752 3.479 57.267 1.00 7.63 155 PHE B CA 1
ATOM 3603 C C . PHE B 1 157 ? -9.723 2.503 56.710 1.00 7.38 155 PHE B C 1
ATOM 3604 O O . PHE B 1 157 ? -8.740 2.162 57.393 1.00 8.96 155 PHE B O 1
ATOM 3612 N N . ASN B 1 158 ? -9.899 2.077 55.456 1.00 7.88 156 ASN B N 1
ATOM 3613 C CA . ASN B 1 158 ? -8.839 1.294 54.821 1.00 8.70 156 ASN B CA 1
ATOM 3614 C C . ASN B 1 158 ? -7.569 2.126 54.566 1.00 9.28 156 ASN B C 1
ATOM 3615 O O . ASN B 1 158 ? -6.461 1.630 54.804 1.00 9.18 156 ASN B O 1
ATOM 3620 N N . TYR B 1 159 ? -7.704 3.379 54.144 1.00 7.96 157 TYR B N 1
ATOM 3621 C CA . TYR B 1 159 ? -6.478 4.206 54.032 1.00 8.40 157 TYR B CA 1
ATOM 3622 C C . TYR B 1 159 ? -5.793 4.312 55.391 1.00 8.94 157 TYR B C 1
ATOM 3623 O O . TYR B 1 159 ? -4.550 4.218 55.444 1.00 8.43 157 TYR B O 1
ATOM 3632 N N . LEU B 1 160 ? -6.542 4.503 56.491 1.00 7.94 158 LEU B N 1
ATOM 3633 C CA . LEU B 1 160 ? -5.873 4.609 57.800 1.00 8.28 158 LEU B CA 1
ATOM 3634 C C . LEU B 1 160 ? -5.088 3.342 58.119 1.00 9.14 158 LEU B C 1
ATOM 3635 O O . LEU B 1 160 ? -3.964 3.434 58.632 1.00 10.15 158 LEU B O 1
ATOM 3640 N N . LYS B 1 161 ? -5.696 2.183 57.867 1.00 8.41 159 LYS B N 1
ATOM 3641 C CA . LYS B 1 161 ? -5.064 0.887 58.171 1.00 9.57 159 LYS B CA 1
ATOM 3642 C C . LYS B 1 161 ? -3.841 0.669 57.277 1.00 9.11 159 LYS B C 1
ATOM 3643 O O . LYS B 1 161 ? -2.751 0.317 57.777 1.00 9.18 159 LYS B O 1
ATOM 3649 N N . TYR B 1 162 ? -4.005 0.773 55.957 1.00 8.71 160 TYR B N 1
ATOM 3650 C CA . TYR B 1 162 ? -2.867 0.502 55.082 1.00 8.49 160 TYR B CA 1
ATOM 3651 C C . TYR B 1 162 ? -1.811 1.601 55.220 1.00 10.01 160 TYR B C 1
ATOM 3652 O O . TYR B 1 162 ? -0.615 1.319 55.034 1.00 9.75 160 TYR B O 1
ATOM 3661 N N . GLY B 1 163 ? -2.223 2.834 55.528 1.00 8.71 161 GLY B N 1
ATOM 3662 C CA . GLY B 1 163 ? -1.230 3.921 55.703 1.00 8.66 161 GLY B CA 1
ATOM 3663 C C . GLY B 1 163 ? -0.376 3.687 56.943 1.00 10.77 161 GLY B C 1
ATOM 3664 O O . GLY B 1 163 ? 0.827 3.903 56.912 1.00 10.36 161 GLY B O 1
ATOM 3665 N N . GLU B 1 164 ? -1.001 3.248 58.029 1.00 9.65 162 GLU B N 1
ATOM 3666 C CA . GLU B 1 164 ? -0.242 2.899 59.225 1.00 9.28 162 GLU B CA 1
ATOM 3667 C C . GLU B 1 164 ? 0.738 1.761 58.913 1.00 9.42 162 GLU B C 1
ATOM 3668 O O . GLU B 1 164 ? 1.906 1.816 59.328 1.00 10.43 162 GLU B O 1
ATOM 3674 N N . SER B 1 165 ? 0.285 0.779 58.154 1.00 9.23 163 SER B N 1
ATOM 3675 C CA . SER B 1 165 ? 1.157 -0.323 57.801 1.00 10.40 163 SER B CA 1
ATOM 3676 C C . SER B 1 165 ? 2.339 0.131 56.931 1.00 10.60 163 SER B C 1
ATOM 3677 O O . SER B 1 165 ? 3.454 -0.356 57.149 1.00 11.34 163 SER B O 1
ATOM 3680 N N . ILE B 1 166 ? 2.126 1.011 55.948 1.00 9.51 164 ILE B N 1
ATOM 3681 C CA . ILE B 1 166 ? 3.227 1.369 55.062 1.00 9.57 164 ILE B CA 1
ATOM 3682 C C . ILE B 1 166 ? 4.212 2.262 55.815 1.00 9.38 164 ILE B C 1
ATOM 3683 O O . ILE B 1 166 ? 5.425 2.265 55.532 1.00 10.78 164 ILE B O 1
ATOM 3688 N N . PHE B 1 167 ? 3.733 3.018 56.804 1.00 9.44 165 PHE B N 1
ATOM 3689 C CA . PHE B 1 167 ? 4.630 3.751 57.703 1.00 9.89 165 PHE B CA 1
ATOM 3690 C C . PHE B 1 167 ? 5.580 2.804 58.417 1.00 10.67 165 PHE B C 1
ATOM 3691 O O . PHE B 1 167 ? 6.798 2.968 58.347 1.00 10.80 165 PHE B O 1
ATOM 3699 N N . LYS B 1 168 ? 5.037 1.770 59.050 1.00 10.70 166 LYS B N 1
ATOM 3700 C CA . LYS B 1 168 ? 5.878 0.817 59.787 1.00 11.32 166 LYS B CA 1
ATOM 3701 C C . LYS B 1 168 ? 6.808 0.092 58.840 1.00 11.12 166 LYS B C 1
ATOM 3702 O O . LYS B 1 168 ? 7.943 -0.196 59.260 1.00 13.43 166 LYS B O 1
ATOM 3708 N N . LYS B 1 169 ? 6.365 -0.224 57.633 1.00 10.97 167 LYS B N 1
ATOM 3709 C CA . LYS B 1 169 ? 7.181 -1.011 56.700 1.00 12.02 167 LYS B CA 1
ATOM 3710 C C . LYS B 1 169 ? 8.434 -0.214 56.298 1.00 13.21 167 LYS B C 1
ATOM 3711 O O . LYS B 1 169 ? 9.486 -0.813 56.017 1.00 15.03 167 LYS B O 1
ATOM 3717 N N . ASN B 1 170 ? 8.339 1.118 56.256 1.00 10.74 168 ASN B N 1
ATOM 3718 C CA . ASN B 1 170 ? 9.374 1.941 55.639 1.00 11.98 168 ASN B CA 1
ATOM 3719 C C . ASN B 1 170 ? 10.174 2.753 56.637 1.00 10.30 168 ASN B C 1
ATOM 3720 O O . ASN B 1 170 ? 11.180 3.375 56.252 1.00 12.86 168 ASN B O 1
ATOM 3725 N N . ILE B 1 171 ? 9.751 2.817 57.891 1.00 10.95 169 ILE B N 1
ATOM 3726 C CA . ILE B 1 171 ? 10.400 3.776 58.793 1.00 11.76 169 ILE B CA 1
ATOM 3727 C C . ILE B 1 171 ? 11.889 3.510 59.047 1.00 12.38 169 ILE B C 1
ATOM 3728 O O . ILE B 1 171 ? 12.651 4.470 59.166 1.00 13.31 169 ILE B O 1
ATOM 3733 N N . GLN B 1 172 ? 12.301 2.248 59.119 1.00 14.25 170 GLN B N 1
ATOM 3734 C CA . GLN B 1 172 ? 13.719 1.987 59.367 1.00 13.56 170 GLN B CA 1
ATOM 3735 C C . GLN B 1 172 ? 14.607 2.512 58.237 1.00 13.91 170 GLN B C 1
ATOM 3736 O O . GLN B 1 172 ? 15.650 3.124 58.537 1.00 14.97 170 GLN B O 1
ATOM 3742 N N . THR B 1 173 ? 14.211 2.340 56.974 1.00 14.03 171 THR B N 1
ATOM 3743 C CA . THR B 1 173 ? 15.001 2.895 55.865 1.00 14.81 171 THR B CA 1
ATOM 3744 C C . THR B 1 173 ? 14.966 4.404 55.794 1.00 16.21 171 THR B C 1
ATOM 3745 O O . THR B 1 173 ? 15.904 5.011 55.302 1.00 17.11 171 THR B O 1
ATOM 3749 N N . ILE B 1 174 ? 13.904 5.024 56.284 1.00 14.19 172 ILE B N 1
ATOM 3750 C CA A ILE B 1 174 ? 13.830 6.480 56.397 0.50 14.67 172 ILE B CA 1
ATOM 3751 C CA B ILE B 1 174 ? 13.901 6.475 56.345 0.50 14.28 172 ILE B CA 1
ATOM 3752 C C . ILE B 1 174 ? 14.830 6.940 57.467 1.00 15.03 172 ILE B C 1
ATOM 3753 O O . ILE B 1 174 ? 15.622 7.885 57.292 1.00 15.66 172 ILE B O 1
ATOM 3762 N N . ILE B 1 175 ? 14.791 6.271 58.618 1.00 13.45 173 ILE B N 1
ATOM 3763 C CA . ILE B 1 175 ? 15.701 6.629 59.711 1.00 16.11 173 ILE B CA 1
ATOM 3764 C C . ILE B 1 175 ? 17.170 6.449 59.294 1.00 14.85 173 ILE B C 1
ATOM 3765 O O . ILE B 1 175 ? 18.017 7.283 59.632 1.00 16.27 173 ILE B O 1
ATOM 3770 N N . ASN B 1 176 ? 17.484 5.368 58.601 1.00 15.08 174 ASN B N 1
ATOM 3771 C CA A ASN B 1 176 ? 18.870 5.189 58.210 0.50 18.97 174 ASN B CA 1
ATOM 3772 C CA B ASN B 1 176 ? 18.832 5.061 58.120 0.50 16.59 174 ASN B CA 1
ATOM 3773 C C . ASN B 1 176 ? 19.198 5.821 56.857 1.00 19.73 174 ASN B C 1
ATOM 3774 O O . ASN B 1 176 ? 20.324 5.693 56.362 1.00 22.29 174 ASN B O 1
ATOM 3783 N N . ASN B 1 177 ? 18.248 6.594 56.321 1.00 18.35 175 ASN B N 1
ATOM 3784 C CA . ASN B 1 177 ? 18.409 7.341 55.079 1.00 20.00 175 ASN B CA 1
ATOM 3785 C C . ASN B 1 177 ? 18.903 6.476 53.927 1.00 20.07 175 ASN B C 1
ATOM 3786 O O . ASN B 1 177 ? 19.776 6.891 53.146 1.00 24.37 175 ASN B O 1
ATOM 3791 N N . SER B 1 178 ? 18.365 5.267 53.807 1.00 19.10 176 SER B N 1
ATOM 3792 C CA . SER B 1 178 ? 18.772 4.325 52.777 1.00 18.83 176 SER B CA 1
ATOM 3793 C C . SER B 1 178 ? 17.640 3.985 51.813 1.00 19.77 176 SER B C 1
ATOM 3794 O O . SER B 1 178 ? 17.742 3.059 51.010 1.00 22.51 176 SER B O 1
ATOM 3797 N N . TYR B 1 179 ? 16.544 4.737 51.912 1.00 17.34 177 TYR B N 1
ATOM 3798 C CA . TYR B 1 179 ? 15.366 4.466 51.078 1.00 17.56 177 TYR B CA 1
ATOM 3799 C C . TYR B 1 179 ? 15.647 4.778 49.608 1.00 16.22 177 TYR B C 1
ATOM 3800 O O . TYR B 1 179 ? 16.535 5.586 49.304 1.00 17.62 177 TYR B O 1
ATOM 3809 N N . LYS B 1 180 ? 14.881 4.162 48.716 1.00 15.76 178 LYS B N 1
ATOM 3810 C CA . LYS B 1 180 ? 14.909 4.467 47.290 1.00 16.61 178 LYS B CA 1
ATOM 3811 C C . LYS B 1 180 ? 13.631 5.147 46.840 1.00 17.16 178 LYS B C 1
ATOM 3812 O O . LYS B 1 180 ? 12.580 4.970 47.469 1.00 18.39 178 LYS B O 1
ATOM 3818 N N . ASP B 1 181 ? 13.715 5.937 45.785 1.00 16.75 179 ASP B N 1
ATOM 3819 C CA . ASP B 1 181 ? 12.505 6.569 45.269 1.00 15.14 179 ASP B CA 1
ATOM 3820 C C . ASP B 1 181 ? 12.556 6.669 43.756 1.00 17.66 179 ASP B C 1
ATOM 3821 O O . ASP B 1 181 ? 13.608 6.484 43.116 1.00 18.66 179 ASP B O 1
ATOM 3826 N N . LEU B 1 182 ? 11.415 6.995 43.169 1.00 14.52 180 LEU B N 1
ATOM 3827 C CA A LEU B 1 182 ? 11.291 7.096 41.719 0.50 14.40 180 LEU B CA 1
ATOM 3828 C CA B LEU B 1 182 ? 11.294 7.095 41.715 0.50 13.82 180 LEU B CA 1
ATOM 3829 C C . LEU B 1 182 ? 10.344 8.244 41.385 1.00 13.42 180 LEU B C 1
ATOM 3830 O O . LEU B 1 182 ? 9.295 8.403 42.011 1.00 12.21 180 LEU B O 1
ATOM 3839 N N . LYS B 1 183 ? 10.675 9.057 40.393 1.00 12.91 181 LYS B N 1
ATOM 3840 C CA A LYS B 1 183 ? 9.814 10.143 39.919 0.50 13.59 181 LYS B CA 1
ATOM 3841 C CA B LYS B 1 183 ? 9.786 10.153 40.033 0.50 13.01 181 LYS B CA 1
ATOM 3842 C C . LYS B 1 183 ? 8.433 9.619 39.556 1.00 11.61 181 LYS B C 1
ATOM 3843 O O . LYS B 1 183 ? 8.329 8.562 38.939 1.00 13.13 181 LYS B O 1
ATOM 3854 N N . GLN B 1 184 ? 7.390 10.389 39.839 1.00 11.50 182 GLN B N 1
ATOM 3855 C CA . GLN B 1 184 ? 6.063 10.025 39.336 1.00 10.75 182 GLN B CA 1
ATOM 3856 C C . GLN B 1 184 ? 5.997 10.265 37.841 1.00 12.73 182 GLN B C 1
ATOM 3857 O O . GLN B 1 184 ? 6.608 11.203 37.327 1.00 13.31 182 GLN B O 1
ATOM 3863 N N . THR B 1 185 ? 5.248 9.422 37.142 1.00 12.57 183 THR B N 1
ATOM 3864 C CA A THR B 1 185 ? 5.029 9.635 35.729 0.50 14.47 183 THR B CA 1
ATOM 3865 C CA B THR B 1 185 ? 4.963 9.587 35.715 0.50 12.77 183 THR B CA 1
ATOM 3866 C C . THR B 1 185 ? 4.036 10.759 35.454 1.00 13.75 183 THR B C 1
ATOM 3867 O O . THR B 1 185 ? 3.241 11.142 36.322 1.00 13.53 183 THR B O 1
ATOM 3874 N N . ASN B 1 186 ? 4.074 11.299 34.231 1.00 12.00 184 ASN B N 1
ATOM 3875 C CA . ASN B 1 186 ? 3.067 12.228 33.790 1.00 11.64 184 ASN B CA 1
ATOM 3876 C C . ASN B 1 186 ? 1.731 11.550 33.474 1.00 11.60 184 ASN B C 1
ATOM 3877 O O . ASN B 1 186 ? 0.675 12.121 33.719 1.00 12.22 184 ASN B O 1
ATOM 3882 N N . ILE B 1 187 ? 1.794 10.373 32.861 1.00 14.42 185 ILE B N 1
ATOM 3883 C CA A ILE B 1 187 ? 0.539 9.752 32.467 0.50 12.02 185 ILE B CA 1
ATOM 3884 C CA B ILE B 1 187 ? 0.597 9.650 32.456 0.50 13.75 185 ILE B CA 1
ATOM 3885 C C . ILE B 1 187 ? -0.115 9.153 33.711 1.00 11.72 185 ILE B C 1
ATOM 3886 O O . ILE B 1 187 ? 0.524 8.782 34.707 1.00 13.05 185 ILE B O 1
ATOM 3895 N N . ASN B 1 188 ? -1.437 9.140 33.645 1.00 10.72 186 ASN B N 1
ATOM 3896 C CA . ASN B 1 188 ? -2.332 8.681 34.714 1.00 11.57 186 ASN B CA 1
ATOM 3897 C C . ASN B 1 188 ? -2.427 9.675 35.862 1.00 11.34 186 ASN B C 1
ATOM 3898 O O . ASN B 1 188 ? -3.218 9.481 36.767 1.00 12.10 186 ASN B O 1
ATOM 3903 N N . SER B 1 189 ? -1.636 10.747 35.861 1.00 8.96 187 SER B N 1
ATOM 3904 C CA . SER B 1 189 ? -1.658 11.703 36.969 1.00 9.72 187 SER B CA 1
ATOM 3905 C C . SER B 1 189 ? -2.977 12.467 36.918 1.00 9.67 187 SER B C 1
ATOM 3906 O O . SER B 1 189 ? -3.380 12.992 35.872 1.00 9.37 187 SER B O 1
ATOM 3909 N N . SER B 1 190 ? -3.689 12.519 38.050 1.00 9.24 188 SER B N 1
ATOM 3910 C CA . SER B 1 190 ? -4.951 13.247 38.164 1.00 8.51 188 SER B CA 1
ATOM 3911 C C . SER B 1 190 ? -5.021 13.993 39.516 1.00 8.82 188 SER B C 1
ATOM 3912 O O . SER B 1 190 ? -4.235 13.648 40.419 1.00 9.50 188 SER B O 1
ATOM 3915 N N . TYR B 1 191 ? -5.903 14.988 39.598 1.00 10.19 189 TYR B N 1
ATOM 3916 C CA . TYR B 1 191 ? -5.922 15.909 40.721 1.00 8.32 189 TYR B CA 1
ATOM 3917 C C . TYR B 1 191 ? -7.319 16.471 40.883 1.00 10.04 189 TYR B C 1
ATOM 3918 O O . TYR B 1 191 ? -7.994 16.826 39.900 1.00 10.41 189 TYR B O 1
ATOM 3927 N N . PHE B 1 192 ? -7.758 16.554 42.139 1.00 9.09 190 PHE B N 1
ATOM 3928 C CA . PHE B 1 192 ? -9.007 17.199 42.458 1.00 9.22 190 PHE B CA 1
ATOM 3929 C C . PHE B 1 192 ? -8.819 18.159 43.618 1.00 10.40 190 PHE B C 1
ATOM 3930 O O . PHE B 1 192 ? -8.204 17.829 44.629 1.00 11.30 190 PHE B O 1
ATOM 3938 N N . SER B 1 193 ? -9.366 19.352 43.462 1.00 11.93 191 SER B N 1
ATOM 3939 C CA . SER B 1 193 ? -9.400 20.357 44.508 1.00 11.97 191 SER B CA 1
ATOM 3940 C C . SER B 1 193 ? -10.753 20.425 45.198 1.00 12.63 191 SER B C 1
ATOM 3941 O O . SER B 1 193 ? -11.732 19.844 44.710 1.00 13.54 191 SER B O 1
ATOM 3944 N N . ARG B 1 194 ? -10.817 21.124 46.325 1.00 13.46 192 ARG B N 1
ATOM 3945 C CA . ARG B 1 194 ? -12.088 21.272 47.023 1.00 14.59 192 ARG B CA 1
ATOM 3946 C C . ARG B 1 194 ? -13.167 21.887 46.150 1.00 16.57 192 ARG B C 1
ATOM 3947 O O . ARG B 1 194 ? -14.305 21.441 46.250 1.00 17.60 192 ARG B O 1
ATOM 3955 N N . LYS B 1 195 ? -12.830 22.840 45.279 1.00 17.23 193 LYS B N 1
ATOM 3956 C CA . LYS B 1 195 ? -13.804 23.431 44.356 1.00 20.33 193 LYS B CA 1
ATOM 3957 C C . LYS B 1 195 ? -14.375 22.435 43.367 1.00 18.67 193 LYS B C 1
ATOM 3958 O O . LYS B 1 195 ? -15.467 22.652 42.830 1.00 22.96 193 LYS B O 1
ATOM 3964 N N . ASP B 1 196 ? -13.674 21.346 43.081 1.00 15.59 194 ASP B N 1
ATOM 3965 C CA . ASP B 1 196 ? -14.115 20.365 42.094 1.00 18.24 194 ASP B CA 1
ATOM 3966 C C . ASP B 1 196 ? -15.215 19.449 42.619 1.00 21.55 194 ASP B C 1
ATOM 3967 O O . ASP B 1 196 ? -15.807 18.666 41.850 1.00 22.19 194 ASP B O 1
ATOM 3972 N N . ILE B 1 197 ? -15.391 19.440 43.938 1.00 16.39 195 ILE B N 1
ATOM 3973 C CA . ILE B 1 197 ? -16.323 18.480 44.524 1.00 16.21 195 ILE B CA 1
ATOM 3974 C C . ILE B 1 197 ? -17.423 19.274 45.218 1.00 14.42 195 ILE B C 1
ATOM 3975 O O . ILE B 1 197 ? -17.166 20.056 46.124 1.00 17.88 195 ILE B O 1
ATOM 3980 N N . ASN B 1 198 ? -18.654 19.070 44.798 1.00 14.06 196 ASN B N 1
ATOM 3981 C CA . ASN B 1 198 ? -19.791 19.615 45.543 1.00 13.67 196 ASN B CA 1
ATOM 3982 C C . ASN B 1 198 ? -20.272 18.493 46.462 1.00 14.13 196 ASN B C 1
ATOM 3983 O O . ASN B 1 198 ? -20.755 17.438 46.026 1.00 14.95 196 ASN B O 1
ATOM 3988 N N . LEU B 1 199 ? -20.073 18.709 47.756 1.00 15.76 197 LEU B N 1
ATOM 3989 C CA . LEU B 1 199 ? -20.490 17.732 48.755 1.00 17.38 197 LEU B CA 1
ATOM 3990 C C . LEU B 1 199 ? -21.996 17.506 48.870 1.00 17.79 197 LEU B C 1
ATOM 3991 O O . LEU B 1 199 ? -22.413 16.475 49.411 1.00 22.21 197 LEU B O 1
ATOM 3996 N N . VAL B 1 200 ? -22.804 18.416 48.337 1.00 16.09 198 VAL B N 1
ATOM 3997 C CA . VAL B 1 200 ? -24.235 18.173 48.191 1.00 16.85 198 VAL B CA 1
ATOM 3998 C C . VAL B 1 200 ? -24.427 17.765 46.742 1.00 17.49 198 VAL B C 1
ATOM 3999 O O . VAL B 1 200 ? -24.724 18.558 45.868 1.00 20.76 198 VAL B O 1
ATOM 4003 N N . HIS B 1 201 ? -24.193 16.480 46.476 1.00 19.89 199 HIS B N 1
ATOM 4004 C CA . HIS B 1 201 ? -24.121 16.007 45.108 1.00 18.60 199 HIS B CA 1
ATOM 4005 C C . HIS B 1 201 ? -25.536 15.760 44.582 1.00 17.98 199 HIS B C 1
ATOM 4006 O O . HIS B 1 201 ? -26.386 15.208 45.294 1.00 21.77 199 HIS B O 1
ATOM 4013 N N . LYS B 1 202 ? -25.812 16.322 43.416 1.00 20.28 200 LYS B N 1
ATOM 4014 C CA . LYS B 1 202 ? -27.071 16.041 42.754 1.00 20.59 200 LYS B CA 1
ATOM 4015 C C . LYS B 1 202 ? -26.826 14.850 41.818 1.00 18.26 200 LYS B C 1
ATOM 4016 O O . LYS B 1 202 ? -25.994 14.918 40.910 1.00 18.19 200 LYS B O 1
ATOM 4022 N N . ILE B 1 203 ? -27.549 13.765 42.059 1.00 15.24 201 ILE B N 1
ATOM 4023 C CA . ILE B 1 203 ? -27.303 12.538 41.300 1.00 12.93 201 ILE B CA 1
ATOM 4024 C C . ILE B 1 203 ? -27.852 12.662 39.879 1.00 12.92 201 ILE B C 1
ATOM 4025 O O . ILE B 1 203 ? -28.952 13.144 39.674 1.00 13.51 201 ILE B O 1
ATOM 4030 N N . ASN B 1 204 ? -27.026 12.296 38.896 1.00 10.91 202 ASN B N 1
ATOM 4031 C CA . ASN B 1 204 ? -27.466 12.140 37.522 1.00 11.60 202 ASN B CA 1
ATOM 4032 C C . ASN B 1 204 ? -27.902 10.686 37.373 1.00 11.80 202 ASN B C 1
ATOM 4033 O O . ASN B 1 204 ? -27.102 9.764 37.445 1.00 10.90 202 ASN B O 1
ATOM 4038 N N . PHE B 1 205 ? -29.215 10.513 37.227 1.00 11.63 203 PHE B N 1
ATOM 4039 C CA . PHE B 1 205 ? -29.823 9.197 37.045 1.00 11.25 203 PHE B CA 1
ATOM 4040 C C . PHE B 1 205 ? -29.756 8.668 35.610 1.00 11.66 203 PHE B C 1
ATOM 4041 O O . PHE B 1 205 ? -29.989 7.476 35.412 1.00 11.20 203 PHE B O 1
ATOM 4049 N N . LYS B 1 206 ? -29.434 9.540 34.649 1.00 11.20 204 LYS B N 1
ATOM 4050 C CA . LYS B 1 206 ? -29.238 9.075 33.265 1.00 11.96 204 LYS B CA 1
ATOM 4051 C C . LYS B 1 206 ? -27.823 8.559 33.068 1.00 10.70 204 LYS B C 1
ATOM 4052 O O . LYS B 1 206 ? -26.990 9.079 32.315 1.00 12.06 204 LYS B O 1
ATOM 4058 N N . LYS B 1 207 ? -27.534 7.499 33.810 1.00 9.31 205 LYS B N 1
ATOM 4059 C CA . LYS B 1 207 ? -26.217 6.916 33.978 1.00 8.73 205 LYS B CA 1
ATOM 4060 C C . LYS B 1 207 ? -26.368 5.420 34.199 1.00 8.70 205 LYS B C 1
ATOM 4061 O O . LYS B 1 207 ? -27.528 4.975 34.408 1.00 9.26 205 LYS B O 1
ATOM 4067 N N . THR B 1 208 ? -25.295 4.648 34.199 1.00 7.47 206 THR B N 1
ATOM 4068 C CA . THR B 1 208 ? -25.424 3.207 34.476 1.00 6.76 206 THR B CA 1
ATOM 4069 C C . THR B 1 208 ? -25.726 3.003 35.963 1.00 8.40 206 THR B C 1
ATOM 4070 O O . THR B 1 208 ? -25.540 3.901 36.820 1.00 8.46 206 THR B O 1
ATOM 4074 N N . SER B 1 209 ? -26.204 1.807 36.325 1.00 8.63 207 SER B N 1
ATOM 4075 C CA . SER B 1 209 ? -26.382 1.486 37.748 1.00 9.49 207 SER B CA 1
ATOM 4076 C C . SER B 1 209 ? -25.070 1.662 38.518 1.00 8.14 207 SER B C 1
ATOM 4077 O O . SER B 1 209 ? -25.104 2.187 39.617 1.00 8.66 207 SER B O 1
ATOM 4080 N N . PHE B 1 210 ? -23.956 1.173 37.973 1.00 9.29 208 PHE B N 1
ATOM 4081 C CA . PHE B 1 210 ? -22.651 1.330 38.640 1.00 7.93 208 PHE B CA 1
ATOM 4082 C C . PHE B 1 210 ? -22.359 2.813 38.878 1.00 8.69 208 PHE B C 1
ATOM 4083 O O . PHE B 1 210 ? -21.980 3.176 40.001 1.00 8.36 208 PHE B O 1
ATOM 4091 N N . GLU B 1 211 ? -22.621 3.666 37.897 1.00 8.09 209 GLU B N 1
ATOM 4092 C CA . GLU B 1 211 ? -22.388 5.113 38.098 1.00 7.70 209 GLU B CA 1
ATOM 4093 C C . GLU B 1 211 ? -23.346 5.721 39.117 1.00 8.58 209 GLU B C 1
ATOM 4094 O O . GLU B 1 211 ? -22.936 6.588 39.909 1.00 8.85 209 GLU B O 1
ATOM 4100 N N . ILE B 1 212 ? -24.641 5.372 39.129 1.00 8.58 210 ILE B N 1
ATOM 4101 C CA . ILE B 1 212 ? -25.559 5.922 40.131 1.00 8.74 210 ILE B CA 1
ATOM 4102 C C . ILE B 1 212 ? -25.137 5.447 41.534 1.00 8.13 210 ILE B C 1
ATOM 4103 O O . ILE B 1 212 ? -25.044 6.274 42.467 1.00 7.86 210 ILE B O 1
ATOM 4108 N N . HIS B 1 213 ? -24.820 4.166 41.662 1.00 8.15 211 HIS B N 1
ATOM 4109 C CA . HIS B 1 213 ? -24.390 3.598 42.938 1.00 8.09 211 HIS B CA 1
ATOM 4110 C C . HIS B 1 213 ? -23.100 4.327 43.385 1.00 8.79 211 HIS B C 1
ATOM 4111 O O . HIS B 1 213 ? -22.984 4.641 44.576 1.00 8.93 211 HIS B O 1
ATOM 4118 N N . ASN B 1 214 ? -22.154 4.594 42.470 1.00 8.93 212 ASN B N 1
ATOM 4119 C CA . ASN B 1 214 ? -20.926 5.308 42.855 1.00 8.61 212 ASN B CA 1
ATOM 4120 C C . ASN B 1 214 ? -21.229 6.724 43.269 1.00 9.23 212 ASN B C 1
ATOM 4121 O O . ASN B 1 214 ? -20.639 7.205 44.256 1.00 9.66 212 ASN B O 1
ATOM 4126 N N . GLN B 1 215 ? -22.134 7.417 42.607 1.00 8.74 213 GLN B N 1
ATOM 4127 C CA . GLN B 1 215 ? -22.540 8.753 42.969 1.00 10.01 213 GLN B CA 1
ATOM 4128 C C . GLN B 1 215 ? -23.164 8.826 44.347 1.00 11.69 213 GLN B C 1
ATOM 4129 O O . GLN B 1 215 ? -23.072 9.871 45.023 1.00 15.86 213 GLN B O 1
ATOM 4135 N N . ILE B 1 216 ? -23.811 7.752 44.788 1.00 8.65 214 ILE B N 1
ATOM 4136 C CA . ILE B 1 216 ? -24.391 7.677 46.124 1.00 9.35 214 ILE B CA 1
ATOM 4137 C C . ILE B 1 216 ? -23.291 7.389 47.155 1.00 8.59 214 ILE B C 1
ATOM 4138 O O . ILE B 1 216 ? -23.078 8.181 48.095 1.00 8.81 214 ILE B O 1
ATOM 4143 N N . ARG B 1 217 ? -22.587 6.279 47.012 1.00 7.27 215 ARG B N 1
ATOM 4144 C CA . ARG B 1 217 ? -21.717 5.766 48.050 1.00 7.94 215 ARG B CA 1
ATOM 4145 C C . ARG B 1 217 ? -20.452 6.623 48.251 1.00 8.01 215 ARG B C 1
ATOM 4146 O O . ARG B 1 217 ? -19.908 6.667 49.358 1.00 8.15 215 ARG B O 1
ATOM 4154 N N . ALA B 1 218 ? -19.997 7.322 47.209 1.00 8.30 216 ALA B N 1
ATOM 4155 C CA . ALA B 1 218 ? -18.868 8.261 47.314 1.00 8.17 216 ALA B CA 1
ATOM 4156 C C . ALA B 1 218 ? -19.124 9.349 48.312 1.00 8.73 216 ALA B C 1
ATOM 4157 O O . ALA B 1 218 ? -18.136 9.948 48.775 1.00 8.46 216 ALA B O 1
ATOM 4159 N N . PHE B 1 219 ? -20.384 9.643 48.623 1.00 9.06 217 PHE B N 1
ATOM 4160 C CA . PHE B 1 219 ? -20.713 10.694 49.587 1.00 9.37 217 PHE B CA 1
ATOM 4161 C C . PHE B 1 219 ? -21.248 10.198 50.922 1.00 9.27 217 PHE B C 1
ATOM 4162 O O . PHE B 1 219 ? -21.702 10.992 51.741 1.00 9.99 217 PHE B O 1
ATOM 4170 N N . ILE B 1 220 ? -21.184 8.894 51.157 1.00 8.68 218 ILE B N 1
ATOM 4171 C CA . ILE B 1 220 ? -21.600 8.377 52.454 1.00 8.21 218 ILE B CA 1
ATOM 4172 C C . ILE B 1 220 ? -20.436 8.417 53.443 1.00 8.13 218 ILE B C 1
ATOM 4173 O O . ILE B 1 220 ? -19.519 7.579 53.355 1.00 8.25 218 ILE B O 1
ATOM 4178 N N . PHE B 1 221 ? -20.450 9.430 54.318 1.00 8.89 219 PHE B N 1
ATOM 4179 C CA . PHE B 1 221 ? -19.404 9.532 55.332 1.00 9.44 219 PHE B CA 1
ATOM 4180 C C . PHE B 1 221 ? -20.040 10.345 56.455 1.00 9.23 219 PHE B C 1
ATOM 4181 O O . PHE B 1 221 ? -19.904 11.578 56.509 1.00 10.13 219 PHE B O 1
ATOM 4189 N N . GLN B 1 222 ? -20.742 9.623 57.325 1.00 9.40 220 GLN B N 1
ATOM 4190 C CA . GLN B 1 222 ? -21.772 10.217 58.193 1.00 11.45 220 GLN B CA 1
ATOM 4191 C C . GLN B 1 222 ? -21.262 11.346 59.105 1.00 11.81 220 GLN B C 1
ATOM 4192 O O . GLN B 1 222 ? -21.988 12.295 59.375 1.00 12.14 220 GLN B O 1
ATOM 4198 N N . GLU B 1 223 ? -20.015 11.263 59.551 1.00 10.49 221 GLU B N 1
ATOM 4199 C CA . GLU B 1 223 ? -19.467 12.354 60.374 1.00 13.60 221 GLU B CA 1
ATOM 4200 C C . GLU B 1 223 ? -19.472 13.690 59.656 1.00 14.56 221 GLU B C 1
ATOM 4201 O O . GLU B 1 223 ? -19.447 14.752 60.297 1.00 14.35 221 GLU B O 1
ATOM 4207 N N . TYR B 1 224 ? -19.492 13.686 58.326 1.00 11.96 222 TYR B N 1
ATOM 4208 C CA . TYR B 1 224 ? -19.493 14.875 57.509 1.00 12.80 222 TYR B CA 1
ATOM 4209 C C . TYR B 1 224 ? -20.852 15.085 56.858 1.00 11.98 222 TYR B C 1
ATOM 4210 O O . TYR B 1 224 ? -21.489 16.142 57.020 1.00 14.11 222 TYR B O 1
ATOM 4219 N N . GLN B 1 225 ? -21.320 14.106 56.067 1.00 11.43 223 GLN B N 1
ATOM 4220 C CA . GLN B 1 225 ? -22.600 14.270 55.393 1.00 11.84 223 GLN B CA 1
ATOM 4221 C C . GLN B 1 225 ? -23.110 12.919 54.915 1.00 10.20 223 GLN B C 1
ATOM 4222 O O . GLN B 1 225 ? -22.361 11.960 54.888 1.00 10.64 223 GLN B O 1
ATOM 4228 N N . LEU B 1 226 ? -24.394 12.862 54.550 1.00 10.53 224 LEU B N 1
ATOM 4229 C CA . LEU B 1 226 ? -24.948 11.707 53.842 1.00 9.83 224 LEU B CA 1
ATOM 4230 C C . LEU B 1 226 ? -25.681 12.243 52.629 1.00 10.07 224 LEU B C 1
ATOM 4231 O O . LEU B 1 226 ? -26.287 13.315 52.684 1.00 11.49 224 LEU B O 1
ATOM 4236 N N . PRO B 1 227 ? -25.711 11.461 51.546 1.00 9.73 225 PRO B N 1
ATOM 4237 C CA . PRO B 1 227 ? -26.508 11.861 50.394 1.00 11.33 225 PRO B CA 1
ATOM 4238 C C . PRO B 1 227 ? -27.999 11.866 50.714 1.00 11.06 225 PRO B C 1
ATOM 4239 O O . PRO B 1 227 ? -28.447 11.111 51.595 1.00 11.45 225 PRO B O 1
ATOM 4243 N N . ILE B 1 228 ? -28.730 12.769 50.059 1.00 10.69 226 ILE B N 1
ATOM 4244 C CA . ILE B 1 228 ? -30.178 12.870 50.260 1.00 11.35 226 ILE B CA 1
ATOM 4245 C C . ILE B 1 228 ? -30.870 12.557 48.951 1.00 10.89 226 ILE B C 1
ATOM 4246 O O . ILE B 1 228 ? -30.506 13.162 47.929 1.00 14.13 226 ILE B O 1
ATOM 4251 N N . ILE B 1 229 ? -31.796 11.593 48.952 1.00 9.70 227 ILE B N 1
ATOM 4252 C CA . ILE B 1 229 ? -32.631 11.273 47.770 1.00 11.16 227 ILE B CA 1
ATOM 4253 C C . ILE B 1 229 ? -34.064 11.463 48.233 1.00 9.05 227 ILE B C 1
ATOM 4254 O O . ILE B 1 229 ? -34.454 10.883 49.236 1.00 10.18 227 ILE B O 1
ATOM 4259 N N . ASN B 1 230 ? -34.853 12.227 47.476 1.00 10.09 228 ASN B N 1
ATOM 4260 C CA . ASN B 1 230 ? -36.265 12.465 47.844 1.00 10.56 228 ASN B CA 1
ATOM 4261 C C . ASN B 1 230 ? -36.379 12.737 49.354 1.00 10.55 228 ASN B C 1
ATOM 4262 O O . ASN B 1 230 ? -37.169 12.134 50.097 1.00 10.82 228 ASN B O 1
ATOM 4267 N N . ASN B 1 231 ? -35.574 13.684 49.809 1.00 9.72 229 ASN B N 1
ATOM 4268 C CA . ASN B 1 231 ? -35.674 14.137 51.205 1.00 10.75 229 ASN B CA 1
ATOM 4269 C C . ASN B 1 231 ? -35.431 13.031 52.217 1.00 9.72 229 ASN B C 1
ATOM 4270 O O . ASN B 1 231 ? -36.014 13.064 53.290 1.00 10.86 229 ASN B O 1
ATOM 4275 N N . SER B 1 232 ? -34.562 12.081 51.885 1.00 9.74 230 SER B N 1
ATOM 4276 C CA . SER B 1 232 ? -34.206 10.978 52.794 1.00 9.14 230 SER B CA 1
ATOM 4277 C C . SER B 1 232 ? -32.697 10.793 52.768 1.00 9.79 230 SER B C 1
ATOM 4278 O O . SER B 1 232 ? -32.087 10.681 51.693 1.00 10.08 230 SER B O 1
ATOM 4281 N N . LYS B 1 233 ? -32.085 10.771 53.950 1.00 9.18 231 LYS B N 1
ATOM 4282 C CA . LYS B 1 233 ? -30.644 10.478 54.054 1.00 9.70 231 LYS B CA 1
ATOM 4283 C C . LYS B 1 233 ? -30.369 9.010 53.763 1.00 9.54 231 LYS B C 1
ATOM 4284 O O . LYS B 1 233 ? -31.144 8.109 54.155 1.00 9.83 231 LYS B O 1
ATOM 4290 N N . ILE B 1 234 ? -29.327 8.735 52.995 1.00 8.83 232 ILE B N 1
ATOM 4291 C CA . ILE B 1 234 ? -28.946 7.388 52.608 1.00 8.87 232 ILE B CA 1
ATOM 4292 C C . ILE B 1 234 ? -27.702 6.936 53.356 1.00 8.41 232 ILE B C 1
ATOM 4293 O O . ILE B 1 234 ? -26.690 7.668 53.380 1.00 9.37 232 ILE B O 1
ATOM 4298 N N . ILE B 1 235 ? -27.746 5.773 53.980 1.00 8.79 233 ILE B N 1
ATOM 4299 C CA . ILE B 1 235 ? -26.615 5.256 54.754 1.00 9.04 233 ILE B CA 1
ATOM 4300 C C . ILE B 1 235 ? -25.851 4.151 54.038 1.00 9.41 233 ILE B C 1
ATOM 4301 O O . ILE B 1 235 ? -24.732 3.854 54.424 1.00 9.16 233 ILE B O 1
ATOM 4306 N N . LYS B 1 236 ? -26.435 3.500 53.026 1.00 8.30 234 LYS B N 1
ATOM 4307 C CA . LYS B 1 236 ? -25.753 2.391 52.370 1.00 8.48 234 LYS B CA 1
ATOM 4308 C C . LYS B 1 236 ? -26.326 2.245 50.975 1.00 10.51 234 LYS B C 1
ATOM 4309 O O . LYS B 1 236 ? -27.561 2.389 50.773 1.00 10.40 234 LYS B O 1
ATOM 4315 N N . SER B 1 237 ? -25.472 1.901 50.017 1.00 8.63 235 SER B N 1
ATOM 4316 C CA . SER B 1 237 ? -25.927 1.495 48.677 1.00 8.26 235 SER B CA 1
ATOM 4317 C C . SER B 1 237 ? -25.395 0.135 48.333 1.00 9.08 235 SER B C 1
ATOM 4318 O O . SER B 1 237 ? -24.257 -0.215 48.615 1.00 9.32 235 SER B O 1
ATOM 4321 N N . ILE B 1 238 ? -26.281 -0.724 47.796 1.00 8.75 236 ILE B N 1
ATOM 4322 C CA . ILE B 1 238 ? -25.908 -2.094 47.478 1.00 9.34 236 ILE B CA 1
ATOM 4323 C C . ILE B 1 238 ? -26.172 -2.319 45.989 1.00 9.83 236 ILE B C 1
ATOM 4324 O O . ILE B 1 238 ? -27.327 -2.155 45.539 1.00 9.87 236 ILE B O 1
ATOM 4329 N N . LEU B 1 239 ? -25.137 -2.691 45.233 1.00 8.95 237 LEU B N 1
ATOM 4330 C CA . LEU B 1 239 ? -25.276 -2.938 43.775 1.00 8.86 237 LEU B CA 1
ATOM 4331 C C . LEU B 1 239 ? -25.236 -4.429 43.504 1.00 9.06 237 LEU B C 1
ATOM 4332 O O . LEU B 1 239 ? -24.293 -5.127 43.912 1.00 10.71 237 LEU B O 1
ATOM 4337 N N . ALA B 1 240 ? -26.285 -4.898 42.820 1.00 10.20 238 ALA B N 1
ATOM 4338 C CA . ALA B 1 240 ? -26.378 -6.332 42.494 1.00 11.75 238 ALA B CA 1
ATOM 4339 C C . ALA B 1 240 ? -26.204 -6.530 40.987 1.00 11.25 238 ALA B C 1
ATOM 4340 O O . ALA B 1 240 ? -26.369 -5.603 40.198 1.00 11.80 238 ALA B O 1
ATOM 4342 N N . ASN B 1 241 ? -25.954 -7.779 40.588 1.00 13.31 239 ASN B N 1
ATOM 4343 C CA . ASN B 1 241 ? -25.900 -8.198 39.181 1.00 15.22 239 ASN B CA 1
ATOM 4344 C C . ASN B 1 241 ? -27.299 -8.488 38.606 1.00 12.86 239 ASN B C 1
ATOM 4345 O O . ASN B 1 241 ? -27.426 -8.785 37.413 1.00 17.85 239 ASN B O 1
ATOM 4350 N N . GLU B 1 242 ? -28.360 -8.337 39.371 1.00 12.07 240 GLU B N 1
ATOM 4351 C CA . GLU B 1 242 ? -29.686 -8.719 38.894 1.00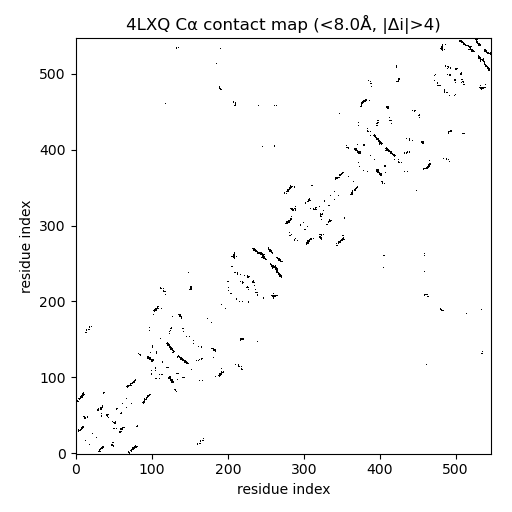 11.87 240 GLU B CA 1
ATOM 4352 C C . GLU B 1 242 ? -30.215 -7.624 37.975 1.00 11.88 240 GLU B C 1
ATOM 4353 O O . GLU B 1 242 ? -30.288 -6.443 38.352 1.00 11.64 240 GLU B O 1
ATOM 4359 N N . PHE B 1 243 ? -30.694 -8.016 36.793 1.00 10.99 241 PHE B N 1
ATOM 4360 C CA . PHE B 1 243 ? -31.320 -7.105 35.870 1.00 12.43 241 PHE B CA 1
ATOM 4361 C C . PHE B 1 243 ? -32.773 -6.899 36.268 1.00 11.99 241 PHE B C 1
ATOM 4362 O O . PHE B 1 243 ? -33.514 -7.912 36.377 1.00 14.03 241 PHE B O 1
ATOM 4370 N N . ILE B 1 244 ? -33.270 -5.683 36.412 1.00 11.51 242 ILE B N 1
ATOM 4371 C CA . ILE B 1 244 ? -34.631 -5.414 36.875 1.00 12.39 242 ILE B CA 1
ATOM 4372 C C . ILE B 1 244 ? -35.389 -4.500 35.928 1.00 11.57 242 ILE B C 1
ATOM 4373 O O . ILE B 1 244 ? -36.413 -3.930 36.269 1.00 13.92 242 ILE B O 1
ATOM 4378 N N . GLY B 1 245 ? -34.810 -4.298 34.745 1.00 11.83 243 GLY B N 1
ATOM 4379 C CA . GLY B 1 245 ? -35.335 -3.341 33.795 1.00 12.94 243 GLY B CA 1
ATOM 4380 C C . GLY B 1 245 ? -34.581 -2.023 33.841 1.00 10.52 243 GLY B C 1
ATOM 4381 O O . GLY B 1 245 ? -34.012 -1.687 34.884 1.00 11.74 243 GLY B O 1
ATOM 4382 N N . TYR B 1 246 ? -34.707 -1.224 32.801 1.00 12.11 244 TYR B N 1
ATOM 4383 C CA . TYR B 1 246 ? -33.978 0.055 32.702 1.00 11.91 244 TYR B CA 1
ATOM 4384 C C . TYR B 1 246 ? -34.652 1.152 33.503 1.00 12.86 244 TYR B C 1
ATOM 4385 O O . TYR B 1 246 ? -35.890 1.338 33.482 1.00 12.23 244 TYR B O 1
ATOM 4394 N N . ASN B 1 247 ? -33.844 2.015 34.136 1.00 9.81 245 ASN B N 1
ATOM 4395 C CA . ASN B 1 247 ? -34.364 3.278 34.644 1.00 11.59 245 ASN B CA 1
ATOM 4396 C C . ASN B 1 247 ? -35.475 3.124 35.674 1.00 10.43 245 ASN B C 1
ATOM 4397 O O . ASN B 1 247 ? -36.426 3.896 35.700 1.00 13.02 245 ASN B O 1
ATOM 4402 N N . VAL B 1 248 ? -35.276 2.166 36.559 1.00 10.79 246 VAL B N 1
ATOM 4403 C CA . VAL B 1 248 ? -36.215 1.988 37.674 1.00 11.48 246 VAL B CA 1
ATOM 4404 C C . VAL B 1 248 ? -35.963 3.008 38.782 1.00 11.36 246 VAL B C 1
ATOM 4405 O O . VAL B 1 248 ? -34.779 3.289 39.100 1.00 11.48 246 VAL B O 1
ATOM 4409 N N . PHE B 1 249 ? -36.979 3.597 39.396 1.00 11.19 247 PHE B N 1
ATOM 4410 C CA . PHE B 1 249 ? -36.800 4.376 40.617 1.00 11.05 247 PHE B CA 1
ATOM 4411 C C . PHE B 1 249 ? -38.097 4.240 41.412 1.00 12.05 247 PHE B C 1
ATOM 4412 O O . PHE B 1 249 ? -39.144 4.732 40.964 1.00 14.53 247 PHE B O 1
ATOM 4420 N N . GLU B 1 250 ? -37.987 3.709 42.619 1.00 11.97 248 GLU B N 1
ATOM 4421 C CA . GLU B 1 250 ? -39.143 3.540 43.504 1.00 12.96 248 GLU B CA 1
ATOM 4422 C C . GLU B 1 250 ? -38.725 3.769 44.951 1.00 12.25 248 GLU B C 1
ATOM 4423 O O . GLU B 1 250 ? -37.734 3.174 45.425 1.00 12.26 248 GLU B O 1
ATOM 4429 N N . GLU B 1 251 ? -39.478 4.611 45.653 1.00 11.81 249 GLU B N 1
ATOM 4430 C CA . GLU B 1 251 ? -39.249 4.925 47.054 1.00 11.63 249 GLU B CA 1
ATOM 4431 C C . GLU B 1 251 ? -40.124 4.044 47.953 1.00 12.99 249 GLU B C 1
ATOM 4432 O O . GLU B 1 251 ? -41.345 3.936 47.730 1.00 14.97 249 GLU B O 1
ATOM 4438 N N . PHE B 1 252 ? -39.505 3.461 48.977 1.00 12.29 250 PHE B N 1
ATOM 4439 C CA . PHE B 1 252 ? -40.213 2.718 50.048 1.00 12.44 250 PHE B CA 1
ATOM 4440 C C . PHE B 1 252 ? -39.872 3.340 51.398 1.00 12.64 250 PHE B C 1
ATOM 4441 O O . PHE B 1 252 ? -39.069 4.281 51.484 1.00 13.76 250 PHE B O 1
ATOM 4449 N N . GLU B 1 253 ? -40.495 2.858 52.474 1.00 11.88 251 GLU B N 1
ATOM 4450 C CA . GLU B 1 253 ? -40.305 3.424 53.817 1.00 13.79 251 GLU B CA 1
ATOM 4451 C C . GLU B 1 253 ? -38.830 3.383 54.207 1.00 12.19 251 GLU B C 1
ATOM 4452 O O . GLU B 1 253 ? -38.347 4.296 54.908 1.00 13.16 251 GLU B O 1
ATOM 4458 N N . ASN B 1 254 ? -38.146 2.293 53.868 1.00 11.39 252 ASN B N 1
ATOM 4459 C CA . ASN B 1 254 ? -36.796 2.043 54.383 1.00 10.82 252 ASN B CA 1
ATOM 4460 C C . ASN B 1 254 ? -35.667 2.065 53.355 1.00 10.09 252 ASN B C 1
ATOM 4461 O O . ASN B 1 254 ? -34.497 1.938 53.748 1.00 10.73 252 ASN B O 1
ATOM 4466 N N . TYR B 1 255 ? -36.003 2.223 52.076 1.00 10.06 253 TYR B N 1
ATOM 4467 C CA . TYR B 1 255 ? -34.974 2.135 51.024 1.00 9.46 253 TYR B CA 1
ATOM 4468 C C . TYR B 1 255 ? -35.581 2.630 49.721 1.00 11.03 253 TYR B C 1
ATOM 4469 O O . TYR B 1 255 ? -36.818 2.820 49.609 1.00 10.59 253 TYR B O 1
ATOM 4478 N N . PHE B 1 256 ? -34.711 2.831 48.732 1.00 9.16 254 PHE B N 1
ATOM 4479 C CA . PHE B 1 256 ? -35.116 2.963 47.334 1.00 8.93 254 PHE B CA 1
ATOM 4480 C C . PHE B 1 256 ? -34.610 1.813 46.522 1.00 9.08 254 PHE B C 1
ATOM 4481 O O . PHE B 1 256 ? -33.553 1.262 46.830 1.00 10.52 254 PHE B O 1
ATOM 4489 N N . ILE B 1 257 ? -35.384 1.428 45.505 1.00 9.37 255 ILE B N 1
ATOM 4490 C CA . ILE B 1 257 ? -34.915 0.482 44.500 1.00 10.26 255 ILE B CA 1
ATOM 4491 C C . ILE B 1 257 ? -34.681 1.313 43.237 1.00 8.99 255 ILE B C 1
ATOM 4492 O O . ILE B 1 257 ? -35.559 2.072 42.817 1.00 9.83 255 ILE B O 1
ATOM 4497 N N . ILE B 1 258 ? -33.467 1.197 42.658 1.00 9.13 256 ILE B N 1
ATOM 4498 C CA . ILE B 1 258 ? -33.056 2.066 41.551 1.00 10.06 256 ILE B CA 1
ATOM 4499 C C . ILE B 1 258 ? -32.310 1.226 40.539 1.00 8.61 256 ILE B C 1
ATOM 4500 O O . ILE B 1 258 ? -31.593 0.309 40.876 1.00 9.16 256 ILE B O 1
ATOM 4505 N N . SER B 1 259 ? -32.504 1.564 39.251 1.00 8.95 257 SER B N 1
ATOM 4506 C CA . SER B 1 259 ? -31.550 1.063 38.232 1.00 10.14 257 SER B CA 1
ATOM 4507 C C . SER B 1 259 ? -31.320 2.161 37.211 1.00 8.79 257 SER B C 1
ATOM 4508 O O . SER B 1 259 ? -32.127 3.080 37.059 1.00 10.32 257 SER B O 1
ATOM 4511 N N . GLY B 1 260 ? -30.147 2.065 36.586 1.00 9.88 258 GLY B N 1
ATOM 4512 C CA . GLY B 1 260 ? -29.801 3.051 35.569 1.00 10.00 258 GLY B CA 1
ATOM 4513 C C . GLY B 1 260 ? -30.040 2.538 34.165 1.00 8.29 258 GLY B C 1
ATOM 4514 O O . GLY B 1 260 ? -30.912 1.653 33.918 1.00 9.69 258 GLY B O 1
ATOM 4515 N N . ILE B 1 261 ? -29.268 3.061 33.220 1.00 9.62 259 ILE B N 1
ATOM 4516 C CA . ILE B 1 261 ? -29.566 2.778 31.813 1.00 9.74 259 ILE B CA 1
ATOM 4517 C C . ILE B 1 261 ? -29.222 1.367 31.404 1.00 9.44 259 ILE B C 1
ATOM 4518 O O . ILE B 1 261 ? -29.610 0.941 30.303 1.00 10.02 259 ILE B O 1
ATOM 4523 N N . ASP B 1 262 ? -28.505 0.632 32.247 1.00 9.15 260 ASP B N 1
ATOM 4524 C CA . ASP B 1 262 ? -28.186 -0.763 32.012 1.00 8.51 260 ASP B CA 1
ATOM 4525 C C . ASP B 1 262 ? -29.000 -1.712 32.920 1.00 8.74 260 ASP B C 1
ATOM 4526 O O . ASP B 1 262 ? -28.795 -2.909 32.815 1.00 10.02 260 ASP B O 1
ATOM 4531 N N . GLY B 1 263 ? -29.869 -1.167 33.764 1.00 8.54 261 GLY B N 1
ATOM 4532 C CA . GLY B 1 263 ? -30.908 -2.043 34.351 1.00 8.54 261 GLY B CA 1
ATOM 4533 C C . GLY B 1 263 ? -30.485 -2.853 35.550 1.00 10.55 261 GLY B C 1
ATOM 4534 O O . GLY B 1 263 ? -31.316 -3.664 36.001 1.00 10.40 261 GLY B O 1
ATOM 4535 N N . PHE B 1 264 ? -29.328 -2.683 36.181 1.00 10.03 262 PHE B N 1
ATOM 4536 C CA . PHE B 1 264 ? -28.931 -3.498 37.339 1.00 8.59 262 PHE B CA 1
ATOM 4537 C C . PHE B 1 264 ? -29.457 -2.917 38.652 1.00 9.55 262 PHE B C 1
ATOM 4538 O O . PHE B 1 264 ? -29.576 -1.705 38.859 1.00 9.59 262 PHE B O 1
ATOM 4546 N N . LYS B 1 265 ? -29.946 -3.812 39.521 1.00 8.86 263 LYS B N 1
ATOM 4547 C CA . LYS B 1 265 ? -30.589 -3.417 40.783 1.00 8.95 263 LYS B CA 1
ATOM 4548 C C . LYS B 1 265 ? -29.606 -2.764 41.780 1.00 7.74 263 LYS B C 1
ATOM 4549 O O . LYS B 1 265 ? -28.639 -3.401 42.195 1.00 9.61 263 LYS B O 1
ATOM 4555 N N . ILE B 1 266 ? -30.043 -1.613 42.252 1.00 8.27 264 ILE B N 1
ATOM 4556 C CA . ILE B 1 266 ? -29.445 -0.918 43.404 1.00 9.54 264 ILE B CA 1
ATOM 4557 C C . ILE B 1 266 ? -30.510 -0.852 44.504 1.00 8.75 264 ILE B C 1
ATOM 4558 O O . ILE B 1 266 ? -31.683 -0.512 44.243 1.00 9.66 264 ILE B O 1
ATOM 4563 N N . ILE B 1 267 ? -30.083 -1.134 45.735 1.00 8.51 265 ILE B N 1
ATOM 4564 C CA . ILE B 1 267 ? -30.896 -0.847 46.905 1.00 9.18 265 ILE B CA 1
ATOM 4565 C C . ILE B 1 267 ? -30.174 0.282 47.673 1.00 8.86 265 ILE B C 1
ATOM 4566 O O . ILE B 1 267 ? -29.038 0.051 48.120 1.00 10.43 265 ILE B O 1
ATOM 4571 N N . ALA B 1 268 ? -30.822 1.434 47.819 1.00 8.62 266 ALA B N 1
ATOM 4572 C CA . ALA B 1 268 ? -30.236 2.564 48.563 1.00 10.51 266 ALA B CA 1
ATOM 4573 C C . ALA B 1 268 ? -30.992 2.571 49.898 1.00 10.24 266 ALA B C 1
ATOM 4574 O O . ALA B 1 268 ? -32.169 2.970 49.923 1.00 10.43 266 ALA B O 1
ATOM 4576 N N . GLN B 1 269 ? -30.327 2.193 50.996 1.00 9.78 267 GLN B N 1
ATOM 4577 C CA A GLN B 1 269 ? -30.958 2.105 52.307 0.25 9.64 267 GLN B CA 1
ATOM 4578 C CA B GLN B 1 269 ? -30.928 2.099 52.342 0.50 8.71 267 GLN B CA 1
ATOM 4579 C CA C GLN B 1 269 ? -30.947 2.097 52.315 0.25 10.16 267 GLN B CA 1
ATOM 4580 C C . GLN B 1 269 ? -31.055 3.458 53.002 1.00 9.20 267 GLN B C 1
ATOM 4581 O O . GLN B 1 269 ? -30.054 4.189 53.097 1.00 8.89 267 GLN B O 1
ATOM 4597 N N . LYS B 1 270 ? -32.243 3.822 53.493 1.00 8.78 268 LYS B N 1
ATOM 4598 C CA . LYS B 1 270 ? -32.435 5.030 54.269 1.00 8.77 268 LYS B CA 1
ATOM 4599 C C . LYS B 1 270 ? -31.850 4.911 55.663 1.00 9.16 268 LYS B C 1
ATOM 4600 O O . LYS B 1 270 ? -31.841 3.818 56.253 1.00 10.63 268 LYS B O 1
ATOM 4606 N N . LEU B 1 271 ? -31.342 6.029 56.173 1.00 10.21 269 LEU B N 1
ATOM 4607 C CA . LEU B 1 271 ? -30.800 6.060 57.515 1.00 11.05 269 LEU B CA 1
ATOM 4608 C C . LEU B 1 271 ? -31.849 5.696 58.556 1.00 11.39 269 LEU B C 1
ATOM 4609 O O . LEU B 1 271 ? -31.497 5.185 59.624 1.00 12.74 269 LEU B O 1
ATOM 4614 N N . ASN B 1 272 ? -33.131 5.920 58.265 1.00 11.43 270 ASN B N 1
ATOM 4615 C CA . ASN B 1 272 ? -34.153 5.665 59.292 1.00 12.22 270 ASN B CA 1
ATOM 4616 C C . ASN B 1 272 ? -34.456 4.185 59.491 1.00 14.13 270 ASN B C 1
ATOM 4617 O O . ASN B 1 272 ? -35.123 3.801 60.467 1.00 14.98 270 ASN B O 1
ATOM 4622 N N . LYS B 1 273 ? -33.973 3.314 58.608 1.00 11.78 271 LYS B N 1
ATOM 4623 C CA A LYS B 1 273 ? -34.204 1.864 58.762 0.50 14.90 271 LYS B CA 1
ATOM 4624 C CA B LYS B 1 273 ? -34.296 1.914 58.835 0.50 14.57 271 LYS B CA 1
ATOM 4625 C C . LYS B 1 273 ? -33.664 1.448 60.135 1.00 15.45 271 LYS B C 1
ATOM 4626 O O . LYS B 1 273 ? -32.521 1.793 60.442 1.00 17.90 271 LYS B O 1
ATOM 4637 N N . LEU B 1 274 ? -34.438 0.694 60.908 1.00 16.18 272 LEU B N 1
ATOM 4638 C CA . LEU B 1 274 ? -34.010 0.286 62.236 1.00 18.68 272 LEU B CA 1
ATOM 4639 C C . LEU B 1 274 ? -32.789 -0.610 62.190 1.00 21.65 272 LEU B C 1
ATOM 4640 O O . LEU B 1 274 ? -32.625 -1.418 61.265 1.00 21.76 272 LEU B O 1
#

Radius of gyration: 28.1 Å; Cα contacts (8 Å, |Δi|>4): 1285; chains: 2; bounding box: 65×54×85 Å

Foldseek 3Di:
DDLAAEEEEEFFALSLVLVVVCCVPPDPQSRYAYEYAPPQPLDADVTHGPVVSNVVRVHHYDDPLVQQEPPNHAYEYEHHDDQDACVSHNHQNAKYKDFWQPLEEFEDLSLQVCLLVPDQKTKIWIFRDHRDGVFGWTQDMDMDTDPLWAASQNSVVVSSVRSSVVSVVCVVCSSVVNTDTGGGDPPNHDYDYPVRDDLQDDADQQDFQSNRSSSQRSNQDVVVAAHADPRFGFNTKDWDADAADAADWDDDPFWIWGGHRRRTTMTGGTDPD/DDLAAEEQEEFFALSLLLVVVCCVPPHPLSRYEYEYEPPQPLDCDVTHGPVVSCVVRVHHYDDPLVQQEPPNHAYEYEHHDDQDANVSHNYQNAKYKDFWQPLAEFEDLSLQVCLLVLDQKTKIWMFRDHRDGVFGWTQDMDMDTDPLWAASQNSVVVSSVRSSVVSVVCVVCSSVVNTDTGGGDPPNRDYDYPVRDDLQDDADQQDFQSNNSSSQRSNQDVVVAAHADPNFGFNTKDWDPDAQDAADWDDDPFWIWGGGRRRTTMTTGTPPDD

Sequence (547 aa):
GHMIKICIAGKNNIAVNSLQFILKNYFEADQIVVVIPNKNDKGIDSWQKSLLKFALDNNIKIVTLDEIYNIEQIIFFSLEFDQIIKIENFKSDRLFNIHFSALPKYKGVFTSITPILNNELESGVTLHRRIDNGIDTGNIIDQHCFPIDINDTARDLYFNYLKYGESSIFKKNIQTIIINNNSYKDLLKKQTNINSSYFSRKDINLVHKINFKKTSFEIHNQIRAFIFQEYQLPIINNSKIIKSILANEFIGYNVFEEEFENYFIISGIDGFKIIAQKLNKGHMIKICIAGKNNIAVNSLQFIILKNYFEEADQIVVVIPNKNDKGIIDSSWQKSLLKFALDNNNIIKIVTLDDEIYNIEQIIFFSLEFDQIIKIENFKKSDRLFNIHFSALPKYKGVFTSITPILNNELESGVTLHRIDNGIDTGNIIDQHCFPIDINDTARDLYFNYLKYGESIFKKNIQTIIINNNSYKDLLKKQTTNIINSSYFSRKDINLVHKINFKKTSFEIHNQIRAFIFQEYQLPIINNSKIIKSILANEFIGYNVFEEFENYFIISGIDGFKIIAQQQKLNKKL

CATH classification: 3.40.50.12230

Secondary structure (DSSP, 8-state):
--S--EEEEE-HHHHHHHHHHHHHHT--GGGEEEEE-TT--S--SSS--HHHHHHHTT-EE--HHHHTT-TT-EEEEEB--S---GGG-S---EEEEESS-TTTTEES-TTTHHHHTT-SEEEEEEEE--SSSS-SPEEEEEEEE--TT--HHHHHHHHHHHHHHHHHHHHHHHHTT----BPPPSTT--EE-GGG--SSPPP--SS-HHHHHHHHHTT-BTTTB--EETTEEEEEEEEEEEE--TT-EEE-SSEEEE--TT-EEEEEEEP--/--S--EEEEE-HHHHHHHHHHHHHHT--GGGEEEEE-TT--S--SSS--HHHHHHHTTPEE--HHHHTT-TT-EEEEES--S---GGG-S---EEEEESS-TTTTEES-TTTHHHHTT-SEEEEEEEE--SSSS-SPEEEEEEEE--TT--HHHHHHHHHHHHHHHHHHHHHHHHTT----BPPPSTT--EE-GGG--SSPPP--SS-HHHHHHHHHTT-BTTTB--EETTEEEEEEEEEEEE--TT-EEE-SSEEEE--TT-EEEEEEETT--

Nearest PDB structures (foldseek):
  4lxq-assembly1_B  TM=1.001E+00  e=1.367E-61  Campylobacter jejuni subsp. jejuni 81116
  7n7b-assembly1_A  TM=1.000E+00  e=5.281E-53  Helicobacter canadensis MIT 98-5491
  4xd1-assembly1_A-2  TM=9.257E-01  e=1.756E-35  Providencia alcalifaciens
  4xcz-assembly1_A  TM=9.187E-01  e=2.542E-35  Providencia alcalifaciens
  5uin-assembly1_B  TM=9.057E-01  e=9.855E-35  Salmonella enterica

B-factor: mean 16.6, std 9.16, range [6.38, 65.99]